Protein AF-0000000079873111 (afdb_homodimer)

Organism: NCBI:txid29920

Nearest PDB structures (foldseek):
  6y7f-assembly1_A  TM=9.353E-01  e=1.336E-09  Homo sapiens
  6y7f-assembly1_A  TM=9.354E-01  e=1.937E-09  Homo sapiens

Sequence (552 aa):
MASDLLQNYYEWANATEIKVLDWIDPEGGWKVHPMADYPLADFASVFAICVGYVLFVVFGSALMKLGIPTMKTSPIQFIYNPIQVIACSYMFMETAIQAYRNGYSPAPCNAFKADAPVMGNVLYFFYLSKMLDLCDTFFIVVGKKWRQLSFLHVYHHLSVLIIYYIVFRVAQDGDSYASVVLNGFVHTIMYTYYFVSAHTRDIWWKRYLTLIQLIQFVTMNVQGYFMYSRRCPGMPPMIPLIYLVYVQSLFWLFVNFYVRSYVLAPKKVSSTKKNLMASDLLQNYYEWANATEIKVLDWIDPEGGWKVHPMADYPLADFASVFAICVGYVLFVVFGSALMKLGIPTMKTSPIQFIYNPIQVIACSYMFMETAIQAYRNGYSPAPCNAFKADAPVMGNVLYFFYLSKMLDLCDTFFIVVGKKWRQLSFLHVYHHLSVLIIYYIVFRVAQDGDSYASVVLNGFVHTIMYTYYFVSAHTRDIWWKRYLTLIQLIQFVTMNVQGYFMYSRRCPGMPPMIPLIYLVYVQSLFWLFVNFYVRSYVLAPKKVSSTKKNL

Radius of gyration: 27.04 Å; Cα contacts (8 Å, |Δi|>4): 592; chains: 2; bounding box: 83×83×55 Å

Structure (mmCIF, N/CA/C/O backbone):
data_AF-0000000079873111-model_v1
#
loop_
_entity.id
_entity.type
_entity.pdbx_description
1 polymer 'Elongation of fatty acids protein'
#
loop_
_atom_site.group_PDB
_atom_site.id
_atom_site.type_symbol
_atom_site.label_atom_id
_atom_site.label_alt_id
_atom_site.label_comp_id
_atom_site.label_asym_id
_atom_site.label_entity_id
_atom_site.label_seq_id
_atom_site.pdbx_PDB_ins_code
_atom_site.Cartn_x
_atom_site.Cartn_y
_atom_site.Cartn_z
_atom_site.occupancy
_atom_site.B_iso_or_equiv
_atom_site.auth_seq_id
_atom_site.auth_comp_id
_atom_site.auth_asym_id
_atom_site.auth_atom_id
_atom_site.pdbx_PDB_model_num
ATOM 1 N N . MET A 1 1 ? 3.59 -44.188 15.305 1 70.94 1 MET A N 1
ATOM 2 C CA . MET A 1 1 ? 2.463 -44.25 14.375 1 70.94 1 MET A CA 1
ATOM 3 C C . MET A 1 1 ? 2.236 -42.906 13.711 1 70.94 1 MET A C 1
ATOM 5 O O . MET A 1 1 ? 2.201 -42.812 12.484 1 70.94 1 MET A O 1
ATOM 9 N N . ALA A 1 2 ? 2.281 -41.938 14.461 1 74.06 2 ALA A N 1
ATOM 10 C CA . ALA A 1 2 ? 2.119 -40.594 13.914 1 74.06 2 ALA A CA 1
ATOM 11 C C . ALA A 1 2 ? 3.316 -40.219 13.055 1 74.06 2 ALA A C 1
ATOM 13 O O . ALA A 1 2 ? 3.154 -39.625 11.977 1 74.06 2 ALA A O 1
ATOM 14 N N . SER A 1 3 ? 4.371 -40.625 13.539 1 87.44 3 SER A N 1
ATOM 15 C CA . SER A 1 3 ? 5.586 -40.312 12.789 1 87.44 3 SER A CA 1
ATOM 16 C C . SER A 1 3 ? 5.641 -41.094 11.469 1 87.44 3 SER A C 1
ATOM 18 O O . SER A 1 3 ? 6.066 -40.531 10.453 1 87.44 3 SER A O 1
ATOM 20 N N . ASP A 1 4 ? 5.16 -42.25 11.5 1 89.12 4 ASP A N 1
ATOM 21 C CA . ASP A 1 4 ? 5.133 -43.062 10.281 1 89.12 4 ASP A CA 1
ATOM 22 C C . ASP A 1 4 ? 4.113 -42.5 9.281 1 89.12 4 ASP A C 1
ATOM 24 O O . ASP A 1 4 ? 4.363 -42.5 8.078 1 89.12 4 ASP A O 1
ATOM 28 N N . LEU A 1 5 ? 3.025 -42.125 9.719 1 90.56 5 LEU A N 1
ATOM 29 C CA . LEU A 1 5 ? 1.988 -41.531 8.875 1 90.56 5 LEU A CA 1
ATOM 30 C C . LEU A 1 5 ? 2.471 -40.25 8.227 1 90.56 5 LEU A C 1
ATOM 32 O O . LEU A 1 5 ? 2.199 -40 7.051 1 90.56 5 LEU A O 1
ATOM 36 N N . LEU A 1 6 ? 3.055 -39.5 9.062 1 91.44 6 LEU A N 1
ATOM 37 C CA . LEU A 1 6 ? 3.598 -38.25 8.555 1 91.44 6 LEU A CA 1
ATOM 38 C C . LEU A 1 6 ? 4.66 -38.5 7.488 1 91.44 6 LEU A C 1
ATOM 40 O O . LEU A 1 6 ? 4.715 -37.812 6.477 1 91.44 6 LEU A O 1
ATOM 44 N N . GLN A 1 7 ? 5.504 -39.438 7.75 1 93.44 7 GLN A N 1
ATOM 45 C CA . GLN A 1 7 ? 6.531 -39.812 6.777 1 93.44 7 GLN A CA 1
ATOM 46 C C . GLN A 1 7 ? 5.91 -40.312 5.484 1 93.44 7 GLN A C 1
ATOM 48 O O . GLN A 1 7 ? 6.375 -39.969 4.391 1 93.44 7 GLN A O 1
ATOM 53 N N . ASN A 1 8 ? 4.965 -41.094 5.586 1 94.94 8 ASN A N 1
ATOM 54 C CA . ASN A 1 8 ? 4.25 -41.594 4.418 1 94.94 8 ASN A CA 1
ATOM 55 C C . ASN A 1 8 ? 3.588 -40.469 3.637 1 94.94 8 ASN A C 1
ATOM 57 O O . ASN A 1 8 ? 3.576 -40.469 2.404 1 94.94 8 ASN A O 1
ATOM 61 N N . TYR A 1 9 ? 2.98 -39.562 4.34 1 96.06 9 TYR A N 1
ATOM 62 C CA . TYR A 1 9 ? 2.359 -38.406 3.707 1 96.06 9 TYR A CA 1
ATOM 63 C C . TYR A 1 9 ? 3.379 -37.625 2.893 1 96.06 9 TYR A C 1
ATOM 65 O O . TYR A 1 9 ? 3.131 -37.281 1.731 1 96.06 9 TYR A O 1
ATOM 73 N N . TYR A 1 10 ? 4.52 -37.406 3.486 1 96.06 10 TYR A N 1
ATOM 74 C CA . TYR A 1 10 ? 5.547 -36.625 2.795 1 96.06 10 TYR A CA 1
ATOM 75 C C . TYR A 1 10 ? 6.086 -37.375 1.59 1 96.06 10 TYR A C 1
ATOM 77 O O . TYR A 1 10 ? 6.383 -36.781 0.552 1 96.06 10 TYR A O 1
ATOM 85 N N . GLU A 1 11 ? 6.238 -38.656 1.72 1 96.75 11 GLU A N 1
ATOM 86 C CA . GLU A 1 11 ? 6.688 -39.469 0.59 1 96.75 11 GLU A CA 1
ATOM 87 C C . GLU A 1 11 ? 5.703 -39.406 -0.571 1 96.75 11 GLU A C 1
ATOM 89 O O . GLU A 1 11 ? 6.102 -39.188 -1.721 1 96.75 11 GLU A O 1
ATOM 94 N N . TRP A 1 12 ? 4.5 -39.531 -0.242 1 97.44 12 TRP A N 1
ATOM 95 C CA . TRP A 1 12 ? 3.461 -39.438 -1.264 1 97.44 12 TRP A CA 1
ATOM 96 C C . TRP A 1 12 ? 3.422 -38.031 -1.872 1 97.44 12 TRP A C 1
ATOM 98 O O . TRP A 1 12 ? 3.369 -37.875 -3.096 1 97.44 12 TRP A O 1
ATOM 108 N N . ALA A 1 13 ? 3.328 -37.031 -1.015 1 97.62 13 ALA A N 1
ATOM 109 C CA . ALA A 1 13 ? 3.217 -35.656 -1.465 1 97.62 13 ALA A CA 1
ATOM 110 C C . ALA A 1 13 ? 4.402 -35.281 -2.346 1 97.62 13 ALA A C 1
ATOM 112 O O . ALA A 1 13 ? 4.23 -34.625 -3.373 1 97.62 13 ALA A O 1
ATOM 113 N N . ASN A 1 14 ? 5.602 -35.719 -1.928 1 97 14 ASN A N 1
ATOM 114 C CA . ASN A 1 14 ? 6.801 -35.375 -2.699 1 97 14 ASN A CA 1
ATOM 115 C C . ASN A 1 14 ? 6.785 -36.062 -4.062 1 97 14 ASN A C 1
ATOM 117 O O . ASN A 1 14 ? 7.164 -35.469 -5.07 1 97 14 ASN A O 1
ATOM 121 N N . ALA A 1 15 ? 6.398 -37.281 -4.105 1 97.62 15 ALA A N 1
ATOM 122 C CA . ALA A 1 15 ? 6.289 -38 -5.367 1 97.62 15 ALA A CA 1
ATOM 123 C C . ALA A 1 15 ? 5.246 -37.375 -6.281 1 97.62 15 ALA A C 1
ATOM 125 O O . ALA A 1 15 ? 5.445 -37.281 -7.492 1 97.62 15 ALA A O 1
ATOM 126 N N . THR A 1 16 ? 4.148 -37 -5.684 1 97.88 16 THR A N 1
ATOM 127 C CA . THR A 1 16 ? 3.076 -36.344 -6.434 1 97.88 16 THR A CA 1
ATOM 128 C C . THR A 1 16 ? 3.545 -35.031 -7 1 97.88 16 THR A C 1
ATOM 130 O O . THR A 1 16 ? 3.234 -34.688 -8.141 1 97.88 16 THR A O 1
ATOM 133 N N . GLU A 1 17 ? 4.227 -34.25 -6.23 1 97.94 17 GLU A N 1
ATOM 134 C CA . GLU A 1 17 ? 4.754 -32.969 -6.68 1 97.94 17 GLU A CA 1
ATOM 135 C C . GLU A 1 17 ? 5.613 -33.125 -7.93 1 97.94 17 GLU A C 1
ATOM 137 O O . GLU A 1 17 ? 5.445 -32.406 -8.906 1 97.94 17 GLU A O 1
ATOM 142 N N . ILE A 1 18 ? 6.566 -34.094 -7.902 1 97.56 18 ILE A N 1
ATOM 143 C CA . ILE A 1 18 ? 7.473 -34.344 -9.016 1 97.56 18 ILE A CA 1
ATOM 144 C C . ILE A 1 18 ? 6.668 -34.688 -10.266 1 97.56 18 ILE A C 1
ATOM 146 O O . ILE A 1 18 ? 6.926 -34.156 -11.352 1 97.56 18 ILE A O 1
ATOM 150 N N . LYS A 1 19 ? 5.699 -35.5 -10.086 1 97.88 19 LYS A N 1
ATOM 151 C CA . LYS A 1 19 ? 4.867 -35.906 -11.211 1 97.88 19 LYS A CA 1
ATOM 152 C C . LYS A 1 19 ? 4.117 -34.719 -11.812 1 97.88 19 LYS A C 1
ATOM 154 O O . LYS A 1 19 ? 4.086 -34.562 -13.031 1 97.88 19 LYS A O 1
ATOM 159 N N . VAL A 1 20 ? 3.553 -33.906 -10.953 1 97.44 20 VAL A N 1
ATOM 160 C CA . VAL A 1 20 ? 2.738 -32.781 -11.391 1 97.44 20 VAL A CA 1
ATOM 161 C C . VAL A 1 20 ? 3.623 -31.734 -12.062 1 97.44 20 VAL A C 1
ATOM 163 O O . VAL A 1 20 ? 3.312 -31.25 -13.156 1 97.44 20 VAL A O 1
ATOM 166 N N . LEU A 1 21 ? 4.723 -31.391 -11.453 1 97.69 21 LEU A N 1
ATOM 167 C CA . LEU A 1 21 ? 5.602 -30.344 -11.977 1 97.69 21 LEU A CA 1
ATOM 168 C C . LEU A 1 21 ? 6.277 -30.797 -13.258 1 97.69 21 LEU A C 1
ATOM 170 O O . LEU A 1 21 ? 6.48 -30 -14.18 1 97.69 21 LEU A O 1
ATOM 174 N N . ASP A 1 22 ? 6.582 -32.094 -13.391 1 97.5 22 ASP A N 1
ATOM 175 C CA . ASP A 1 22 ? 7.156 -32.656 -14.617 1 97.5 22 ASP A CA 1
ATOM 176 C C . ASP A 1 22 ? 6.145 -32.594 -15.758 1 97.5 22 ASP A C 1
ATOM 178 O O . ASP A 1 22 ? 6.516 -32.406 -16.922 1 97.5 22 ASP A O 1
ATOM 182 N N . TRP A 1 23 ? 4.965 -32.844 -15.312 1 97.06 23 TRP A N 1
ATOM 183 C CA . TRP A 1 23 ? 3.906 -32.812 -16.312 1 97.06 23 TRP A CA 1
ATOM 184 C C . TRP A 1 23 ? 3.689 -31.391 -16.828 1 97.06 23 TRP A C 1
ATOM 186 O O . TRP A 1 23 ? 3.506 -31.172 -18.016 1 97.06 23 TRP A O 1
ATOM 196 N N . ILE A 1 24 ? 3.74 -30.422 -16.047 1 97.38 24 ILE A N 1
ATOM 197 C CA . ILE A 1 24 ? 3.473 -29.016 -16.375 1 97.38 24 ILE A CA 1
ATOM 198 C C . ILE A 1 24 ? 4.68 -28.422 -17.094 1 97.38 24 ILE A C 1
ATOM 200 O O . ILE A 1 24 ? 4.52 -27.641 -18.031 1 97.38 24 ILE A O 1
ATOM 204 N N . ASP A 1 25 ? 5.852 -28.797 -16.672 1 96.94 25 ASP A N 1
ATOM 205 C CA . ASP A 1 25 ? 7.094 -28.281 -17.25 1 96.94 25 ASP A CA 1
ATOM 206 C C . ASP A 1 25 ? 8.07 -29.406 -17.547 1 96.94 25 ASP A C 1
ATOM 208 O O . ASP A 1 25 ? 9.055 -29.594 -16.828 1 96.94 25 ASP A O 1
ATOM 212 N N . PRO A 1 26 ? 7.863 -30.016 -18.641 1 94.75 26 PRO A N 1
ATOM 213 C CA . PRO A 1 26 ? 8.711 -31.156 -18.984 1 94.75 26 PRO A CA 1
ATOM 214 C C . PRO A 1 26 ? 10.164 -30.766 -19.25 1 94.75 26 PRO A C 1
ATOM 216 O O . PRO A 1 26 ? 11.062 -31.609 -19.156 1 94.75 26 PRO A O 1
ATOM 219 N N . GLU A 1 27 ? 10.406 -29.531 -19.516 1 93.19 27 GLU A N 1
ATOM 220 C CA . GLU A 1 27 ? 11.766 -29.062 -19.797 1 93.19 27 GLU A CA 1
ATOM 221 C C . GLU A 1 27 ? 12.578 -28.953 -18.5 1 93.19 27 GLU A C 1
ATOM 223 O O . GLU A 1 27 ? 13.805 -28.844 -18.547 1 93.19 27 GLU A O 1
ATOM 228 N N . GLY A 1 28 ? 11.898 -28.875 -17.375 1 93.56 28 GLY A N 1
ATOM 229 C CA . GLY A 1 28 ? 12.57 -29 -16.094 1 93.56 28 GLY A CA 1
ATOM 230 C C . GLY A 1 28 ? 13.023 -27.656 -15.531 1 93.56 28 GLY A C 1
ATOM 231 O O . GLY A 1 28 ? 13.906 -27.609 -14.68 1 93.56 28 GLY A O 1
ATOM 232 N N . GLY A 1 29 ? 12.492 -26.625 -16.031 1 93.44 29 GLY A N 1
ATOM 233 C CA . GLY A 1 29 ? 12.828 -25.312 -15.477 1 93.44 29 GLY A CA 1
ATOM 234 C C . GLY A 1 29 ? 12.547 -25.203 -13.992 1 93.44 29 GLY A C 1
ATOM 235 O O . GLY A 1 29 ? 13.258 -24.5 -13.273 1 93.44 29 GLY A O 1
ATOM 236 N N . TRP A 1 30 ? 11.547 -25.891 -13.516 1 95.44 30 TRP A N 1
ATOM 237 C CA . TRP A 1 30 ? 11.125 -25.812 -12.117 1 95.44 30 TRP A CA 1
ATOM 238 C C . TRP A 1 30 ? 12.195 -26.391 -11.195 1 95.44 30 TRP A C 1
ATOM 240 O O . TRP A 1 30 ? 12.25 -26.062 -10.008 1 95.44 30 TRP A O 1
ATOM 250 N N . LYS A 1 31 ? 13.125 -27.172 -11.688 1 95.88 31 LYS A N 1
ATOM 251 C CA . LYS A 1 31 ? 14.148 -27.828 -10.883 1 95.88 31 LYS A CA 1
ATOM 252 C C . LYS A 1 31 ? 15.273 -26.859 -10.523 1 95.88 31 LYS A C 1
ATOM 254 O O . LYS A 1 31 ? 15.992 -27.078 -9.547 1 95.88 31 LYS A O 1
ATOM 259 N N . VAL A 1 32 ? 15.438 -25.812 -11.305 1 95.5 32 VAL A N 1
ATOM 260 C CA . VAL A 1 32 ? 16.547 -24.906 -11.078 1 95.5 32 VAL A CA 1
ATOM 261 C C . VAL A 1 32 ? 16.047 -23.641 -10.391 1 95.5 32 VAL A C 1
ATOM 263 O O . VAL A 1 32 ? 16.797 -22.672 -10.219 1 95.5 32 VAL A O 1
ATOM 266 N N . HIS A 1 33 ? 14.797 -23.625 -10.016 1 94.31 33 HIS A N 1
ATOM 267 C CA . HIS A 1 33 ? 14.211 -22.484 -9.312 1 94.31 33 HIS A CA 1
ATOM 268 C C . HIS A 1 33 ? 14.93 -22.234 -7.988 1 94.31 33 HIS A C 1
ATOM 270 O O . HIS A 1 33 ? 14.922 -23.094 -7.102 1 94.31 33 HIS A O 1
ATOM 276 N N . PRO A 1 34 ? 15.469 -21.078 -7.758 1 96 34 PRO A N 1
ATOM 277 C CA . PRO A 1 34 ? 16.297 -20.844 -6.578 1 96 34 PRO A CA 1
ATOM 278 C C . PRO A 1 34 ? 15.492 -20.766 -5.285 1 96 34 PRO A C 1
ATOM 280 O O . PRO A 1 34 ? 16.062 -20.844 -4.191 1 96 34 PRO A O 1
ATOM 283 N N . MET A 1 35 ? 14.195 -20.594 -5.391 1 96.06 35 MET A N 1
ATOM 284 C CA . MET A 1 35 ? 13.367 -20.422 -4.199 1 96.06 35 MET A CA 1
ATOM 285 C C . MET A 1 35 ? 12.445 -21.609 -3.986 1 96.06 35 MET A C 1
ATOM 287 O O . MET A 1 35 ? 11.398 -21.484 -3.35 1 96.06 35 MET A O 1
ATOM 291 N N . ALA A 1 36 ? 12.789 -22.703 -4.551 1 94.5 36 ALA A N 1
ATOM 292 C CA . ALA A 1 36 ? 11.961 -23.906 -4.488 1 94.5 36 ALA A CA 1
ATOM 293 C C . ALA A 1 36 ? 11.852 -24.438 -3.059 1 94.5 36 ALA A C 1
ATOM 295 O O . ALA A 1 36 ? 10.859 -25.078 -2.697 1 94.5 36 ALA A O 1
ATOM 296 N N . ASP A 1 37 ? 12.812 -24.125 -2.195 1 94.81 37 ASP A N 1
ATOM 297 C CA . ASP A 1 37 ? 12.859 -24.688 -0.848 1 94.81 37 ASP A CA 1
ATOM 298 C C . ASP A 1 37 ? 12.352 -23.672 0.182 1 94.81 37 ASP A C 1
ATOM 300 O O . ASP A 1 37 ? 12.477 -23.906 1.388 1 94.81 37 ASP A O 1
ATOM 304 N N . TYR A 1 38 ? 11.844 -22.594 -0.302 1 97.06 38 TYR A N 1
ATOM 305 C CA . TYR A 1 38 ? 11.312 -21.609 0.629 1 97.06 38 TYR A CA 1
ATOM 306 C C . TYR A 1 38 ? 10.148 -22.188 1.43 1 97.06 38 TYR A C 1
ATOM 308 O O . TYR A 1 38 ? 9.484 -23.125 0.984 1 97.06 38 TYR A O 1
ATOM 316 N N . PRO A 1 39 ? 9.906 -21.625 2.598 1 96.94 39 PRO A N 1
ATOM 317 C CA . PRO A 1 39 ? 8.82 -22.125 3.443 1 96.94 39 PRO A CA 1
ATOM 318 C C . PRO A 1 39 ? 7.473 -22.141 2.721 1 96.94 39 PRO A C 1
ATOM 320 O O . PRO A 1 39 ? 7.117 -21.188 2.037 1 96.94 39 PRO A O 1
ATOM 323 N N . LEU A 1 40 ? 6.82 -23.281 2.787 1 97.69 40 LEU A N 1
ATOM 324 C CA . LEU A 1 40 ? 5.461 -23.484 2.299 1 97.69 40 LEU A CA 1
ATOM 325 C C . LEU A 1 40 ? 5.438 -23.594 0.778 1 97.69 40 LEU A C 1
ATOM 327 O O . LEU A 1 40 ? 4.367 -23.672 0.172 1 97.69 40 LEU A O 1
ATOM 331 N N . ALA A 1 41 ? 6.602 -23.656 0.182 1 96.75 41 ALA A N 1
ATOM 332 C CA . ALA A 1 41 ? 6.668 -23.703 -1.276 1 96.75 41 ALA A CA 1
ATOM 333 C C . ALA A 1 41 ? 6.699 -25.141 -1.78 1 96.75 41 ALA A C 1
ATOM 335 O O . ALA A 1 41 ? 7.359 -25.438 -2.775 1 96.75 41 ALA A O 1
ATOM 336 N N . ASP A 1 42 ? 6.145 -26.078 -1.061 1 97.12 42 ASP A N 1
ATOM 337 C CA . ASP A 1 42 ? 6.086 -27.484 -1.467 1 97.12 42 ASP A CA 1
ATOM 338 C C . ASP A 1 42 ? 4.645 -27.984 -1.517 1 97.12 42 ASP A C 1
ATOM 340 O O . ASP A 1 42 ? 3.768 -27.438 -0.846 1 97.12 42 ASP A O 1
ATOM 344 N N . PHE A 1 43 ? 4.48 -28.969 -2.305 1 98.06 43 PHE A N 1
ATOM 345 C CA . PHE A 1 43 ? 3.156 -29.547 -2.527 1 98.06 43 PHE A CA 1
ATOM 346 C C . PHE A 1 43 ? 2.559 -30.047 -1.221 1 98.06 43 PHE A C 1
ATOM 348 O O . PHE A 1 43 ? 1.353 -29.922 -0.995 1 98.06 43 PHE A O 1
ATOM 355 N N . ALA A 1 44 ? 3.338 -30.641 -0.432 1 98 44 ALA A N 1
ATOM 356 C CA . ALA A 1 44 ? 2.848 -31.172 0.833 1 98 44 ALA A CA 1
ATOM 357 C C . ALA A 1 44 ? 2.15 -30.094 1.657 1 98 44 ALA A C 1
ATOM 359 O O . ALA A 1 44 ? 1.05 -30.312 2.168 1 98 44 ALA A O 1
ATOM 360 N N . SER A 1 45 ? 2.781 -28.969 1.834 1 98.12 45 SER A N 1
ATOM 361 C CA . SER A 1 45 ? 2.223 -27.859 2.609 1 98.12 45 SER A CA 1
ATOM 362 C C . SER A 1 45 ? 0.948 -27.328 1.969 1 98.12 45 SER A C 1
ATOM 364 O O . SER A 1 45 ? -0.055 -27.109 2.652 1 98.12 45 SER A O 1
ATOM 366 N N . VAL A 1 46 ? 0.989 -27.141 0.684 1 98.31 46 VAL A N 1
ATOM 367 C CA . VAL A 1 46 ? -0.147 -26.562 -0.024 1 98.31 46 VAL A CA 1
ATOM 368 C C . VAL A 1 46 ? -1.344 -27.5 0.053 1 98.31 46 VAL A C 1
ATOM 370 O O . VAL A 1 46 ? -2.471 -27.062 0.298 1 98.31 46 VAL A O 1
ATOM 373 N N . PHE A 1 47 ? -1.085 -28.766 -0.19 1 98.38 47 PHE A N 1
ATOM 374 C CA . PHE A 1 47 ? -2.145 -29.766 -0.117 1 98.38 47 PHE A CA 1
ATOM 375 C C . PHE A 1 47 ? -2.771 -29.797 1.272 1 98.38 47 PHE A C 1
ATOM 377 O O . PHE A 1 47 ? -3.996 -29.844 1.405 1 98.38 47 PHE A O 1
ATOM 384 N N . ALA A 1 48 ? -1.985 -29.781 2.248 1 98.25 48 ALA A N 1
ATOM 385 C CA . ALA A 1 48 ? -2.479 -29.781 3.623 1 98.25 48 ALA A CA 1
ATOM 386 C C . ALA A 1 48 ? -3.33 -28.547 3.902 1 98.25 48 ALA A C 1
ATOM 388 O O . ALA A 1 48 ? -4.375 -28.641 4.547 1 98.25 48 ALA A O 1
ATOM 389 N N . ILE A 1 49 ? -2.908 -27.375 3.469 1 98.62 49 ILE A N 1
ATOM 390 C CA . ILE A 1 49 ? -3.641 -26.125 3.682 1 98.62 49 ILE A CA 1
ATOM 391 C C . ILE A 1 49 ? -4.977 -26.188 2.943 1 98.62 49 ILE A C 1
ATOM 393 O O . ILE A 1 49 ? -6.008 -25.797 3.488 1 98.62 49 ILE A O 1
ATOM 397 N N . CYS A 1 50 ? -4.969 -26.719 1.725 1 98.5 50 CYS A N 1
ATOM 398 C CA . CYS A 1 50 ? -6.191 -26.828 0.937 1 98.5 50 CYS A CA 1
ATOM 399 C C . CYS A 1 50 ? -7.184 -27.766 1.604 1 98.5 50 CYS A C 1
ATOM 401 O O . CYS A 1 50 ? -8.375 -27.453 1.703 1 98.5 50 CYS A O 1
ATOM 403 N N . VAL A 1 51 ? -6.672 -28.906 2.01 1 98.25 51 VAL A N 1
ATOM 404 C CA . VAL A 1 51 ? -7.535 -29.859 2.695 1 98.25 51 VAL A CA 1
ATOM 405 C C . VAL A 1 51 ? -8.07 -29.25 3.986 1 98.25 51 VAL A C 1
ATOM 407 O O . VAL A 1 51 ? -9.258 -29.375 4.297 1 98.25 51 VAL A O 1
ATOM 410 N N . GLY A 1 52 ? -7.184 -28.656 4.738 1 98.44 52 GLY A N 1
ATOM 411 C CA . GLY A 1 52 ? -7.617 -27.953 5.938 1 98.44 52 GLY A CA 1
ATOM 412 C C . GLY A 1 52 ? -8.68 -26.906 5.664 1 98.44 52 GLY A C 1
ATOM 413 O O . GLY A 1 52 ? -9.633 -26.766 6.434 1 98.44 52 GLY A O 1
ATOM 414 N N . TYR A 1 53 ? -8.523 -26.156 4.617 1 98.44 53 TYR A N 1
ATOM 415 C CA . TYR A 1 53 ? -9.477 -25.125 4.227 1 98.44 53 TYR A CA 1
ATOM 416 C C . TYR A 1 53 ? -10.852 -25.719 3.943 1 98.44 53 TYR A C 1
ATOM 418 O O . TYR A 1 53 ? -11.859 -25.219 4.445 1 98.44 53 TYR A O 1
ATOM 426 N N . VAL A 1 54 ? -10.891 -26.781 3.152 1 98.25 54 VAL A N 1
ATOM 427 C CA . VAL A 1 54 ? -12.156 -27.422 2.797 1 98.25 54 VAL A CA 1
ATOM 428 C C . VAL A 1 54 ? -12.82 -27.984 4.051 1 98.25 54 VAL A C 1
ATOM 430 O O . VAL A 1 54 ? -14.031 -27.828 4.246 1 98.25 54 VAL A O 1
ATOM 433 N N . LEU A 1 55 ? -12.031 -28.625 4.871 1 98.25 55 LEU A N 1
ATOM 434 C CA . LEU A 1 55 ? -12.562 -29.156 6.121 1 98.25 55 LEU A CA 1
ATOM 435 C C . LEU A 1 55 ? -13.125 -28.047 6.996 1 98.25 55 LEU A C 1
ATOM 437 O O . LEU A 1 55 ? -14.18 -28.203 7.617 1 98.25 55 LEU A O 1
ATOM 441 N N . PHE A 1 56 ? -12.43 -26.938 7.012 1 98.19 56 PHE A N 1
ATOM 442 C CA . PHE A 1 56 ? -12.898 -25.812 7.797 1 98.19 56 PHE A CA 1
ATOM 443 C C . PHE A 1 56 ? -14.219 -25.281 7.25 1 98.19 56 PHE A C 1
ATOM 445 O O . PHE A 1 56 ? -15.141 -24.984 8.016 1 98.19 56 PHE A O 1
ATOM 452 N N . VAL A 1 57 ? -14.297 -25.156 5.988 1 98.06 57 VAL A N 1
ATOM 453 C CA . VAL A 1 57 ? -15.508 -24.625 5.367 1 98.06 57 VAL A CA 1
ATOM 454 C C . VAL A 1 57 ? -16.688 -25.547 5.668 1 98.06 57 VAL A C 1
ATOM 456 O O . VAL A 1 57 ? -17.75 -25.094 6.074 1 98.06 57 VAL A O 1
ATOM 459 N N . VAL A 1 58 ? -16.453 -26.875 5.559 1 97.38 58 VAL A N 1
ATOM 460 C CA . VAL A 1 58 ? -17.531 -27.844 5.723 1 97.38 58 VAL A CA 1
ATOM 461 C C . VAL A 1 58 ? -17.875 -27.984 7.203 1 97.38 58 VAL A C 1
ATOM 463 O O . VAL A 1 58 ? -19.016 -27.75 7.617 1 97.38 58 VAL A O 1
ATOM 466 N N . PHE A 1 59 ? -16.922 -28.266 8 1 96.69 59 PHE A N 1
ATOM 467 C CA . PHE A 1 59 ? -17.172 -28.562 9.406 1 96.69 59 PHE A CA 1
ATOM 468 C C . PHE A 1 59 ? -17.359 -27.281 10.211 1 96.69 59 PHE A C 1
ATOM 470 O O . PHE A 1 59 ? -18.141 -27.234 11.164 1 96.69 59 PHE A O 1
ATOM 477 N N . GLY A 1 60 ? -16.547 -26.297 9.859 1 95.88 60 GLY A N 1
ATOM 478 C CA . GLY A 1 60 ? -16.734 -25.016 10.523 1 95.88 60 GLY A CA 1
ATOM 479 C C . GLY A 1 60 ? -18.125 -24.438 10.336 1 95.88 60 GLY A C 1
ATOM 480 O O . GLY A 1 60 ? -18.75 -23.984 11.289 1 95.88 60 GLY A O 1
ATOM 481 N N . SER A 1 61 ? -18.609 -24.5 9.141 1 96.69 61 SER A N 1
ATOM 482 C CA . SER A 1 61 ? -19.953 -24 8.859 1 96.69 61 SER A CA 1
ATOM 483 C C . SER A 1 61 ? -21 -24.844 9.586 1 96.69 61 SER A C 1
ATOM 485 O O . SER A 1 61 ? -21.969 -24.297 10.133 1 96.69 61 SER A O 1
ATOM 487 N N . ALA A 1 62 ? -20.828 -26.156 9.617 1 96.31 62 ALA A N 1
ATOM 488 C CA . ALA A 1 62 ? -21.766 -27.047 10.297 1 96.31 62 ALA A CA 1
ATOM 489 C C . ALA A 1 62 ? -21.812 -26.75 11.797 1 96.31 62 ALA A C 1
ATOM 491 O O . ALA A 1 62 ? -22.891 -26.688 12.383 1 96.31 62 ALA A O 1
ATOM 492 N N . LEU A 1 63 ? -20.703 -26.562 12.336 1 95.44 63 LEU A N 1
ATOM 493 C CA . LEU A 1 63 ? -20.625 -26.281 13.766 1 95.44 63 LEU A CA 1
ATOM 494 C C . LEU A 1 63 ? -21.281 -24.953 14.102 1 95.44 63 LEU A C 1
ATOM 496 O O . LEU A 1 63 ? -22 -24.844 15.102 1 95.44 63 LEU A O 1
ATOM 500 N N . MET A 1 64 ? -21.031 -23.984 13.273 1 95.19 64 MET A N 1
ATOM 501 C CA . MET A 1 64 ? -21.625 -22.672 13.508 1 95.19 64 MET A CA 1
ATOM 502 C C . MET A 1 64 ? -23.141 -22.719 13.328 1 95.19 64 MET A C 1
ATOM 504 O O . MET A 1 64 ? -23.875 -22.047 14.055 1 95.19 64 MET A O 1
ATOM 508 N N . LYS A 1 65 ? -23.609 -23.531 12.516 1 94.25 65 LYS A N 1
ATOM 509 C CA . LYS A 1 65 ? -25.047 -23.672 12.273 1 94.25 65 LYS A CA 1
ATOM 510 C C . LYS A 1 65 ? -25.719 -24.453 13.406 1 94.25 65 LYS A C 1
ATOM 512 O O . LYS A 1 65 ? -26.922 -24.297 13.641 1 94.25 65 LYS A O 1
ATOM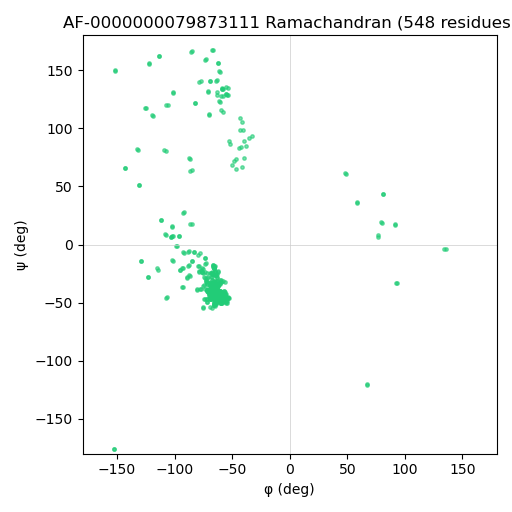 517 N N . LEU A 1 66 ? -24.938 -25.219 14.102 1 93.25 66 LEU A N 1
ATOM 518 C CA . LEU A 1 66 ? -25.453 -26.031 15.188 1 93.25 66 LEU A CA 1
ATOM 519 C C . LEU A 1 66 ? -25.656 -25.188 16.453 1 93.25 66 LEU A C 1
ATOM 521 O O . LEU A 1 66 ? -26.188 -25.672 17.453 1 93.25 66 LEU A O 1
ATOM 525 N N . GLY A 1 67 ? -25.234 -24 16.531 1 89.62 67 GLY A N 1
ATOM 526 C CA . GLY A 1 67 ? -25.672 -23.156 17.641 1 89.62 67 GLY A CA 1
ATOM 527 C C . GLY A 1 67 ? -24.531 -22.375 18.25 1 89.62 67 GLY A C 1
ATOM 528 O O . GLY A 1 67 ? -24.734 -21.594 19.188 1 89.62 67 GLY A O 1
ATOM 529 N N . ILE A 1 68 ? -23.375 -22.594 17.797 1 90.75 68 ILE A N 1
ATOM 530 C CA . ILE A 1 68 ? -22.281 -21.781 18.312 1 90.75 68 ILE A CA 1
ATOM 531 C C . ILE A 1 68 ? -22.562 -20.312 18.062 1 90.75 68 ILE A C 1
ATOM 533 O O . ILE A 1 68 ? -23.016 -19.938 16.969 1 90.75 68 ILE A O 1
ATOM 537 N N . PRO A 1 69 ? -22.469 -19.578 19.125 1 92.69 69 PRO A N 1
ATOM 538 C CA . PRO A 1 69 ? -22.766 -18.156 18.953 1 92.69 69 PRO A CA 1
ATOM 539 C C . PRO A 1 69 ? -21.828 -17.469 17.953 1 92.69 69 PRO A C 1
ATOM 541 O O . PRO A 1 69 ? -20.672 -17.875 17.812 1 92.69 69 PRO A O 1
ATOM 544 N N . THR A 1 70 ? -22.312 -16.484 17.266 1 93.12 70 THR A N 1
ATOM 545 C CA . THR A 1 70 ? -21.562 -15.688 16.297 1 93.12 70 THR A CA 1
ATOM 546 C C . THR A 1 70 ? -20.438 -14.93 17 1 93.12 70 THR A C 1
ATOM 548 O O . THR A 1 70 ? -20.578 -14.508 18.156 1 93.12 70 THR A O 1
ATOM 551 N N . MET A 1 71 ? -19.344 -14.852 16.391 1 93.19 71 MET A N 1
ATOM 552 C CA . MET A 1 71 ? -18.234 -14.062 16.891 1 93.19 71 MET A CA 1
ATOM 553 C C . MET A 1 71 ? -18.125 -12.727 16.156 1 93.19 71 MET A C 1
ATOM 555 O O . MET A 1 71 ? -18.266 -12.68 14.93 1 93.19 71 MET A O 1
ATOM 559 N N . LYS A 1 72 ? -18.016 -11.711 17 1 93.25 72 LYS A N 1
ATOM 560 C CA . LYS A 1 72 ? -17.781 -10.398 16.391 1 93.25 72 LYS A CA 1
ATOM 561 C C . LYS A 1 72 ? -16.375 -10.312 15.805 1 93.25 72 LYS A C 1
ATOM 563 O O . LYS A 1 72 ? -15.391 -10.305 16.531 1 93.25 72 LYS A O 1
ATOM 568 N N . THR A 1 73 ? -16.266 -10.234 14.477 1 93.88 73 THR A N 1
ATOM 569 C CA . THR A 1 73 ? -14.984 -10.281 13.789 1 93.88 73 THR A CA 1
ATOM 570 C C . THR A 1 73 ? -14.508 -8.875 13.43 1 93.88 73 THR A C 1
ATOM 572 O O . THR A 1 73 ? -13.383 -8.695 12.977 1 93.88 73 THR A O 1
ATOM 575 N N . SER A 1 74 ? -15.242 -7.879 13.727 1 92.56 74 SER A N 1
ATOM 576 C CA . SER A 1 74 ? -14.977 -6.508 13.289 1 92.56 74 SER A CA 1
ATOM 577 C C . SER A 1 74 ? -13.648 -6 13.836 1 92.56 74 SER A C 1
ATOM 579 O O . SER A 1 74 ? -12.875 -5.367 13.117 1 92.56 74 SER A O 1
ATOM 581 N N . PRO A 1 75 ? -13.367 -6.289 15.141 1 93.38 75 PRO A N 1
ATOM 582 C CA . PRO A 1 75 ? -12.094 -5.777 15.641 1 93.38 75 PRO A CA 1
ATOM 583 C C . PRO A 1 75 ? -10.891 -6.383 14.922 1 93.38 75 PRO A C 1
ATOM 585 O O . PRO A 1 75 ? -9.906 -5.688 14.664 1 93.38 75 PRO A O 1
ATOM 588 N N . ILE A 1 76 ? -10.977 -7.613 14.609 1 95.81 76 ILE A N 1
ATOM 589 C CA . ILE A 1 76 ? -9.883 -8.273 13.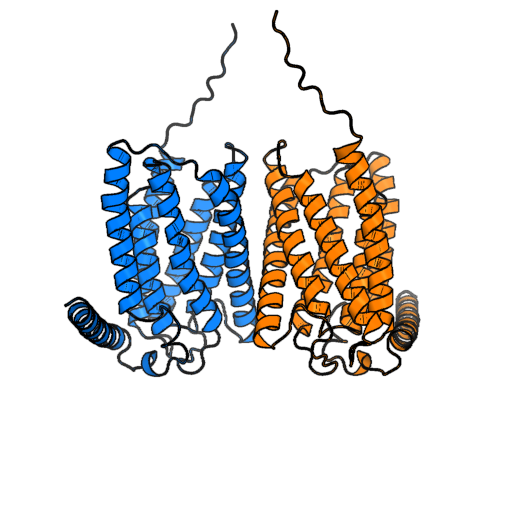914 1 95.81 76 ILE A CA 1
ATOM 590 C C . ILE A 1 76 ? -9.797 -7.777 12.477 1 95.81 76 ILE A C 1
ATOM 592 O O . ILE A 1 76 ? -8.711 -7.527 11.953 1 95.81 76 ILE A O 1
ATOM 596 N N . GLN A 1 77 ? -10.945 -7.613 11.883 1 96.56 77 GLN A N 1
ATOM 597 C CA . GLN A 1 77 ? -10.984 -7.148 10.5 1 96.56 77 GLN A CA 1
ATOM 598 C C . GLN A 1 77 ? -10.492 -5.711 10.383 1 96.56 77 GLN A C 1
ATOM 600 O O . GLN A 1 77 ? -10.008 -5.297 9.328 1 96.56 77 GLN A O 1
ATOM 605 N N . PHE A 1 78 ? -10.609 -5.004 11.453 1 95.62 78 PHE A N 1
ATOM 606 C CA . PHE A 1 78 ? -10.133 -3.627 11.5 1 95.62 78 PHE A CA 1
ATOM 607 C C . PHE A 1 78 ? -8.625 -3.572 11.32 1 95.62 78 PHE A C 1
ATOM 609 O O . PHE A 1 78 ? -8.094 -2.625 10.734 1 95.62 78 PHE A O 1
ATOM 616 N N . ILE A 1 79 ? -7.953 -4.586 11.766 1 96.12 79 ILE A N 1
ATOM 617 C CA . ILE A 1 79 ? -6.504 -4.664 11.641 1 96.12 79 ILE A CA 1
ATOM 618 C C . ILE A 1 79 ? -6.137 -5.422 10.367 1 96.12 79 ILE A C 1
ATOM 620 O O . ILE A 1 79 ? -5.223 -5.023 9.641 1 96.12 79 ILE A O 1
ATOM 624 N N . TYR A 1 80 ? -6.926 -6.406 10.07 1 97.75 80 TYR A N 1
ATOM 625 C CA . TYR A 1 80 ? -6.672 -7.312 8.953 1 97.75 80 TYR A CA 1
ATOM 626 C C . TYR A 1 80 ? -6.754 -6.574 7.625 1 97.75 80 TYR A C 1
ATOM 628 O O . TYR A 1 80 ? -5.875 -6.719 6.773 1 97.75 80 TYR A O 1
ATOM 636 N N . ASN A 1 81 ? -7.738 -5.754 7.438 1 97.75 81 ASN A N 1
ATOM 637 C CA . ASN A 1 81 ? -7.969 -5.105 6.152 1 97.75 81 ASN A CA 1
ATOM 638 C C . ASN A 1 81 ? -6.855 -4.117 5.812 1 97.75 81 ASN A C 1
ATOM 640 O O . ASN A 1 81 ? -6.312 -4.141 4.711 1 97.75 81 ASN A O 1
ATOM 644 N N . PRO A 1 82 ? -6.414 -3.326 6.742 1 96.56 82 PRO A N 1
ATOM 645 C CA . PRO A 1 82 ? -5.285 -2.439 6.441 1 96.56 82 PRO A CA 1
ATOM 646 C C . PRO A 1 82 ? -3.998 -3.205 6.145 1 96.56 82 PRO A C 1
ATOM 648 O O . PRO A 1 82 ? -3.205 -2.779 5.301 1 96.56 82 PRO A O 1
ATOM 651 N N . ILE A 1 83 ? -3.77 -4.25 6.844 1 97.81 83 ILE A N 1
ATOM 652 C CA . ILE A 1 83 ? -2.594 -5.074 6.582 1 97.81 83 ILE A CA 1
ATOM 653 C C . ILE A 1 83 ? -2.639 -5.586 5.145 1 97.81 83 ILE A C 1
ATOM 655 O O . ILE A 1 83 ? -1.626 -5.566 4.438 1 97.81 83 ILE A O 1
ATOM 659 N N . GLN A 1 84 ? -3.797 -5.98 4.738 1 98.5 84 GLN A N 1
ATOM 660 C CA . GLN A 1 84 ? -3.984 -6.449 3.369 1 98.5 84 GLN A CA 1
ATOM 661 C C . GLN A 1 84 ? -3.771 -5.32 2.367 1 98.5 84 GLN A C 1
ATOM 663 O O . GLN A 1 84 ? -3.154 -5.523 1.318 1 98.5 84 GLN A O 1
ATOM 668 N N . VAL A 1 85 ? -4.234 -4.152 2.695 1 98.5 85 VAL A N 1
ATOM 669 C CA . VAL A 1 85 ? -4.043 -3.004 1.815 1 98.5 85 VAL A CA 1
ATOM 670 C C . VAL A 1 85 ? -2.553 -2.725 1.646 1 98.5 85 VAL A C 1
ATOM 672 O O . VAL A 1 85 ? -2.076 -2.521 0.526 1 98.5 85 VAL A O 1
ATOM 675 N N . ILE A 1 86 ? -1.832 -2.773 2.699 1 98.56 86 ILE A N 1
ATOM 676 C CA . ILE A 1 86 ? -0.397 -2.51 2.684 1 98.56 86 ILE A CA 1
ATOM 677 C C . ILE A 1 86 ? 0.315 -3.582 1.861 1 98.56 86 ILE A C 1
ATOM 679 O O . ILE A 1 86 ? 1.117 -3.266 0.979 1 98.56 86 ILE A O 1
ATOM 683 N N . ALA A 1 87 ? -0.04 -4.828 2.104 1 98.44 87 ALA A N 1
ATOM 684 C CA . ALA A 1 87 ? 0.606 -5.938 1.408 1 98.44 87 ALA A CA 1
ATOM 685 C C . ALA A 1 87 ? 0.321 -5.887 -0.09 1 98.44 87 ALA A C 1
ATOM 687 O O . ALA A 1 87 ? 1.236 -6.012 -0.907 1 98.44 87 ALA A O 1
ATOM 688 N N . CYS A 1 88 ? -0.921 -5.645 -0.438 1 98.69 88 CYS A N 1
ATOM 689 C CA . CYS A 1 88 ? -1.315 -5.621 -1.842 1 98.69 88 CYS A CA 1
ATOM 690 C C . CYS A 1 88 ? -0.719 -4.414 -2.559 1 98.69 88 CYS A C 1
ATOM 692 O O . CYS A 1 88 ? -0.287 -4.523 -3.707 1 98.69 88 CYS A O 1
ATOM 694 N N . SER A 1 89 ? -0.692 -3.289 -1.884 1 98.62 89 SER A N 1
ATOM 695 C CA . SER A 1 89 ? -0.079 -2.094 -2.453 1 98.62 89 SER A CA 1
ATOM 696 C C . SER A 1 89 ? 1.405 -2.312 -2.729 1 98.62 89 SER A C 1
ATOM 698 O O . SER A 1 89 ? 1.916 -1.898 -3.771 1 98.62 89 SER A O 1
ATOM 700 N N . TYR A 1 90 ? 2.057 -2.953 -1.804 1 98.62 90 TYR A N 1
ATOM 701 C CA . TYR A 1 90 ? 3.479 -3.232 -1.967 1 98.62 90 TYR A CA 1
ATOM 702 C C . TYR A 1 90 ? 3.721 -4.145 -3.162 1 98.62 90 TYR A C 1
ATOM 704 O O . TYR A 1 90 ? 4.59 -3.871 -3.994 1 98.62 90 TYR A O 1
ATOM 712 N N . MET A 1 91 ? 2.938 -5.195 -3.211 1 98.62 91 MET A N 1
ATOM 713 C CA . MET A 1 91 ? 3.117 -6.148 -4.305 1 98.62 91 MET A CA 1
ATOM 714 C C . MET A 1 91 ? 2.838 -5.492 -5.648 1 98.62 91 MET A C 1
ATOM 716 O O . MET A 1 91 ? 3.557 -5.73 -6.621 1 98.62 91 MET A O 1
ATOM 720 N N . PHE A 1 92 ? 1.791 -4.641 -5.688 1 98.56 92 PHE A N 1
ATOM 721 C CA . PHE A 1 92 ? 1.433 -3.91 -6.898 1 98.56 92 PHE A CA 1
ATOM 722 C C . PHE A 1 92 ? 2.584 -3.021 -7.355 1 98.56 92 PHE A C 1
ATOM 724 O O . PHE A 1 92 ? 3.082 -3.168 -8.469 1 98.56 92 PHE A O 1
ATOM 731 N N . MET A 1 93 ? 3.119 -2.246 -6.445 1 98.38 93 MET A N 1
ATOM 732 C CA . MET A 1 93 ? 4.145 -1.261 -6.781 1 98.38 93 MET A CA 1
ATOM 733 C C . MET A 1 93 ? 5.48 -1.938 -7.066 1 98.38 93 MET A C 1
ATOM 735 O O . MET A 1 93 ? 6.133 -1.634 -8.062 1 98.38 93 MET A O 1
ATOM 739 N N . GLU A 1 94 ? 5.844 -2.83 -6.219 1 98.12 94 GLU A N 1
ATOM 740 C CA . GLU A 1 94 ? 7.133 -3.496 -6.379 1 98.12 94 GLU A CA 1
ATOM 741 C C . GLU A 1 94 ? 7.207 -4.254 -7.703 1 98.12 94 GLU A C 1
ATOM 743 O O . GLU A 1 94 ? 8.211 -4.18 -8.414 1 98.12 94 GLU A O 1
ATOM 748 N N . THR A 1 95 ? 6.121 -4.949 -8.023 1 98.38 95 THR A N 1
ATOM 749 C CA . THR A 1 95 ? 6.094 -5.703 -9.273 1 98.38 95 THR A CA 1
ATOM 750 C C . THR A 1 95 ? 6.168 -4.762 -10.477 1 98.38 95 THR A C 1
ATOM 752 O O . THR A 1 95 ? 6.914 -5.012 -11.422 1 98.38 95 THR A O 1
ATOM 755 N N . ALA A 1 96 ? 5.469 -3.697 -10.445 1 98.06 96 ALA A N 1
ATOM 756 C CA . ALA A 1 96 ? 5.469 -2.734 -11.547 1 98.06 96 ALA A CA 1
ATOM 757 C C . ALA A 1 96 ? 6.848 -2.102 -11.719 1 98.06 96 ALA A C 1
ATOM 759 O O . ALA A 1 96 ? 7.324 -1.941 -12.844 1 98.06 96 ALA A O 1
ATOM 760 N N . ILE A 1 97 ? 7.465 -1.776 -10.617 1 97.31 97 ILE A N 1
ATOM 761 C CA . ILE A 1 97 ? 8.773 -1.13 -10.656 1 97.31 97 ILE A CA 1
ATOM 762 C C . ILE A 1 97 ? 9.812 -2.109 -11.188 1 97.31 97 ILE A C 1
ATOM 764 O O . ILE A 1 97 ? 10.633 -1.752 -12.039 1 97.31 97 ILE A O 1
ATOM 768 N N . GLN A 1 98 ? 9.781 -3.34 -10.742 1 97.19 98 GLN A N 1
ATOM 769 C CA . GLN A 1 98 ? 10.711 -4.352 -11.234 1 97.19 98 GLN A CA 1
ATOM 770 C C . GLN A 1 98 ? 10.5 -4.617 -12.727 1 97.19 98 GLN A C 1
ATOM 772 O O . GLN A 1 98 ? 11.461 -4.805 -13.469 1 97.19 98 GLN A O 1
ATOM 777 N N . ALA A 1 99 ? 9.25 -4.688 -13.117 1 97.62 99 ALA A N 1
ATOM 778 C CA . ALA A 1 99 ? 8.953 -4.859 -14.539 1 97.62 99 ALA A CA 1
ATOM 779 C C . ALA A 1 99 ? 9.555 -3.732 -15.367 1 97.62 99 ALA A C 1
ATOM 781 O O . ALA A 1 99 ? 10.227 -3.984 -16.375 1 97.62 99 ALA A O 1
ATOM 782 N N . TYR A 1 100 ? 9.375 -2.539 -14.922 1 96.5 100 TYR A N 1
ATOM 783 C CA . TYR A 1 100 ? 9.891 -1.37 -15.617 1 96.5 100 TYR A CA 1
ATOM 784 C C . TYR A 1 100 ? 11.414 -1.396 -15.664 1 96.5 100 TYR A C 1
ATOM 786 O O . TYR A 1 100 ? 12.016 -1.178 -16.719 1 96.5 100 TYR A O 1
ATOM 794 N N . ARG A 1 101 ? 12.078 -1.702 -14.562 1 95.88 101 ARG A N 1
ATOM 795 C CA . ARG A 1 101 ? 13.531 -1.681 -14.445 1 95.88 101 ARG A CA 1
ATOM 796 C C . ARG A 1 101 ? 14.164 -2.781 -15.289 1 95.88 101 ARG A C 1
ATOM 798 O O . ARG A 1 101 ? 15.312 -2.662 -15.711 1 95.88 101 ARG A O 1
ATOM 805 N N . ASN A 1 102 ? 13.414 -3.822 -15.547 1 97 102 ASN A N 1
ATOM 806 C CA . ASN A 1 102 ? 13.977 -4.957 -16.266 1 97 102 ASN A CA 1
ATOM 807 C C . ASN A 1 102 ? 13.43 -5.039 -17.688 1 97 102 ASN A C 1
ATOM 809 O O . ASN A 1 102 ? 13.555 -6.07 -18.359 1 97 102 ASN A O 1
ATOM 813 N N . GLY A 1 103 ? 12.719 -4.039 -18.125 1 96.69 103 GLY A N 1
ATOM 814 C CA . GLY A 1 103 ? 12.328 -3.9 -19.516 1 96.69 103 GLY A CA 1
ATOM 815 C C . GLY A 1 103 ? 11.133 -4.766 -19.891 1 96.69 103 GLY A C 1
ATOM 816 O O . GLY A 1 103 ? 10.984 -5.156 -21.047 1 96.69 103 GLY A O 1
ATOM 817 N N . TYR A 1 104 ? 10.383 -5.203 -18.906 1 96.75 104 TYR A N 1
ATOM 818 C CA . TYR A 1 104 ? 9.164 -5.934 -19.219 1 96.75 104 TYR A CA 1
ATOM 819 C C . TYR A 1 104 ? 8.117 -5.008 -19.844 1 96.75 104 TYR A C 1
ATOM 821 O O . TYR A 1 104 ? 7.98 -3.855 -19.422 1 96.75 104 TYR A O 1
ATOM 829 N N . SER A 1 105 ? 7.41 -5.543 -20.844 1 94.81 105 SER A N 1
ATOM 830 C CA . SER A 1 105 ? 6.367 -4.777 -21.516 1 94.81 105 SER A CA 1
ATOM 831 C C . SER A 1 105 ? 4.988 -5.367 -21.25 1 94.81 105 SER A C 1
ATOM 833 O O . SER A 1 105 ? 4.871 -6.512 -20.797 1 94.81 105 SER A O 1
ATOM 835 N N . PRO A 1 106 ? 3.977 -4.555 -21.5 1 92.19 106 PRO A N 1
ATOM 836 C CA . PRO A 1 106 ? 2.625 -5.102 -21.359 1 92.19 106 PRO A CA 1
ATOM 837 C C . PRO A 1 106 ? 2.328 -6.188 -22.406 1 92.19 106 PRO A C 1
ATOM 839 O O . PRO A 1 106 ? 1.405 -6.984 -22.219 1 92.19 106 PRO A O 1
ATOM 842 N N . ALA A 1 107 ? 3.088 -6.195 -23.391 1 93.94 107 ALA A N 1
ATOM 843 C CA . ALA A 1 107 ? 2.945 -7.266 -24.375 1 93.94 107 ALA A CA 1
ATOM 844 C C . ALA A 1 107 ? 3.588 -8.555 -23.891 1 93.94 107 ALA A C 1
ATOM 846 O O . ALA A 1 107 ? 4.656 -8.531 -23.266 1 93.94 107 ALA A O 1
ATOM 847 N N . PRO A 1 108 ? 2.979 -9.641 -24.125 1 95.25 108 PRO A N 1
ATOM 848 C CA . PRO A 1 108 ? 3.492 -10.914 -23.609 1 95.25 108 PRO A CA 1
ATOM 849 C C . PRO A 1 108 ? 4.824 -11.312 -24.25 1 95.25 108 PRO A C 1
ATOM 851 O O . PRO A 1 108 ? 5.273 -10.672 -25.203 1 95.25 108 PRO A O 1
ATOM 854 N N . CYS A 1 109 ? 5.398 -12.289 -23.609 1 97.25 109 CYS A N 1
ATOM 855 C CA . CYS A 1 109 ? 6.66 -12.898 -24.016 1 97.25 109 CYS A CA 1
ATOM 856 C C . CYS A 1 109 ? 7.844 -12.062 -23.547 1 97.25 109 CYS A C 1
ATOM 858 O O . CYS A 1 109 ? 8.742 -11.758 -24.328 1 97.25 109 CYS A O 1
ATOM 860 N N . ASN A 1 110 ? 7.723 -11.641 -22.344 1 97.5 110 ASN A N 1
ATOM 861 C CA . ASN A 1 110 ? 8.852 -11.008 -21.672 1 97.5 110 ASN A CA 1
ATOM 862 C C . ASN A 1 110 ? 9.922 -12.023 -21.281 1 97.5 110 ASN A C 1
ATOM 864 O O . ASN A 1 110 ? 9.641 -13.227 -21.188 1 97.5 110 ASN A O 1
ATOM 868 N N . ALA A 1 111 ? 11.109 -11.562 -21.078 1 95.94 111 ALA A N 1
ATOM 869 C CA . ALA A 1 111 ? 12.234 -12.438 -20.734 1 95.94 111 ALA A CA 1
ATOM 870 C C . ALA A 1 111 ? 11.914 -13.305 -19.531 1 95.94 111 ALA A C 1
ATOM 872 O O . ALA A 1 111 ? 11.328 -12.828 -18.547 1 95.94 111 ALA A O 1
ATOM 873 N N . PHE A 1 112 ? 12.211 -14.594 -19.562 1 96.12 112 PHE A N 1
ATOM 874 C CA . PHE A 1 112 ? 11.938 -15.578 -18.531 1 96.12 112 PHE A CA 1
ATOM 875 C C . PHE A 1 112 ? 13.219 -16.297 -18.109 1 96.12 112 PHE A C 1
ATOM 877 O O . PHE A 1 112 ? 13.867 -16.953 -18.938 1 96.12 112 PHE A O 1
ATOM 884 N N . LYS A 1 113 ? 13.562 -16.125 -16.875 1 95.12 113 LYS A N 1
ATOM 885 C CA . LYS A 1 113 ? 14.727 -16.812 -16.328 1 95.12 113 LYS A CA 1
ATOM 886 C C . LYS A 1 113 ? 14.336 -17.719 -15.172 1 95.12 113 LYS A C 1
ATOM 888 O O . LYS A 1 113 ? 14.086 -17.25 -14.062 1 95.12 113 LYS A O 1
ATOM 893 N N . ALA A 1 114 ? 14.438 -19 -15.383 1 94.56 114 ALA A N 1
ATOM 894 C CA . ALA A 1 114 ? 14.039 -19.984 -14.367 1 94.56 114 ALA A CA 1
ATOM 895 C C . ALA A 1 114 ? 15.039 -20 -13.211 1 94.56 114 ALA A C 1
ATOM 897 O O . ALA A 1 114 ? 14.656 -20.219 -12.062 1 94.56 114 ALA A O 1
ATOM 898 N N . ASP A 1 115 ? 16.281 -19.75 -13.484 1 95.75 115 ASP A N 1
ATOM 899 C CA . ASP A 1 115 ? 17.344 -19.922 -12.5 1 95.75 115 ASP A CA 1
ATOM 900 C C . ASP A 1 115 ? 17.625 -18.609 -11.766 1 95.75 115 ASP A C 1
ATOM 902 O O . ASP A 1 115 ? 18.25 -18.609 -10.703 1 95.75 115 ASP A O 1
ATOM 906 N N . ALA A 1 116 ? 17.234 -17.547 -12.344 1 96.38 116 ALA A N 1
ATOM 907 C CA . ALA A 1 116 ? 17.438 -16.234 -11.742 1 96.38 116 ALA A CA 1
ATOM 908 C C . ALA A 1 116 ? 16.25 -15.305 -12.023 1 96.38 116 ALA A C 1
ATOM 910 O O . ALA A 1 116 ? 16.406 -14.266 -12.664 1 96.38 116 ALA A O 1
ATOM 911 N N . PRO A 1 117 ? 15.109 -15.703 -11.445 1 97 117 PRO A N 1
ATOM 912 C CA . PRO A 1 117 ? 13.891 -14.953 -11.773 1 97 117 PRO A CA 1
ATOM 913 C C . PRO A 1 117 ? 13.875 -13.555 -11.148 1 97 117 PRO A C 1
ATOM 915 O O . PRO A 1 117 ? 14.023 -13.422 -9.93 1 97 117 PRO A O 1
ATOM 918 N N . VAL A 1 118 ? 13.562 -12.57 -11.992 1 95.69 118 VAL A N 1
ATOM 919 C CA . VAL A 1 118 ? 13.469 -11.18 -11.555 1 95.69 118 VAL A CA 1
ATOM 920 C C . VAL A 1 118 ? 12.281 -11.023 -10.609 1 95.69 118 VAL A C 1
ATOM 922 O O . VAL A 1 118 ? 12.359 -10.297 -9.617 1 95.69 118 VAL A O 1
ATOM 925 N N . MET A 1 119 ? 11.195 -11.758 -10.867 1 97.44 119 MET A N 1
ATOM 926 C CA . MET A 1 119 ? 9.938 -11.594 -10.141 1 97.44 119 MET A CA 1
ATOM 927 C C . MET A 1 119 ? 9.836 -12.602 -9 1 97.44 119 MET A C 1
ATOM 929 O O . MET A 1 119 ? 8.797 -12.688 -8.336 1 97.44 119 MET A O 1
ATOM 933 N N . GLY A 1 120 ? 10.859 -13.32 -8.727 1 96.88 120 GLY A N 1
ATOM 934 C CA . GLY A 1 120 ? 10.805 -14.438 -7.797 1 96.88 120 GLY A CA 1
ATOM 935 C C . GLY A 1 120 ? 10.352 -14.031 -6.41 1 96.88 120 GLY A C 1
ATOM 936 O O . GLY A 1 120 ? 9.422 -14.617 -5.859 1 96.88 120 GLY A O 1
ATOM 937 N N . ASN A 1 121 ? 10.922 -12.984 -5.855 1 95.94 121 ASN A N 1
ATOM 938 C CA . ASN A 1 121 ? 10.633 -12.57 -4.484 1 95.94 121 ASN A CA 1
ATOM 939 C C . ASN A 1 121 ? 9.211 -12.031 -4.348 1 95.94 121 ASN A C 1
ATOM 941 O O . ASN A 1 121 ? 8.508 -12.359 -3.389 1 95.94 121 ASN A O 1
ATOM 945 N N . VAL A 1 122 ? 8.836 -11.211 -5.242 1 97.38 122 VAL A N 1
ATOM 946 C CA . VAL A 1 122 ? 7.512 -10.609 -5.141 1 97.38 122 VAL A CA 1
ATOM 947 C C . VAL A 1 122 ? 6.445 -11.672 -5.387 1 97.38 122 VAL A C 1
ATOM 949 O O . VAL A 1 122 ? 5.371 -11.633 -4.777 1 97.38 122 VAL A O 1
ATOM 952 N N . LEU A 1 123 ? 6.695 -12.641 -6.258 1 97.94 123 LEU A N 1
ATOM 953 C CA . LEU A 1 123 ? 5.746 -13.719 -6.512 1 97.94 123 LEU A CA 1
ATOM 954 C C . LEU A 1 123 ? 5.617 -14.625 -5.293 1 97.94 123 LEU A C 1
ATOM 956 O O . LEU A 1 123 ? 4.531 -15.133 -5 1 97.94 123 LEU A O 1
ATOM 960 N N . TYR A 1 124 ? 6.754 -14.82 -4.648 1 98.19 124 TYR A N 1
ATOM 961 C CA . TYR A 1 124 ? 6.695 -15.586 -3.41 1 98.19 124 TYR A CA 1
ATOM 962 C C . TYR A 1 124 ? 5.797 -14.906 -2.387 1 98.19 124 TYR A C 1
ATOM 964 O O . TYR A 1 124 ? 4.949 -15.547 -1.766 1 98.19 124 TYR A O 1
ATOM 972 N N . PHE A 1 125 ? 5.988 -13.625 -2.258 1 97.94 125 PHE A N 1
ATOM 973 C CA . PHE A 1 125 ? 5.16 -12.852 -1.343 1 97.94 125 PHE A CA 1
ATOM 974 C C . PHE A 1 125 ? 3.697 -12.898 -1.761 1 97.94 125 PHE A C 1
ATOM 976 O O . PHE A 1 125 ? 2.807 -13.008 -0.914 1 97.94 125 PHE A O 1
ATOM 983 N N . PHE A 1 126 ? 3.461 -12.797 -2.996 1 98.44 126 PHE A N 1
ATOM 984 C CA . PHE A 1 126 ? 2.115 -12.859 -3.551 1 98.44 126 PHE A CA 1
ATOM 985 C C . PHE A 1 126 ? 1.471 -14.211 -3.254 1 98.44 126 PHE A C 1
ATOM 987 O O . PHE A 1 126 ? 0.316 -14.273 -2.826 1 98.44 126 PHE A O 1
ATOM 994 N N . TYR A 1 127 ? 2.256 -15.227 -3.471 1 98.25 127 TYR A N 1
ATOM 995 C CA . TYR A 1 127 ? 1.814 -16.594 -3.178 1 98.25 127 TYR A CA 1
ATOM 996 C C . TYR A 1 127 ? 1.431 -16.734 -1.711 1 98.25 127 TYR A C 1
ATOM 998 O O . TYR A 1 127 ? 0.359 -17.25 -1.391 1 98.25 127 TYR A O 1
ATOM 1006 N N . LEU A 1 128 ? 2.184 -16.203 -0.816 1 98 128 LEU A N 1
ATOM 1007 C CA . LEU A 1 128 ? 1.889 -16.234 0.612 1 98 128 LEU A CA 1
ATOM 1008 C C . LEU A 1 128 ? 0.625 -15.445 0.929 1 98 128 LEU A C 1
ATOM 1010 O O . LEU A 1 128 ? -0.144 -15.828 1.814 1 98 128 LEU A O 1
ATOM 1014 N N . SER A 1 129 ? 0.454 -14.375 0.231 1 98.25 129 SER A N 1
ATOM 1015 C CA . SER A 1 129 ? -0.724 -13.547 0.47 1 98.25 129 SER A CA 1
ATOM 1016 C C . SER A 1 129 ? -2.008 -14.305 0.161 1 98.25 129 SER A C 1
ATOM 1018 O O . SER A 1 129 ? -3.057 -14.031 0.745 1 98.25 129 SER A O 1
ATOM 1020 N N . LYS A 1 130 ? -1.958 -15.258 -0.743 1 98.38 130 LYS A N 1
ATOM 1021 C CA . LYS A 1 130 ? -3.135 -16.062 -1.062 1 98.38 130 LYS A CA 1
ATOM 1022 C C . LYS A 1 130 ? -3.516 -16.969 0.107 1 98.38 130 LYS A C 1
ATOM 1024 O O . LYS A 1 130 ? -4.688 -17.297 0.281 1 98.38 130 LYS A O 1
ATOM 1029 N N . MET A 1 131 ? -2.539 -17.312 0.874 1 98 131 MET A N 1
ATOM 1030 C CA . MET A 1 131 ? -2.838 -18.031 2.104 1 98 131 MET A CA 1
ATOM 1031 C C . MET A 1 131 ? -3.484 -17.125 3.135 1 98 131 MET A C 1
ATOM 1033 O O . MET A 1 131 ? -4.418 -17.531 3.832 1 98 131 MET A O 1
ATOM 1037 N N . LEU A 1 132 ? -2.967 -15.93 3.172 1 97.75 132 LEU A N 1
ATOM 1038 C CA . LEU A 1 132 ? -3.568 -14.938 4.059 1 97.75 132 LEU A CA 1
ATOM 1039 C C . LEU A 1 132 ? -5.016 -14.672 3.666 1 97.75 132 LEU A C 1
ATOM 1041 O O . LEU A 1 132 ? -5.871 -14.461 4.531 1 97.75 132 LEU A O 1
ATOM 1045 N N . ASP A 1 133 ? -5.309 -14.719 2.453 1 98.25 133 ASP A N 1
ATOM 1046 C CA . ASP A 1 133 ? -6.645 -14.453 1.927 1 98.25 133 ASP A CA 1
ATOM 1047 C C . ASP A 1 133 ? -7.656 -15.461 2.457 1 98.25 133 ASP A C 1
ATOM 1049 O O . ASP A 1 133 ? -8.859 -15.203 2.453 1 98.25 133 ASP A O 1
ATOM 1053 N N . LEU A 1 134 ? -7.191 -16.547 2.842 1 98.19 134 LEU A N 1
ATOM 1054 C CA . LEU A 1 134 ? -8.102 -17.578 3.338 1 98.19 134 LEU A CA 1
ATOM 1055 C C . LEU A 1 134 ? -8.773 -17.125 4.633 1 98.19 134 LEU A C 1
ATOM 1057 O O . LEU A 1 134 ? -9.828 -17.641 5.008 1 98.19 134 LEU A O 1
ATOM 1061 N N . CYS A 1 135 ? -8.203 -16.172 5.277 1 97.69 135 CYS A N 1
ATOM 1062 C CA . CYS A 1 135 ? -8.797 -15.625 6.496 1 97.69 135 CYS A CA 1
ATOM 1063 C C . CYS A 1 135 ? -10.141 -14.969 6.203 1 97.69 135 CYS A C 1
ATOM 1065 O O . CYS A 1 135 ? -10.992 -14.867 7.086 1 97.69 135 CYS A O 1
ATOM 1067 N N . ASP A 1 136 ? -10.305 -14.523 5.004 1 98.06 136 ASP A N 1
ATOM 1068 C CA . ASP A 1 136 ? -11.609 -13.984 4.629 1 98.06 136 ASP A CA 1
ATOM 1069 C C . ASP A 1 136 ? -12.727 -14.984 4.926 1 98.06 136 ASP A C 1
ATOM 1071 O O . ASP A 1 136 ? -13.773 -14.609 5.453 1 98.06 136 ASP A O 1
ATOM 1075 N N . THR A 1 137 ? -12.438 -16.188 4.527 1 98.19 137 THR A N 1
ATOM 1076 C CA . THR A 1 137 ? -13.422 -17.25 4.742 1 98.19 137 THR A CA 1
ATOM 1077 C C . THR A 1 137 ? -13.625 -17.5 6.234 1 98.19 137 THR A C 1
ATOM 1079 O O . THR A 1 137 ? -14.742 -17.797 6.672 1 98.19 137 THR A O 1
ATOM 1082 N N . PHE A 1 138 ? -12.555 -17.422 6.957 1 97.5 138 PHE A N 1
ATOM 1083 C CA . PHE A 1 138 ? -12.656 -17.578 8.406 1 97.5 138 PHE A CA 1
ATOM 1084 C C . PHE A 1 138 ? -13.625 -16.562 8.992 1 97.5 138 PHE A C 1
ATOM 1086 O O . PHE A 1 138 ? -14.492 -16.906 9.797 1 97.5 138 PHE A O 1
ATOM 1093 N N . PHE A 1 139 ? -13.539 -15.344 8.586 1 97.44 139 PHE A N 1
ATOM 1094 C CA . PHE A 1 139 ? -14.406 -14.281 9.094 1 97.44 139 PHE A CA 1
ATOM 1095 C C . PHE A 1 139 ? -15.859 -14.531 8.68 1 97.44 139 PHE A C 1
ATOM 1097 O O . PHE A 1 139 ? -16.781 -14.266 9.445 1 97.44 139 PHE A O 1
ATOM 1104 N N . ILE A 1 140 ? -16.031 -15.008 7.496 1 97.19 140 ILE A N 1
ATOM 1105 C CA . ILE A 1 140 ? -17.375 -15.266 6.98 1 97.19 140 ILE A CA 1
ATOM 1106 C C . ILE A 1 140 ? -18.047 -16.359 7.797 1 97.19 140 ILE A C 1
ATOM 1108 O O . ILE A 1 140 ? -19.188 -16.219 8.219 1 97.19 140 ILE A O 1
ATOM 1112 N N . VAL A 1 141 ? -17.312 -17.406 8.07 1 97.56 141 VAL A N 1
ATOM 1113 C CA . VAL A 1 141 ? -17.875 -18.562 8.75 1 97.56 141 VAL A CA 1
ATOM 1114 C C . VAL A 1 141 ? -18.141 -18.234 10.211 1 97.56 141 VAL A C 1
ATOM 1116 O O . VAL A 1 141 ? -19.25 -18.469 10.711 1 97.56 141 VAL A O 1
ATOM 1119 N N . VAL A 1 142 ? -17.219 -17.641 10.875 1 96.44 142 VAL A N 1
ATOM 1120 C CA . VAL A 1 142 ? -17.375 -17.359 12.297 1 96.44 142 VAL A CA 1
ATOM 1121 C C . VAL A 1 142 ? -18.391 -16.234 12.492 1 96.44 142 VAL A C 1
ATOM 1123 O O . VAL A 1 142 ? -19.047 -16.156 13.539 1 96.44 142 VAL A O 1
ATOM 1126 N N . GLY A 1 143 ? -18.547 -15.438 11.531 1 95.62 143 GLY A N 1
ATOM 1127 C CA . GLY A 1 143 ? -19.516 -14.359 11.562 1 95.62 143 GLY A CA 1
ATOM 1128 C C . GLY A 1 143 ? -20.891 -14.781 11.078 1 95.62 143 GLY A C 1
ATOM 1129 O O . GLY A 1 143 ? -21.844 -14 11.148 1 95.62 143 GLY A O 1
ATOM 1130 N N . LYS A 1 144 ? -21.031 -15.961 10.602 1 96.12 144 LYS A N 1
ATOM 1131 C CA . LYS A 1 144 ? -22.281 -16.531 10.094 1 96.12 144 LYS A CA 1
ATOM 1132 C C . LYS A 1 144 ? -22.844 -15.688 8.953 1 96.12 144 LYS A C 1
ATOM 1134 O O . LYS A 1 144 ? -24.047 -15.414 8.922 1 96.12 144 LYS A O 1
ATOM 1139 N N . LYS A 1 145 ? -21.922 -15.172 8.172 1 94.12 145 LYS A N 1
ATOM 1140 C CA . LYS A 1 145 ? -22.328 -14.445 6.977 1 94.12 145 LYS A CA 1
ATOM 1141 C C . LYS A 1 145 ? -22.516 -15.383 5.793 1 94.12 145 LYS A C 1
ATOM 1143 O O . LYS A 1 145 ? -21.766 -15.312 4.812 1 94.12 145 LYS A O 1
ATOM 1148 N N . TRP A 1 146 ? -23.5 -16.094 5.781 1 94.5 146 TRP A N 1
ATOM 1149 C CA . TRP A 1 146 ? -23.688 -17.234 4.898 1 94.5 146 TRP A CA 1
ATOM 1150 C C . TRP A 1 146 ? -23.922 -16.781 3.461 1 94.5 146 TRP A C 1
ATOM 1152 O O . TRP A 1 146 ? -23.562 -17.484 2.514 1 94.5 146 TRP A O 1
ATOM 1162 N N . ARG A 1 147 ? -24.453 -15.648 3.266 1 91.75 147 ARG A N 1
ATOM 1163 C CA . ARG A 1 147 ? -24.656 -15.133 1.916 1 91.75 147 ARG A CA 1
ATOM 1164 C C . ARG A 1 147 ? -23.328 -14.898 1.214 1 91.75 147 ARG A C 1
ATOM 1166 O O . ARG A 1 147 ? -23.25 -14.977 -0.013 1 91.75 147 ARG A O 1
ATOM 1173 N N . GLN A 1 148 ? -22.344 -14.672 2.02 1 93.94 148 GLN A N 1
ATOM 1174 C CA . GLN A 1 148 ? -21.016 -14.398 1.474 1 93.94 148 GLN A CA 1
ATOM 1175 C C . GLN A 1 148 ? -20.234 -15.688 1.245 1 93.94 148 GLN A C 1
ATOM 1177 O O . GLN A 1 148 ? -19.219 -15.688 0.556 1 93.94 148 GLN A O 1
ATOM 1182 N N . LEU A 1 149 ? -20.641 -16.766 1.851 1 96.5 149 LEU A N 1
ATOM 1183 C CA . LEU A 1 149 ? -19.984 -18.047 1.646 1 96.5 149 LEU A CA 1
ATOM 1184 C C . LEU A 1 149 ? -20.562 -18.766 0.425 1 96.5 149 LEU A C 1
ATOM 1186 O O . LEU A 1 149 ? -21.094 -19.859 0.537 1 96.5 149 LEU A O 1
ATOM 1190 N N . SER A 1 150 ? -20.422 -18.219 -0.726 1 95.94 150 SER A N 1
ATOM 1191 C CA . SER A 1 150 ? -20.938 -18.766 -1.983 1 95.94 150 SER A CA 1
ATOM 1192 C C . SER A 1 150 ? -19.969 -19.781 -2.584 1 95.94 150 SER A C 1
ATOM 1194 O O . SER A 1 150 ? -18.828 -19.891 -2.133 1 95.94 150 SER A O 1
ATOM 1196 N N . PHE A 1 151 ? -20.438 -20.5 -3.525 1 96.75 151 PHE A N 1
ATOM 1197 C CA . PHE A 1 151 ? -19.562 -21.391 -4.285 1 96.75 151 PHE A CA 1
ATOM 1198 C C . PHE A 1 151 ? -18.422 -20.625 -4.918 1 96.75 151 PHE A C 1
ATOM 1200 O O . PHE A 1 151 ? -17.266 -21.078 -4.895 1 96.75 151 PHE A O 1
ATOM 1207 N N . LEU A 1 152 ? -18.75 -19.469 -5.469 1 96.31 152 LEU A N 1
ATOM 1208 C CA . LEU A 1 152 ? -17.734 -18.625 -6.082 1 96.31 152 LEU A CA 1
ATOM 1209 C C . LEU A 1 152 ? -16.609 -18.312 -5.09 1 96.31 152 LEU A C 1
ATOM 1211 O O . LEU A 1 152 ? -15.43 -18.438 -5.418 1 96.31 152 LEU A O 1
ATOM 1215 N N . HIS A 1 153 ? -17 -17.906 -3.914 1 97.69 153 HIS A N 1
ATOM 1216 C CA . HIS A 1 153 ? -16.031 -17.531 -2.896 1 97.69 153 HIS A CA 1
ATOM 1217 C C . HIS A 1 153 ? -15.102 -18.688 -2.564 1 97.69 153 HIS A C 1
ATOM 1219 O O . HIS A 1 153 ? -13.875 -18.547 -2.631 1 97.69 153 HIS A O 1
ATOM 1225 N N . VAL A 1 154 ? -15.68 -19.875 -2.279 1 98 154 VAL A N 1
ATOM 1226 C CA . VAL A 1 154 ? -14.906 -21.031 -1.855 1 98 154 VAL A CA 1
ATOM 1227 C C . VAL A 1 154 ? -14.055 -21.547 -3.018 1 98 154 VAL A C 1
ATOM 1229 O O . VAL A 1 154 ? -12.867 -21.812 -2.848 1 98 154 VAL A O 1
ATOM 1232 N N . TYR A 1 155 ? -14.656 -21.641 -4.148 1 98.06 155 TYR A N 1
ATOM 1233 C CA . TYR A 1 155 ? -13.945 -22.078 -5.348 1 98.06 155 TYR A CA 1
ATOM 1234 C C . TYR A 1 155 ? -12.758 -21.172 -5.629 1 98.06 155 TYR A C 1
ATOM 1236 O O . TYR A 1 155 ? -11.648 -21.656 -5.875 1 98.06 155 TYR A O 1
ATOM 1244 N N . HIS A 1 156 ? -12.992 -19.922 -5.598 1 98 156 HIS A N 1
ATOM 1245 C CA . HIS A 1 156 ? -11.977 -18.922 -5.93 1 98 156 HIS A CA 1
ATOM 1246 C C . HIS A 1 156 ? -10.812 -18.984 -4.945 1 98 156 HIS A C 1
ATOM 1248 O O . HIS A 1 156 ? -9.648 -19.031 -5.352 1 98 156 HIS A O 1
ATOM 1254 N N . HIS A 1 157 ? -11.109 -18.984 -3.631 1 98.38 157 HIS A N 1
ATOM 1255 C CA . HIS A 1 157 ? -10.047 -18.953 -2.631 1 98.38 157 HIS A CA 1
ATOM 1256 C C . HIS A 1 157 ? -9.266 -20.266 -2.605 1 98.38 157 HIS A C 1
ATOM 1258 O O . HIS A 1 157 ? -8.055 -20.266 -2.355 1 98.38 157 HIS A O 1
ATOM 1264 N N . LEU A 1 158 ? -9.93 -21.344 -2.889 1 98.06 158 LEU A N 1
ATOM 1265 C CA . LEU A 1 158 ? -9.258 -22.641 -2.943 1 98.06 158 LEU A CA 1
ATOM 1266 C C . LEU A 1 158 ? -8.367 -22.734 -4.184 1 98.06 158 LEU A C 1
ATOM 1268 O O . LEU A 1 158 ? -7.18 -23.031 -4.078 1 98.06 158 LEU A O 1
ATOM 1272 N N . SER A 1 159 ? -8.898 -22.422 -5.254 1 98.25 159 SER A N 1
ATOM 1273 C CA . SER A 1 159 ? -8.211 -22.641 -6.523 1 98.25 159 SER A CA 1
ATOM 1274 C C . SER A 1 159 ? -7.074 -21.641 -6.715 1 98.25 159 SER A C 1
ATOM 1276 O O . SER A 1 159 ? -6.031 -21.984 -7.277 1 98.25 159 SER A O 1
ATOM 1278 N N . VAL A 1 160 ? -7.277 -20.406 -6.297 1 98.19 160 VAL A N 1
ATOM 1279 C CA . VAL A 1 160 ? -6.254 -19.391 -6.523 1 98.19 160 VAL A CA 1
ATOM 1280 C C . VAL A 1 160 ? -4.973 -19.781 -5.781 1 98.19 160 VAL A C 1
ATOM 1282 O O . VAL A 1 160 ? -3.867 -19.531 -6.27 1 98.19 160 VAL A O 1
ATOM 1285 N N . LEU A 1 161 ? -5.074 -20.391 -4.617 1 98.25 161 LEU A N 1
ATOM 1286 C CA . LEU A 1 161 ? -3.908 -20.859 -3.875 1 98.25 161 LEU A CA 1
ATOM 1287 C C . LEU A 1 161 ? -3.158 -21.938 -4.652 1 98.25 161 LEU A C 1
ATOM 1289 O O . LEU A 1 161 ? -1.933 -21.875 -4.773 1 98.25 161 LEU A O 1
ATOM 1293 N N . ILE A 1 162 ? -3.889 -22.828 -5.191 1 98 162 ILE A N 1
ATOM 1294 C CA . ILE A 1 162 ? -3.301 -23.922 -5.953 1 98 162 ILE A CA 1
ATOM 1295 C C . ILE A 1 162 ? -2.621 -23.375 -7.203 1 98 162 ILE A C 1
ATOM 1297 O O . ILE A 1 162 ? -1.481 -23.734 -7.508 1 98 162 ILE A O 1
ATOM 1301 N N . ILE A 1 163 ? -3.299 -22.516 -7.883 1 98 163 ILE A N 1
ATOM 1302 C CA . ILE A 1 163 ? -2.789 -21.953 -9.125 1 98 163 ILE A CA 1
ATOM 1303 C C . ILE A 1 163 ? -1.498 -21.188 -8.859 1 98 163 ILE A C 1
ATOM 1305 O O . ILE A 1 163 ? -0.515 -21.344 -9.586 1 98 163 ILE A O 1
ATOM 1309 N N . TYR A 1 164 ? -1.443 -20.453 -7.805 1 97.69 164 TYR A N 1
ATOM 1310 C CA . TYR A 1 164 ? -0.271 -19.609 -7.602 1 97.69 164 TYR A CA 1
ATOM 1311 C C . TYR A 1 164 ? 0.856 -20.391 -6.938 1 97.69 164 TYR A C 1
ATOM 1313 O O . TYR A 1 164 ? 2.014 -19.969 -6.965 1 97.69 164 TYR A O 1
ATOM 1321 N N . TYR A 1 165 ? 0.517 -21.578 -6.383 1 98 165 TYR A N 1
ATOM 1322 C CA . TYR A 1 165 ? 1.582 -22.516 -6.078 1 98 165 TYR A CA 1
ATOM 1323 C C . TYR A 1 165 ? 2.273 -22.984 -7.352 1 98 165 TYR A C 1
ATOM 1325 O O . TYR A 1 165 ? 3.504 -22.953 -7.445 1 98 165 TYR A O 1
ATOM 1333 N N . ILE A 1 166 ? 1.496 -23.328 -8.258 1 97.75 166 ILE A N 1
ATOM 1334 C CA . ILE A 1 166 ? 2.014 -23.812 -9.531 1 97.75 166 ILE A CA 1
ATOM 1335 C C . ILE A 1 166 ? 2.805 -22.703 -10.227 1 97.75 166 ILE A C 1
ATOM 1337 O O . ILE A 1 166 ? 3.92 -22.938 -10.703 1 97.75 166 ILE A O 1
ATOM 1341 N N . VAL A 1 167 ? 2.258 -21.516 -10.258 1 97.69 167 VAL A N 1
ATOM 1342 C CA . VAL A 1 167 ? 2.908 -20.391 -10.922 1 97.69 167 VAL A CA 1
ATOM 1343 C C . VAL A 1 167 ? 4.234 -20.094 -10.234 1 97.69 167 VAL A C 1
ATOM 1345 O O . VAL A 1 167 ? 5.246 -19.844 -10.898 1 97.69 167 VAL A O 1
ATOM 1348 N N . PHE A 1 168 ? 4.262 -20.125 -8.953 1 97.88 168 PHE A N 1
ATOM 1349 C CA . PHE A 1 168 ? 5.484 -19.844 -8.203 1 97.88 168 PHE A CA 1
ATOM 1350 C C . PHE A 1 168 ? 6.551 -20.891 -8.484 1 97.88 168 PHE A C 1
ATOM 1352 O O . PHE A 1 168 ? 7.738 -20.578 -8.562 1 97.88 168 PHE A O 1
ATOM 1359 N N . ARG A 1 169 ? 6.133 -22.141 -8.727 1 97.44 169 ARG A N 1
ATOM 1360 C CA . ARG A 1 169 ? 7.094 -23.234 -8.875 1 97.44 169 ARG A CA 1
ATOM 1361 C C . ARG A 1 169 ? 7.574 -23.359 -10.312 1 97.44 169 ARG A C 1
ATOM 1363 O O . ARG A 1 169 ? 8.703 -23.766 -10.562 1 97.44 169 ARG A O 1
ATOM 1370 N N . VAL A 1 170 ? 6.699 -22.906 -11.25 1 97.12 170 VAL A N 1
ATOM 1371 C CA . VAL A 1 170 ? 7 -23.25 -12.641 1 97.12 170 VAL A CA 1
ATOM 1372 C C . VAL A 1 170 ? 7.102 -21.969 -13.469 1 97.12 170 VAL A C 1
ATOM 1374 O O . VAL A 1 170 ? 7.789 -21.938 -14.492 1 97.12 170 VAL A O 1
ATOM 1377 N N . ALA A 1 171 ? 6.41 -20.906 -13.094 1 97 171 ALA A N 1
ATOM 1378 C CA . ALA A 1 171 ? 6.297 -19.688 -13.898 1 97 171 ALA A CA 1
ATOM 1379 C C . ALA A 1 171 ? 6.586 -18.438 -13.055 1 97 171 ALA A C 1
ATOM 1381 O O . ALA A 1 171 ? 5.82 -17.484 -13.078 1 97 171 ALA A O 1
ATOM 1382 N N . GLN A 1 172 ? 7.703 -18.453 -12.352 1 95.12 172 GLN A N 1
ATOM 1383 C CA . GLN A 1 172 ? 7.988 -17.438 -11.336 1 95.12 172 GLN A CA 1
ATOM 1384 C C . GLN A 1 172 ? 8.617 -16.203 -11.961 1 95.12 172 GLN A C 1
ATOM 1386 O O . GLN A 1 172 ? 9.25 -15.406 -11.258 1 95.12 172 GLN A O 1
ATOM 1391 N N . ASP A 1 173 ? 8.531 -15.961 -13.289 1 96.31 173 ASP A N 1
ATOM 1392 C CA . ASP A 1 173 ? 9.141 -14.828 -13.977 1 96.31 173 ASP A CA 1
ATOM 1393 C C . ASP A 1 173 ? 8.359 -14.469 -15.242 1 96.31 173 ASP A C 1
ATOM 1395 O O . ASP A 1 173 ? 7.258 -14.977 -15.469 1 96.31 173 ASP A O 1
ATOM 1399 N N . GLY A 1 174 ? 8.898 -13.508 -15.961 1 95.75 174 GLY A N 1
ATOM 1400 C CA . GLY A 1 174 ? 8.328 -13.164 -17.25 1 95.75 174 GLY A CA 1
ATOM 1401 C C . GLY A 1 174 ? 6.941 -12.555 -17.156 1 95.75 174 GLY A C 1
ATOM 1402 O O . GLY A 1 174 ? 6.73 -11.602 -16.406 1 95.75 174 GLY A O 1
ATOM 1403 N N . ASP A 1 175 ? 5.973 -13.242 -17.797 1 97 175 ASP A N 1
ATOM 1404 C CA . ASP A 1 175 ? 4.664 -12.625 -18.016 1 97 175 ASP A CA 1
ATOM 1405 C C . ASP A 1 175 ? 3.781 -12.773 -16.781 1 97 175 ASP A C 1
ATOM 1407 O O . ASP A 1 175 ? 2.709 -12.164 -16.703 1 97 175 ASP A O 1
ATOM 1411 N N . SER A 1 176 ? 4.223 -13.531 -15.758 1 96.44 176 SER A N 1
ATOM 1412 C CA . SER A 1 176 ? 3.451 -13.703 -14.531 1 96.44 176 SER A CA 1
ATOM 1413 C C . SER A 1 176 ? 3.322 -12.391 -13.766 1 96.44 176 SER A C 1
ATOM 1415 O O . SER A 1 176 ? 2.426 -12.234 -12.938 1 96.44 176 SER A O 1
ATOM 1417 N N . TYR A 1 177 ? 4.246 -11.414 -14.062 1 97.62 177 TYR A N 1
ATOM 1418 C CA . TYR A 1 177 ? 4.219 -10.148 -13.336 1 97.62 177 TYR A CA 1
ATOM 1419 C C . TYR A 1 177 ? 2.893 -9.43 -13.539 1 97.62 177 TYR A C 1
ATOM 1421 O O . TYR A 1 177 ? 2.418 -8.727 -12.648 1 97.62 177 TYR A O 1
ATOM 1429 N N . ALA A 1 178 ? 2.312 -9.578 -14.719 1 97.25 178 ALA A N 1
ATOM 1430 C CA . ALA A 1 178 ? 1.103 -8.836 -15.07 1 97.25 178 ALA A CA 1
ATOM 1431 C C . ALA A 1 178 ? -0.052 -9.203 -14.141 1 97.25 178 ALA A C 1
ATOM 1433 O O . ALA A 1 178 ? -0.819 -8.336 -13.727 1 97.25 178 ALA A O 1
ATOM 1434 N N . SER A 1 179 ? -0.155 -10.461 -13.82 1 96.81 179 SER A N 1
ATOM 1435 C CA . SER A 1 179 ? -1.218 -10.891 -12.914 1 96.81 179 SER A CA 1
ATOM 1436 C C . SER A 1 179 ? -1.028 -10.312 -11.516 1 96.81 179 SER A C 1
ATOM 1438 O O . SER A 1 179 ? -2.004 -9.984 -10.844 1 96.81 179 SER A O 1
ATOM 1440 N N . VAL A 1 180 ? 0.206 -10.219 -11.117 1 98.12 180 VAL A N 1
ATOM 1441 C CA . VAL A 1 180 ? 0.497 -9.688 -9.789 1 98.12 180 VAL A CA 1
ATOM 1442 C C . VAL A 1 180 ? 0.178 -8.195 -9.75 1 98.12 180 VAL A C 1
ATOM 1444 O O . VAL A 1 180 ? -0.394 -7.703 -8.773 1 98.12 180 VAL A O 1
ATOM 1447 N N . VAL A 1 181 ? 0.503 -7.512 -10.805 1 98.5 181 VAL A N 1
ATOM 1448 C CA . VAL A 1 181 ? 0.213 -6.086 -10.883 1 98.5 181 VAL A CA 1
ATOM 1449 C C . VAL A 1 181 ? -1.298 -5.863 -10.883 1 98.5 181 VAL A C 1
ATOM 1451 O O . VAL A 1 181 ? -1.816 -5.074 -10.094 1 98.5 181 VAL A O 1
ATOM 1454 N N . LEU A 1 182 ? -1.974 -6.59 -11.719 1 98.19 182 LEU A N 1
ATOM 1455 C CA . LEU A 1 182 ? -3.414 -6.414 -11.852 1 98.19 182 LEU A CA 1
ATOM 1456 C C . LEU A 1 182 ? -4.137 -6.82 -10.578 1 98.19 182 LEU A C 1
ATOM 1458 O O . LEU A 1 182 ? -4.953 -6.062 -10.047 1 98.19 182 LEU A O 1
ATOM 1462 N N . ASN A 1 183 ? -3.822 -7.977 -10.102 1 98.25 183 ASN A N 1
ATOM 1463 C CA . ASN A 1 183 ? -4.461 -8.484 -8.891 1 98.25 183 ASN A CA 1
ATOM 1464 C C . ASN A 1 183 ? -4.125 -7.625 -7.676 1 98.25 183 ASN A C 1
ATOM 1466 O O . ASN A 1 183 ? -4.996 -7.336 -6.855 1 98.25 183 ASN A O 1
ATOM 1470 N N . GLY A 1 184 ? -2.848 -7.293 -7.605 1 98.38 184 GLY A N 1
ATOM 1471 C CA . GLY A 1 184 ? -2.449 -6.422 -6.512 1 98.38 184 GLY A CA 1
ATOM 1472 C C . GLY A 1 184 ? -3.225 -5.117 -6.477 1 98.38 184 GLY A C 1
ATOM 1473 O O . GLY A 1 184 ? -3.654 -4.676 -5.406 1 98.38 184 GLY A O 1
ATOM 1474 N N . PHE A 1 185 ? -3.385 -4.566 -7.609 1 98.31 185 PHE A N 1
ATOM 1475 C CA . PHE A 1 185 ? -4.125 -3.314 -7.715 1 98.31 185 PHE A CA 1
ATOM 1476 C C . PHE A 1 185 ? -5.582 -3.512 -7.305 1 98.31 185 PHE A C 1
ATOM 1478 O O . PHE A 1 185 ? -6.098 -2.783 -6.457 1 98.31 185 PHE A O 1
ATOM 1485 N N . VAL A 1 186 ? -6.215 -4.445 -7.832 1 98 186 VAL A N 1
ATOM 1486 C CA . VAL A 1 186 ? -7.629 -4.707 -7.578 1 98 186 VAL A CA 1
ATOM 1487 C C . VAL A 1 186 ? -7.836 -5.059 -6.105 1 98 186 VAL A C 1
ATOM 1489 O O . VAL A 1 186 ? -8.797 -4.609 -5.484 1 98 186 VAL A O 1
ATOM 1492 N N . HIS A 1 187 ? -6.945 -5.832 -5.539 1 98.38 187 HIS A N 1
ATOM 1493 C CA . HIS A 1 187 ? -7.09 -6.254 -4.152 1 98.38 187 HIS A CA 1
ATOM 1494 C C . HIS A 1 187 ? -6.816 -5.098 -3.195 1 98.38 187 HIS A C 1
ATOM 1496 O O . HIS A 1 187 ? -7.387 -5.039 -2.105 1 98.38 187 HIS A O 1
ATOM 1502 N N . THR A 1 188 ? -5.938 -4.195 -3.604 1 98.19 188 THR A N 1
ATOM 1503 C CA . THR A 1 188 ? -5.785 -2.977 -2.82 1 98.19 188 THR A CA 1
ATOM 1504 C C . THR A 1 188 ? -7.113 -2.238 -2.699 1 98.19 188 THR A C 1
ATOM 1506 O O . THR A 1 188 ? -7.52 -1.852 -1.601 1 98.19 188 THR A O 1
ATOM 1509 N N . ILE A 1 189 ? -7.793 -2.113 -3.779 1 97.12 189 ILE A N 1
ATOM 1510 C CA . ILE A 1 189 ? -9.086 -1.438 -3.803 1 97.12 189 ILE A CA 1
ATOM 1511 C C . ILE A 1 189 ? -10.109 -2.256 -3.014 1 97.12 189 ILE A C 1
ATOM 1513 O O . ILE A 1 189 ? -10.891 -1.7 -2.244 1 97.12 189 ILE A O 1
ATOM 1517 N N . MET A 1 190 ? -10.055 -3.49 -3.17 1 97.44 190 MET A N 1
ATOM 1518 C CA . MET A 1 190 ? -11.031 -4.375 -2.539 1 97.44 190 MET A CA 1
ATOM 1519 C C . MET A 1 190 ? -10.93 -4.301 -1.02 1 97.44 190 MET A C 1
ATOM 1521 O O . MET A 1 190 ? -11.938 -4.148 -0.333 1 97.44 190 MET A O 1
ATOM 1525 N N . TYR A 1 191 ? -9.766 -4.387 -0.526 1 97.94 191 TYR A N 1
ATOM 1526 C CA . TYR A 1 191 ? -9.609 -4.383 0.924 1 97.94 191 TYR A CA 1
ATOM 1527 C C . TYR A 1 191 ? -9.836 -2.986 1.492 1 97.94 191 TYR A C 1
ATOM 1529 O O . TYR A 1 191 ? -10.219 -2.836 2.654 1 97.94 191 TYR A O 1
ATOM 1537 N N . THR A 1 192 ? -9.523 -1.991 0.643 1 96.5 192 THR A N 1
ATOM 1538 C CA . THR A 1 192 ? -9.938 -0.649 1.031 1 96.5 192 THR A CA 1
ATOM 1539 C C . THR A 1 192 ? -11.461 -0.576 1.168 1 96.5 192 THR A C 1
ATOM 1541 O O . THR A 1 192 ? -11.977 -0.013 2.137 1 96.5 192 THR A O 1
ATOM 1544 N N . TYR A 1 193 ? -12.18 -1.164 0.232 1 95.62 193 TYR A N 1
ATOM 1545 C CA . TYR A 1 193 ? -13.641 -1.222 0.282 1 95.62 193 TYR A CA 1
ATOM 1546 C C . TYR A 1 193 ? -14.109 -1.896 1.562 1 95.62 193 TYR A C 1
ATOM 1548 O O . TYR A 1 193 ? -15.031 -1.41 2.225 1 95.62 193 TYR A O 1
ATOM 1556 N N . TYR A 1 194 ? -13.461 -3 1.893 1 95.5 194 TYR A N 1
ATOM 1557 C CA . TYR A 1 194 ? -13.867 -3.725 3.094 1 95.5 194 TYR A CA 1
ATOM 1558 C C . TYR A 1 194 ? -13.633 -2.881 4.34 1 95.5 194 TYR A C 1
ATOM 1560 O O . TYR A 1 194 ? -14.422 -2.928 5.285 1 95.5 194 TYR A O 1
ATOM 1568 N N . PHE A 1 195 ? -12.602 -2.141 4.32 1 95.56 195 PHE A N 1
ATOM 1569 C CA . PHE A 1 195 ? -12.312 -1.287 5.469 1 95.56 195 PHE A CA 1
ATOM 1570 C C . PHE A 1 195 ? -13.328 -0.152 5.57 1 95.56 195 PHE A C 1
ATOM 1572 O O . PHE A 1 195 ? -13.82 0.146 6.656 1 95.56 195 PHE A O 1
ATOM 1579 N N . VAL A 1 196 ? -13.633 0.457 4.473 1 94.31 196 VAL A N 1
ATOM 1580 C CA . VAL A 1 196 ? -14.617 1.532 4.43 1 94.31 196 VAL A CA 1
ATOM 1581 C C . VAL A 1 196 ? -15.984 0.995 4.836 1 94.31 196 VAL A C 1
ATOM 1583 O O . VAL A 1 196 ? -16.719 1.649 5.578 1 94.31 196 VAL A O 1
ATOM 1586 N N . SER A 1 197 ? -16.297 -0.176 4.383 1 92.88 197 SER A N 1
ATOM 1587 C CA . SER A 1 197 ? -17.609 -0.776 4.625 1 92.88 197 SER A CA 1
ATOM 1588 C C . SER A 1 197 ? -17.828 -1.066 6.105 1 92.88 197 SER A C 1
ATOM 1590 O O . SER A 1 197 ? -18.953 -1.207 6.562 1 92.88 197 SER A O 1
ATOM 1592 N N . ALA A 1 198 ? -16.75 -1.132 6.82 1 90.06 198 ALA A N 1
ATOM 1593 C CA . ALA A 1 198 ? -16.828 -1.315 8.266 1 90.06 198 ALA A CA 1
ATOM 1594 C C . ALA A 1 198 ? -17.281 -0.033 8.961 1 90.06 198 ALA A C 1
ATOM 1596 O O . ALA A 1 198 ? -17.688 -0.056 10.125 1 90.06 198 ALA A O 1
ATOM 1597 N N . HIS A 1 199 ? -17.297 1.059 8.234 1 91.19 199 HIS A N 1
ATOM 1598 C CA . HIS A 1 199 ? -17.625 2.35 8.828 1 91.19 199 HIS A CA 1
ATOM 1599 C C . HIS A 1 199 ? -18.922 2.908 8.25 1 91.19 199 HIS A C 1
ATOM 1601 O O . HIS A 1 199 ? -19.516 3.826 8.828 1 91.19 199 HIS A O 1
ATOM 1607 N N . THR A 1 200 ? -19.266 2.395 7.086 1 90.06 200 THR A N 1
ATOM 1608 C CA . THR A 1 200 ? -20.469 2.891 6.422 1 90.06 200 THR A CA 1
ATOM 1609 C C . THR A 1 200 ? -21.094 1.807 5.543 1 90.06 200 THR A C 1
ATOM 1611 O O . THR A 1 200 ? -20.375 0.953 5.008 1 90.06 200 THR A O 1
ATOM 1614 N N . ARG A 1 201 ? -22.453 1.82 5.348 1 83.88 201 ARG A N 1
ATOM 1615 C CA . ARG A 1 201 ? -23.141 0.793 4.578 1 83.88 201 ARG A CA 1
ATOM 1616 C C . ARG A 1 201 ? -23.484 1.295 3.18 1 83.88 201 ARG A C 1
ATOM 1618 O O . ARG A 1 201 ? -23.719 0.498 2.27 1 83.88 201 ARG A O 1
ATOM 1625 N N . ASP A 1 202 ? -23.359 2.6 3.023 1 85.19 202 ASP A N 1
ATOM 1626 C CA . ASP A 1 202 ? -23.812 3.146 1.75 1 85.19 202 ASP A CA 1
ATOM 1627 C C . ASP A 1 202 ? -22.641 3.607 0.896 1 85.19 202 ASP A C 1
ATOM 1629 O O . ASP A 1 202 ? -22.375 4.805 0.796 1 85.19 202 ASP A O 1
ATOM 1633 N N . ILE A 1 203 ? -22.109 2.533 0.269 1 90.5 203 ILE A N 1
ATOM 1634 C CA . ILE A 1 203 ? -21 2.881 -0.595 1 90.5 203 ILE A CA 1
ATOM 1635 C C . ILE A 1 203 ? -21.422 2.777 -2.059 1 90.5 203 ILE A C 1
ATOM 1637 O O . ILE A 1 203 ? -21.734 1.688 -2.547 1 90.5 203 ILE A O 1
ATOM 1641 N N . TRP A 1 204 ? -21.359 3.846 -2.799 1 89.38 204 TRP A N 1
ATOM 1642 C CA . TRP A 1 204 ? -21.938 3.957 -4.137 1 89.38 204 TRP A CA 1
ATOM 1643 C C . TRP A 1 204 ? -21.047 3.287 -5.172 1 89.38 204 TRP A C 1
ATOM 1645 O O . TRP A 1 204 ? -21.484 2.967 -6.273 1 89.38 204 TRP A O 1
ATOM 1655 N N . TRP A 1 205 ? -19.781 3.059 -4.852 1 91.88 205 TRP A N 1
ATOM 1656 C CA . TRP A 1 205 ? -18.859 2.576 -5.871 1 91.88 205 TRP A CA 1
ATOM 1657 C C . TRP A 1 205 ? -18.609 1.078 -5.719 1 91.88 205 TRP A C 1
ATOM 1659 O O . TRP A 1 205 ? -17.656 0.535 -6.293 1 91.88 205 TRP A O 1
ATOM 1669 N N . LYS A 1 206 ? -19.375 0.332 -5 1 91.25 206 LYS A N 1
ATOM 1670 C CA . LYS A 1 206 ? -19.25 -1.11 -4.805 1 91.25 206 LYS A CA 1
ATOM 1671 C C . LYS A 1 206 ? -19.359 -1.856 -6.129 1 91.25 206 LYS A C 1
ATOM 1673 O O . LYS A 1 206 ? -18.562 -2.756 -6.414 1 91.25 206 LYS A O 1
ATOM 1678 N N . ARG A 1 207 ? -20.344 -1.53 -6.953 1 92.19 207 ARG A N 1
ATOM 1679 C CA . ARG A 1 207 ? -20.562 -2.189 -8.234 1 92.19 207 ARG A CA 1
ATOM 1680 C C . ARG A 1 207 ? -19.344 -2.041 -9.141 1 92.19 207 ARG A C 1
ATOM 1682 O O . ARG A 1 207 ? -19.031 -2.945 -9.914 1 92.19 207 ARG A O 1
ATOM 1689 N N . TYR A 1 208 ? -18.641 -0.977 -9.008 1 94.5 208 TYR A N 1
ATOM 1690 C CA . TYR A 1 208 ? -17.5 -0.709 -9.859 1 94.5 208 TYR A CA 1
ATOM 1691 C C . TYR A 1 208 ? -16.297 -1.565 -9.445 1 94.5 208 TYR A C 1
ATOM 1693 O O . TYR A 1 208 ? -15.414 -1.829 -10.258 1 94.5 208 TYR A O 1
ATOM 1701 N N . LEU A 1 209 ? -16.344 -1.947 -8.211 1 94.62 209 LEU A N 1
ATOM 1702 C CA . LEU A 1 209 ? -15.297 -2.861 -7.762 1 94.62 209 LEU A CA 1
ATOM 1703 C C . LEU A 1 209 ? -15.367 -4.184 -8.516 1 94.62 209 LEU A C 1
ATOM 1705 O O . LEU A 1 209 ? -14.352 -4.691 -8.984 1 94.62 209 LEU A O 1
ATOM 1709 N N . THR A 1 210 ? -16.562 -4.805 -8.641 1 95.06 210 THR A N 1
ATOM 1710 C CA . THR A 1 210 ? -16.75 -6.047 -9.383 1 95.06 210 THR A CA 1
ATOM 1711 C C . THR A 1 210 ? -16.422 -5.84 -10.859 1 95.06 210 THR A C 1
ATOM 1713 O O . THR A 1 210 ? -15.844 -6.711 -11.508 1 95.06 210 THR A O 1
ATOM 1716 N N . LEU A 1 211 ? -16.766 -4.684 -11.359 1 96.62 211 LEU A N 1
ATOM 1717 C CA . LEU A 1 211 ? -16.484 -4.375 -12.758 1 96.62 211 LEU A CA 1
ATOM 1718 C C . LEU A 1 211 ? -14.977 -4.324 -13.008 1 96.62 211 LEU A C 1
ATOM 1720 O O . LEU A 1 211 ? -14.5 -4.828 -14.031 1 96.62 211 LEU A O 1
ATOM 1724 N N . ILE A 1 212 ? -14.25 -3.691 -12.102 1 97.38 212 ILE A N 1
ATOM 1725 C CA . ILE A 1 212 ? -12.805 -3.615 -12.25 1 97.38 212 ILE A CA 1
ATOM 1726 C C . ILE A 1 212 ? -12.203 -5.02 -12.219 1 97.38 212 ILE A C 1
ATOM 1728 O O . ILE A 1 212 ? -11.242 -5.305 -12.93 1 97.38 212 ILE A O 1
ATOM 1732 N N . GLN A 1 213 ? -12.766 -5.902 -11.438 1 96.44 213 GLN A N 1
ATOM 1733 C CA . GLN A 1 213 ? -12.32 -7.293 -11.391 1 96.44 213 GLN A CA 1
ATOM 1734 C C . GLN A 1 213 ? -12.586 -7.996 -12.719 1 96.44 213 GLN A C 1
ATOM 1736 O O . GLN A 1 213 ? -11.75 -8.758 -13.203 1 96.44 213 GLN A O 1
ATOM 1741 N N . LEU A 1 214 ? -13.711 -7.719 -13.258 1 97.94 214 LEU A N 1
ATOM 1742 C CA . LEU A 1 214 ? -14.047 -8.32 -14.539 1 97.94 214 LEU A CA 1
ATOM 1743 C C . LEU A 1 214 ? -13.117 -7.824 -15.641 1 97.94 214 LEU A C 1
ATOM 1745 O O . LEU A 1 214 ? -12.695 -8.602 -16.5 1 97.94 214 LEU A O 1
ATOM 1749 N N . ILE A 1 215 ? -12.789 -6.562 -15.57 1 98.06 215 ILE A N 1
ATOM 1750 C CA . ILE A 1 215 ? -11.836 -6.008 -16.531 1 98.06 215 ILE A CA 1
ATOM 1751 C C . ILE A 1 215 ? -10.477 -6.691 -16.359 1 98.06 215 ILE A C 1
ATOM 1753 O O . ILE A 1 215 ? -9.812 -7.008 -17.344 1 98.06 215 ILE A O 1
ATOM 1757 N N . GLN A 1 216 ? -10.102 -6.867 -15.125 1 98.06 216 GLN A N 1
ATOM 1758 C CA . GLN A 1 216 ? -8.875 -7.613 -14.859 1 98.06 216 GLN A CA 1
ATOM 1759 C C . GLN A 1 216 ? -8.906 -8.984 -15.539 1 98.06 216 GLN A C 1
ATOM 1761 O O . GLN A 1 216 ? -7.93 -9.391 -16.156 1 98.06 216 GLN A O 1
ATOM 1766 N N . PHE A 1 217 ? -10.016 -9.703 -15.43 1 98.38 217 PHE A N 1
ATOM 1767 C CA . PHE A 1 217 ? -10.117 -11.039 -16 1 98.38 217 PHE A CA 1
ATOM 1768 C C . PHE A 1 217 ? -10.031 -10.992 -17.516 1 98.38 217 PHE A C 1
ATOM 1770 O O . PHE A 1 217 ? -9.391 -11.844 -18.141 1 98.38 217 PHE A O 1
ATOM 1777 N N . VAL A 1 218 ? -10.641 -10.016 -18.094 1 98 218 VAL A N 1
ATOM 1778 C CA . VAL A 1 218 ? -10.586 -9.875 -19.547 1 98 218 VAL A CA 1
ATOM 1779 C C . VAL A 1 218 ? -9.148 -9.609 -20 1 98 218 VAL A C 1
ATOM 1781 O O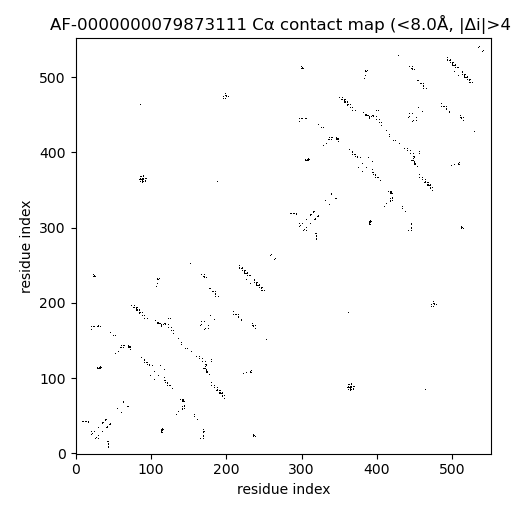 . VAL A 1 218 ? -8.664 -10.227 -20.938 1 98 218 VAL A O 1
ATOM 1784 N N . THR A 1 219 ? -8.516 -8.68 -19.328 1 97.81 219 THR A N 1
ATOM 1785 C CA . THR A 1 219 ? -7.129 -8.352 -19.641 1 97.81 219 THR A CA 1
ATOM 1786 C C . THR A 1 219 ? -6.238 -9.586 -19.5 1 97.81 219 THR A C 1
ATOM 1788 O O . THR A 1 219 ? -5.395 -9.844 -20.359 1 97.81 219 THR A O 1
ATOM 1791 N N . MET A 1 220 ? -6.457 -10.328 -18.484 1 97.44 220 MET A N 1
ATOM 1792 C CA . MET A 1 220 ? -5.668 -11.523 -18.234 1 97.44 220 MET A CA 1
ATOM 1793 C C . MET A 1 220 ? -5.941 -12.594 -19.281 1 97.44 220 MET A C 1
ATOM 1795 O O . MET A 1 220 ? -5.043 -13.344 -19.656 1 97.44 220 MET A O 1
ATOM 1799 N N . ASN A 1 221 ? -7.176 -12.656 -19.703 1 97.38 221 ASN A N 1
ATOM 1800 C CA . ASN A 1 221 ? -7.52 -13.594 -20.766 1 97.38 221 ASN A CA 1
ATOM 1801 C C . ASN A 1 221 ? -6.812 -13.258 -22.078 1 97.38 221 ASN A C 1
ATOM 1803 O O . ASN A 1 221 ? -6.301 -14.141 -22.766 1 97.38 221 ASN A O 1
ATOM 1807 N N . VAL A 1 222 ? -6.828 -12.016 -22.375 1 97.44 222 VAL A N 1
ATOM 1808 C CA . VAL A 1 222 ? -6.141 -11.57 -23.578 1 97.44 222 VAL A CA 1
ATOM 1809 C C . VAL A 1 222 ? -4.656 -11.906 -23.484 1 97.44 222 VAL A C 1
ATOM 1811 O O . VAL A 1 222 ? -4.07 -12.438 -24.438 1 97.44 222 VAL A O 1
ATOM 1814 N N . GLN A 1 223 ? -4.086 -11.625 -22.391 1 97 223 GLN A N 1
ATOM 1815 C CA . GLN A 1 223 ? -2.676 -11.945 -22.188 1 97 223 GLN A CA 1
ATOM 1816 C C . GLN A 1 223 ? -2.426 -13.445 -22.312 1 97 223 GLN A C 1
ATOM 1818 O O . GLN A 1 223 ? -1.469 -13.859 -22.969 1 97 223 GLN A O 1
ATOM 1823 N N . GLY A 1 224 ? -3.246 -14.242 -21.625 1 96.75 224 GLY A N 1
ATOM 1824 C CA . GLY A 1 224 ? -3.104 -15.688 -21.688 1 96.75 224 GLY A CA 1
ATOM 1825 C C . GLY A 1 224 ? -3.188 -16.234 -23.109 1 96.75 224 GLY A C 1
ATOM 1826 O O . GLY A 1 224 ? -2.42 -17.125 -23.484 1 96.75 224 GLY A O 1
ATOM 1827 N N . TYR A 1 225 ? -4.094 -15.656 -23.844 1 97.12 225 TYR A N 1
ATOM 1828 C CA . TYR A 1 225 ? -4.258 -16.094 -25.234 1 97.12 225 TYR A CA 1
ATOM 1829 C C . TYR A 1 225 ? -3 -15.836 -26.047 1 97.12 225 TYR A C 1
ATOM 1831 O O . TYR A 1 225 ? -2.533 -16.703 -26.781 1 97.12 225 TYR A O 1
ATOM 1839 N N . PHE A 1 226 ? -2.457 -14.664 -25.906 1 97.12 226 PHE A N 1
ATOM 1840 C CA . PHE A 1 226 ? -1.271 -14.305 -26.688 1 97.12 226 PHE A CA 1
ATOM 1841 C C . PHE A 1 226 ? -0.062 -15.109 -26.219 1 97.12 226 PHE A C 1
ATOM 1843 O O . PHE A 1 226 ? 0.799 -15.469 -27.016 1 97.12 226 PHE A O 1
ATOM 1850 N N . MET A 1 227 ? 0.053 -15.344 -24.953 1 97.06 227 MET A N 1
ATOM 1851 C CA . MET A 1 227 ? 1.137 -16.188 -24.453 1 97.06 227 MET A CA 1
ATOM 1852 C C . MET A 1 227 ? 1.07 -17.578 -25.062 1 97.06 227 MET A C 1
ATOM 1854 O O . MET A 1 227 ? 2.096 -18.141 -25.453 1 97.06 227 MET A O 1
ATOM 1858 N N . TYR A 1 228 ? -0.118 -18.109 -25.109 1 96.44 228 TYR A N 1
ATOM 1859 C CA . TYR A 1 228 ? -0.317 -19.453 -25.641 1 96.44 228 TYR A CA 1
ATOM 1860 C C . TYR A 1 228 ? -0.057 -19.484 -27.141 1 96.44 228 TYR A C 1
ATOM 1862 O O . TYR A 1 228 ? 0.66 -20.359 -27.641 1 96.44 228 TYR A O 1
ATOM 1870 N N . SER A 1 229 ? -0.606 -18.516 -27.891 1 96.81 229 SER A N 1
ATOM 1871 C CA . SER A 1 229 ? -0.513 -18.484 -29.344 1 96.81 229 SER A CA 1
ATOM 1872 C C . SER A 1 229 ? 0.923 -18.25 -29.797 1 96.81 229 SER A C 1
ATOM 1874 O O . SER A 1 229 ? 1.366 -18.812 -30.797 1 96.81 229 SER A O 1
ATOM 1876 N N . ARG A 1 230 ? 1.702 -17.469 -29.031 1 96.5 230 ARG A N 1
ATOM 1877 C CA . ARG A 1 230 ? 3.049 -17.078 -29.438 1 96.5 230 ARG A CA 1
ATOM 1878 C C . ARG A 1 230 ? 4.086 -18.062 -28.906 1 96.5 230 ARG A C 1
ATOM 1880 O O . ARG A 1 230 ? 5.258 -18 -29.266 1 96.5 230 ARG A O 1
ATOM 1887 N N . ARG A 1 231 ? 3.633 -18.922 -28.109 1 95.31 231 ARG A N 1
ATOM 1888 C CA . ARG A 1 231 ? 4.562 -19.875 -27.5 1 95.31 231 ARG A CA 1
ATOM 1889 C C . ARG A 1 231 ? 5.785 -19.156 -26.938 1 95.31 231 ARG A C 1
ATOM 1891 O O . ARG A 1 231 ? 6.914 -19.438 -27.344 1 95.31 231 ARG A O 1
ATOM 1898 N N . CYS A 1 232 ? 5.578 -18.297 -26.016 1 95.5 232 CYS A N 1
ATOM 1899 C CA . CYS A 1 232 ? 6.613 -17.438 -25.453 1 95.5 232 CYS A CA 1
ATOM 1900 C C . CYS A 1 232 ? 7.797 -18.25 -24.953 1 95.5 232 CYS A C 1
ATOM 1902 O O . CYS A 1 232 ? 7.613 -19.234 -24.219 1 95.5 232 CYS A O 1
ATOM 1904 N N . PRO A 1 233 ? 8.945 -17.906 -25.344 1 93.12 233 PRO A N 1
ATOM 1905 C CA . PRO A 1 233 ? 10.133 -18.672 -24.969 1 93.12 233 PRO A CA 1
ATOM 1906 C C . PRO A 1 233 ? 10.328 -18.766 -23.469 1 93.12 233 PRO A C 1
ATOM 1908 O O . PRO A 1 233 ? 10.164 -17.766 -22.75 1 93.12 233 PRO A O 1
ATOM 1911 N N . GLY A 1 234 ? 10.617 -19.969 -23.016 1 91.75 234 GLY A N 1
ATOM 1912 C CA . GLY A 1 234 ? 10.93 -20.172 -21.609 1 91.75 234 GLY A CA 1
ATOM 1913 C C . GLY A 1 234 ? 9.719 -20.547 -20.781 1 91.75 234 GLY A C 1
ATOM 1914 O O . GLY A 1 234 ? 9.836 -21.266 -19.781 1 91.75 234 GLY A O 1
ATOM 1915 N N . MET A 1 235 ? 8.602 -20.062 -21.125 1 93.25 235 MET A N 1
ATOM 1916 C CA . MET A 1 235 ? 7.371 -20.344 -20.406 1 93.25 235 MET A CA 1
ATOM 1917 C C . MET A 1 235 ? 6.773 -21.688 -20.844 1 93.25 235 MET A C 1
ATOM 1919 O O . MET A 1 235 ? 6.492 -21.875 -22.031 1 93.25 235 MET A O 1
ATOM 1923 N N . PRO A 1 236 ? 6.621 -22.562 -19.859 1 95.06 236 PRO A N 1
ATOM 1924 C CA . PRO A 1 236 ? 5.98 -23.828 -20.25 1 95.06 236 PRO A CA 1
ATOM 1925 C C . PRO A 1 236 ? 4.59 -23.625 -20.844 1 95.06 236 PRO A C 1
ATOM 1927 O O . PRO A 1 236 ? 3.764 -22.906 -20.266 1 95.06 236 PRO A O 1
ATOM 1930 N N . PRO A 1 237 ? 4.32 -24.266 -21.922 1 93.5 237 PRO A N 1
ATOM 1931 C CA . PRO A 1 237 ? 3.068 -24.031 -22.641 1 93.5 237 PRO A CA 1
ATOM 1932 C C . PRO A 1 237 ? 1.836 -24.406 -21.828 1 93.5 237 PRO A C 1
ATOM 1934 O O . PRO A 1 237 ? 0.743 -23.891 -22.062 1 93.5 237 PRO A O 1
ATOM 1937 N N . MET A 1 238 ? 1.967 -25.266 -20.922 1 96.81 238 MET A N 1
ATOM 1938 C CA . MET A 1 238 ? 0.834 -25.672 -20.094 1 96.81 238 MET A CA 1
ATOM 1939 C C . MET A 1 238 ? 0.374 -24.531 -19.188 1 96.81 238 MET A C 1
ATOM 1941 O O . MET A 1 238 ? -0.78 -24.5 -18.75 1 96.81 238 MET A O 1
ATOM 1945 N N . ILE A 1 239 ? 1.26 -23.625 -18.922 1 97.25 239 ILE A N 1
ATOM 1946 C CA . ILE A 1 239 ? 0.942 -22.547 -17.984 1 97.25 239 ILE A CA 1
ATOM 1947 C C . ILE A 1 239 ? -0.096 -21.625 -18.609 1 97.25 239 ILE A C 1
ATOM 1949 O O . ILE A 1 239 ? -1.146 -21.375 -18.016 1 97.25 239 ILE A O 1
ATOM 1953 N N . PRO A 1 240 ? 0.138 -21.094 -19.812 1 97.25 240 PRO A N 1
ATOM 1954 C CA . PRO A 1 240 ? -0.909 -20.234 -20.391 1 97.25 240 PRO A CA 1
ATOM 1955 C C . PRO A 1 240 ? -2.232 -20.984 -20.562 1 97.25 240 PRO A C 1
ATOM 1957 O O . PRO A 1 240 ? -3.303 -20.375 -20.469 1 97.25 240 PRO A O 1
ATOM 1960 N N . LEU A 1 241 ? -2.186 -22.203 -20.812 1 97.25 241 LEU A N 1
ATOM 1961 C CA . LEU A 1 241 ? -3.41 -22.984 -20.953 1 97.25 241 LEU A CA 1
ATOM 1962 C C . LEU A 1 241 ? -4.164 -23.062 -19.625 1 97.25 241 LEU A C 1
ATOM 1964 O O . LEU A 1 241 ? -5.367 -22.812 -19.578 1 97.25 241 LEU A O 1
ATOM 1968 N N . ILE A 1 242 ? -3.482 -23.469 -18.562 1 97.25 242 ILE A N 1
ATOM 1969 C CA . ILE A 1 242 ? -4.066 -23.516 -17.234 1 97.25 242 ILE A CA 1
ATOM 1970 C C . ILE A 1 242 ? -4.609 -22.141 -16.844 1 97.25 242 ILE A C 1
ATOM 1972 O O . ILE A 1 242 ? -5.715 -22.031 -16.312 1 97.25 242 ILE A O 1
ATOM 1976 N N . TYR A 1 243 ? -3.801 -21.203 -17.141 1 96.69 243 TYR A N 1
ATOM 1977 C CA . TYR A 1 243 ? -4.152 -19.797 -16.891 1 96.69 243 TYR A CA 1
ATOM 1978 C C . TYR A 1 243 ? -5.453 -19.422 -17.594 1 96.69 243 TYR A C 1
ATOM 1980 O O . TYR A 1 243 ? -6.359 -18.875 -16.969 1 96.69 243 TYR A O 1
ATOM 1988 N N . LEU A 1 244 ? -5.594 -19.734 -18.812 1 97.5 244 LEU A N 1
ATOM 1989 C CA . LEU A 1 244 ? -6.766 -19.391 -19.609 1 97.5 244 LEU A CA 1
ATOM 1990 C C . LEU A 1 244 ? -8.008 -20.109 -19.094 1 97.5 244 LEU A C 1
ATOM 1992 O O . LEU A 1 244 ? -9.062 -19.484 -18.922 1 97.5 244 LEU A O 1
ATOM 1996 N N . VAL A 1 245 ? -7.875 -21.344 -18.812 1 97.81 245 VAL A N 1
ATOM 1997 C CA . VAL A 1 245 ? -9.008 -22.125 -18.312 1 97.81 245 VAL A CA 1
ATOM 1998 C C . VAL A 1 245 ? -9.453 -21.578 -16.969 1 97.81 245 VAL A C 1
ATOM 2000 O O . VAL A 1 245 ? -10.648 -21.391 -16.734 1 97.81 245 VAL A O 1
ATOM 2003 N N . TYR A 1 246 ? -8.516 -21.312 -16.141 1 98.06 246 TYR A N 1
ATOM 2004 C CA . TYR A 1 246 ? -8.82 -20.844 -14.805 1 98.06 246 TYR A CA 1
ATOM 2005 C C . TYR A 1 246 ? -9.484 -19.469 -14.844 1 98.06 246 TYR A C 1
ATOM 2007 O O . TYR A 1 246 ? -10.547 -19.266 -14.25 1 98.06 246 TYR A O 1
ATOM 2015 N N . VAL A 1 247 ? -8.875 -18.516 -15.555 1 98.19 247 VAL A N 1
ATOM 2016 C CA . VAL A 1 247 ? -9.383 -17.141 -15.586 1 98.19 247 VAL A CA 1
ATOM 2017 C C . VAL A 1 247 ? -10.75 -17.109 -16.25 1 98.19 247 VAL A C 1
ATOM 2019 O O . VAL A 1 247 ? -11.633 -16.344 -15.859 1 98.19 247 VAL A O 1
ATOM 2022 N N . GLN A 1 248 ? -10.953 -17.984 -17.188 1 97.62 248 GLN A N 1
ATOM 2023 C CA . GLN A 1 248 ? -12.266 -18.078 -17.828 1 97.62 248 GLN A CA 1
ATOM 2024 C C . GLN A 1 248 ? -13.32 -18.562 -16.844 1 97.62 248 GLN A C 1
ATOM 2026 O O . GLN A 1 248 ? -14.445 -18.062 -16.828 1 97.62 248 GLN A O 1
ATOM 2031 N N . SER A 1 249 ? -12.938 -19.562 -16.094 1 97.81 249 SER A N 1
ATOM 2032 C CA . SER A 1 249 ? -13.883 -20.047 -15.102 1 97.81 249 SER A CA 1
ATOM 2033 C C . SER A 1 249 ? -14.273 -18.953 -14.117 1 97.81 249 SER A C 1
ATOM 2035 O O . SER A 1 249 ? -15.445 -18.812 -13.766 1 97.81 249 SER A O 1
ATOM 2037 N N . LEU A 1 250 ? -13.328 -18.156 -13.695 1 97.62 250 LEU A N 1
ATOM 2038 C CA . LEU A 1 250 ? -13.609 -17.062 -12.766 1 97.62 250 LEU A CA 1
ATOM 2039 C C . LEU A 1 250 ? -14.422 -15.969 -13.445 1 97.62 250 LEU A C 1
ATOM 2041 O O . LEU A 1 250 ? -15.32 -15.391 -12.836 1 97.62 250 LEU A O 1
ATOM 2045 N N . PHE A 1 251 ? -14.047 -15.727 -14.688 1 97.81 251 PHE A N 1
ATOM 2046 C CA . PHE A 1 251 ? -14.742 -14.688 -15.438 1 97.81 251 PHE A CA 1
ATOM 2047 C C . PHE A 1 251 ? -16.234 -14.961 -15.484 1 97.81 251 PHE A C 1
ATOM 2049 O O . PHE A 1 251 ? -17.047 -14.086 -15.148 1 97.81 251 PHE A O 1
ATOM 2056 N N . TRP A 1 252 ? -16.625 -16.125 -15.773 1 97.38 252 TRP A N 1
ATOM 2057 C CA . TRP A 1 252 ? -18.047 -16.453 -15.906 1 97.38 252 TRP A CA 1
ATOM 2058 C C . TRP A 1 252 ? -18.734 -16.469 -14.547 1 97.38 252 TRP A C 1
ATOM 2060 O O . TRP A 1 252 ? -19.891 -16.062 -14.43 1 97.38 252 TRP A O 1
ATOM 2070 N N . LEU A 1 253 ? -18.078 -16.969 -13.586 1 96.81 253 LEU A N 1
ATOM 2071 C CA . LEU A 1 253 ? -18.641 -16.969 -12.242 1 96.81 253 LEU A CA 1
ATOM 2072 C C . LEU A 1 253 ? -18.859 -15.539 -11.742 1 96.81 253 LEU A C 1
ATOM 2074 O O . LEU A 1 253 ? -19.891 -15.242 -11.125 1 96.81 253 LEU A O 1
ATOM 2078 N N . PHE A 1 254 ? -17.953 -14.656 -12.031 1 96.94 254 PHE A N 1
ATOM 2079 C CA . PHE A 1 254 ? -18.062 -13.273 -11.57 1 96.94 254 PHE A CA 1
ATOM 2080 C C . PHE A 1 254 ? -19.094 -12.516 -12.391 1 96.94 254 PHE A C 1
ATOM 2082 O O . PHE A 1 254 ? -19.781 -11.625 -11.867 1 96.94 254 PHE A O 1
ATOM 2089 N N . VAL A 1 255 ? -19.172 -12.828 -13.656 1 96.31 255 VAL A N 1
ATOM 2090 C CA . VAL A 1 255 ? -20.219 -12.227 -14.469 1 96.31 255 VAL A CA 1
ATOM 2091 C C . VAL A 1 255 ? -21.594 -12.617 -13.906 1 96.31 255 VAL A C 1
ATOM 2093 O O . VAL A 1 255 ? -22.469 -11.766 -13.781 1 96.31 255 VAL A O 1
ATOM 2096 N N . ASN A 1 256 ? -21.734 -13.859 -13.633 1 95.75 256 ASN A N 1
ATOM 2097 C CA . ASN A 1 256 ? -22.984 -14.32 -13.031 1 95.75 256 ASN A CA 1
ATOM 2098 C C . ASN A 1 256 ? -23.281 -13.586 -11.727 1 95.75 256 ASN A C 1
ATOM 2100 O O . ASN A 1 256 ? -24.422 -13.164 -11.492 1 95.75 256 ASN A O 1
ATOM 2104 N N . PHE A 1 257 ? -22.359 -13.461 -10.953 1 94.06 257 PHE A N 1
ATOM 2105 C CA . PHE A 1 257 ? -22.516 -12.727 -9.703 1 94.06 257 PHE A CA 1
ATOM 2106 C C . PHE A 1 257 ? -22.922 -11.289 -9.969 1 94.06 257 PHE A C 1
ATOM 2108 O O . PHE A 1 257 ? -23.844 -10.766 -9.328 1 94.06 257 PHE A O 1
ATOM 2115 N N . TYR A 1 258 ? -22.188 -10.609 -10.852 1 93.38 258 TYR A N 1
ATOM 2116 C CA . TYR A 1 258 ? -22.453 -9.211 -11.188 1 93.38 258 TYR A CA 1
ATOM 2117 C C . TYR A 1 258 ? -23.875 -9.023 -11.68 1 93.38 258 TYR A C 1
ATOM 2119 O O . TYR A 1 258 ? -24.594 -8.133 -11.211 1 93.38 258 TYR A O 1
ATOM 2127 N N . VAL A 1 259 ? -24.344 -9.875 -12.578 1 93.88 259 VAL A N 1
ATOM 2128 C CA . VAL A 1 259 ? -25.672 -9.773 -13.188 1 93.88 259 VAL A CA 1
ATOM 2129 C C . VAL A 1 259 ? -26.75 -10.016 -12.133 1 93.88 259 VAL A C 1
ATOM 2131 O O . VAL A 1 259 ? -27.703 -9.25 -12.031 1 93.88 259 VAL A O 1
ATOM 2134 N N . ARG A 1 260 ? -26.578 -10.945 -11.273 1 93.19 260 ARG A N 1
ATOM 2135 C CA . ARG A 1 260 ? -27.562 -11.289 -10.258 1 93.19 260 ARG A CA 1
ATOM 2136 C C . ARG A 1 260 ? -27.641 -10.211 -9.18 1 93.19 260 ARG A C 1
ATOM 2138 O O . ARG A 1 260 ? -28.719 -9.906 -8.664 1 93.19 260 ARG A O 1
ATOM 2145 N N . SER A 1 261 ? -26.531 -9.602 -8.883 1 90.62 261 SER A N 1
ATOM 2146 C CA . SER A 1 261 ? -26.469 -8.68 -7.754 1 90.62 261 SER A CA 1
ATOM 2147 C C . SER A 1 261 ? -26.828 -7.262 -8.172 1 90.62 261 SER A C 1
ATOM 2149 O O . SER A 1 261 ? -27.391 -6.5 -7.375 1 90.62 261 SER A O 1
ATOM 2151 N N . TYR A 1 262 ? -26.578 -6.922 -9.461 1 90.25 262 TYR A N 1
ATOM 2152 C CA . TYR A 1 262 ? -26.641 -5.496 -9.758 1 90.25 262 TYR A CA 1
ATOM 2153 C C . TYR A 1 262 ? -27.531 -5.234 -10.969 1 90.25 262 TYR A C 1
ATOM 2155 O O . TYR A 1 262 ? -27.906 -4.09 -11.234 1 90.25 262 TYR A O 1
ATOM 2163 N N . VAL A 1 263 ? -27.812 -6.27 -11.664 1 90 263 VAL A N 1
ATOM 2164 C CA . VAL A 1 263 ? -28.641 -6.062 -12.852 1 90 263 VAL A CA 1
ATOM 2165 C C . VAL A 1 263 ? -30.047 -6.59 -12.602 1 90 263 VAL A C 1
ATOM 2167 O O . VAL A 1 263 ? -31.031 -5.887 -12.836 1 90 263 VAL A O 1
ATOM 2170 N N . LEU A 1 264 ? -30.188 -7.766 -12.039 1 90.19 264 LEU A N 1
ATOM 2171 C CA . LEU A 1 264 ? -31.484 -8.422 -11.883 1 90.19 264 LEU A CA 1
ATOM 2172 C C . LEU A 1 264 ? -32.062 -8.148 -10.5 1 90.19 264 LEU A C 1
ATOM 2174 O O . LEU A 1 264 ? -33.281 -8.242 -10.305 1 90.19 264 LEU A O 1
ATOM 2178 N N . ALA A 1 265 ? -31.266 -7.805 -9.508 1 77.62 265 ALA A N 1
ATOM 2179 C CA . ALA A 1 265 ? -31.781 -7.566 -8.156 1 77.62 265 ALA A CA 1
ATOM 2180 C C . ALA A 1 265 ? -32.75 -6.379 -8.133 1 77.62 265 ALA A C 1
ATOM 2182 O O . ALA A 1 265 ? -32.469 -5.355 -8.773 1 77.62 265 ALA A O 1
ATOM 2183 N N . PRO A 1 266 ? -33.969 -6.543 -7.508 1 67.12 266 PRO A N 1
ATOM 2184 C CA . PRO A 1 266 ? -34.969 -5.473 -7.445 1 67.12 266 PRO A CA 1
ATOM 2185 C C . PRO A 1 266 ? -34.469 -4.223 -6.734 1 67.12 266 PRO A C 1
ATOM 2187 O O . PRO A 1 266 ? -33.688 -4.328 -5.777 1 67.12 266 PRO A O 1
ATOM 2190 N N . LYS A 1 267 ? -34.375 -3.201 -7.41 1 59.75 267 LYS A N 1
ATOM 2191 C CA . LYS A 1 267 ? -33.969 -1.904 -6.867 1 59.75 267 LYS A CA 1
ATOM 2192 C C . LYS A 1 267 ? -34.656 -1.638 -5.531 1 59.75 267 LYS A C 1
ATOM 2194 O O . LYS A 1 267 ? -35.875 -1.85 -5.391 1 59.75 267 LYS A O 1
ATOM 2199 N N . LYS A 1 268 ? -33.938 -1.681 -4.426 1 54.47 268 LYS A N 1
ATOM 2200 C CA . LYS A 1 268 ? -34.562 -1.295 -3.156 1 54.47 268 LYS A CA 1
ATOM 2201 C C . LYS A 1 268 ? -35.406 -0.044 -3.316 1 54.47 268 LYS A C 1
ATOM 2203 O O . LYS A 1 268 ? -34.938 0.986 -3.797 1 54.47 268 LYS A O 1
ATOM 2208 N N . VAL A 1 269 ? -36.625 -0.078 -3.457 1 49.19 269 VAL A N 1
ATOM 2209 C CA . VAL A 1 269 ? -37.531 1.053 -3.414 1 49.19 269 VAL A CA 1
ATOM 2210 C C . VAL A 1 269 ? -37.312 1.85 -2.129 1 49.19 269 VAL A C 1
ATOM 2212 O O . VAL A 1 269 ? -37.344 1.29 -1.03 1 49.19 269 VAL A O 1
ATOM 2215 N N . SER A 1 270 ? -36.5 2.758 -2.086 1 44.25 270 SER A N 1
ATOM 2216 C CA . SER A 1 270 ? -36.594 3.691 -0.967 1 44.25 270 SER A CA 1
ATOM 2217 C C . SER A 1 270 ? -38.031 3.949 -0.564 1 44.25 270 SER A C 1
ATOM 2219 O O . SER A 1 270 ? -38.844 4.34 -1.396 1 44.25 270 SER A O 1
ATOM 2221 N N . SER A 1 271 ? -38.531 3.223 0.32 1 42.72 271 SER A N 1
ATOM 2222 C CA . SER A 1 271 ? -39.812 3.59 0.881 1 42.72 271 SER A CA 1
ATOM 2223 C C . SER A 1 271 ? -39.844 5.059 1.294 1 42.72 271 SER A C 1
ATOM 2225 O O . SER A 1 271 ? -39.062 5.48 2.15 1 42.72 271 SER A O 1
ATOM 2227 N N . THR A 1 272 ? -39.875 6.008 0.459 1 42.09 272 THR A N 1
ATOM 2228 C CA . THR A 1 272 ? -40.375 7.312 0.87 1 42.09 272 THR A CA 1
ATOM 2229 C C . THR A 1 272 ? -41.562 7.16 1.826 1 42.09 272 THR A C 1
ATOM 2231 O O . THR A 1 272 ? -42.594 6.637 1.448 1 42.09 272 THR A O 1
ATOM 2234 N N . LYS A 1 273 ? -41.438 6.988 3.09 1 40.44 273 LYS A N 1
ATOM 2235 C CA . LYS A 1 273 ? -42.5 7.309 4.023 1 40.44 273 LYS A CA 1
ATOM 2236 C C . LYS A 1 273 ? -43.156 8.656 3.695 1 40.44 273 LYS A C 1
ATOM 2238 O O . LYS A 1 273 ? -42.469 9.688 3.727 1 40.44 273 LYS A O 1
ATOM 2243 N N . LYS A 1 274 ? -44.094 8.781 2.797 1 40.03 274 LYS A N 1
ATOM 2244 C CA . LYS A 1 274 ? -45.094 9.852 2.82 1 40.03 274 LYS A CA 1
ATOM 2245 C C . LYS A 1 274 ? -45.688 10.016 4.211 1 40.03 274 LYS A C 1
ATOM 2247 O O . LYS A 1 274 ? -46.344 9.102 4.719 1 40.03 274 LYS A O 1
ATOM 2252 N N . ASN A 1 275 ? -45 10.57 5.215 1 34.53 275 ASN A N 1
ATOM 2253 C CA . ASN A 1 275 ? -45.812 11.188 6.246 1 34.53 275 ASN A CA 1
ATOM 2254 C C . ASN A 1 275 ? -47 11.93 5.637 1 34.53 275 ASN A C 1
ATOM 2256 O O . ASN A 1 275 ? -46.812 12.914 4.922 1 34.53 275 ASN A O 1
ATOM 2260 N N . LEU A 1 276 ? -48 11.25 5.18 1 27.62 276 LEU A N 1
ATOM 2261 C CA . LEU A 1 276 ? -49.281 11.906 5.398 1 27.62 276 LEU A CA 1
ATOM 2262 C C . LEU A 1 276 ? -49.562 12.047 6.887 1 27.62 276 LEU A C 1
ATOM 2264 O O . LEU A 1 276 ? -49.312 11.117 7.66 1 27.62 276 LEU A O 1
ATOM 2268 N N . MET B 1 1 ? 16 38.531 -21.609 1 71 1 MET B N 1
ATOM 2269 C CA . MET B 1 1 ? 15.797 38.969 -20.234 1 71 1 MET B CA 1
ATOM 2270 C C . MET B 1 1 ? 15.344 37.812 -19.359 1 71 1 MET B C 1
ATOM 2272 O O . MET B 1 1 ? 15.953 37.531 -18.328 1 71 1 MET B O 1
ATOM 2276 N N . ALA B 1 2 ? 14.492 37.094 -19.844 1 73.38 2 ALA B N 1
ATOM 2277 C CA . ALA B 1 2 ? 14.023 35.938 -19.109 1 73.38 2 ALA B CA 1
ATOM 2278 C C . ALA B 1 2 ? 15.109 34.875 -19 1 73.38 2 ALA B C 1
ATOM 2280 O O . ALA B 1 2 ? 15.305 34.25 -17.938 1 73.38 2 ALA B O 1
ATOM 2281 N N . SER B 1 3 ? 15.75 34.781 -20.047 1 87.25 3 SER B N 1
ATOM 2282 C CA . SER B 1 3 ? 16.812 33.781 -20.047 1 87.25 3 SER B CA 1
ATOM 2283 C C . SER B 1 3 ? 17.953 34.188 -19.125 1 87.25 3 SER B C 1
ATOM 2285 O O . SER B 1 3 ? 18.531 33.344 -18.438 1 87.25 3 SER B O 1
ATOM 2287 N N . ASP B 1 4 ? 18.188 35.438 -19.078 1 88.94 4 ASP B N 1
ATOM 2288 C CA . ASP B 1 4 ? 19.25 35.938 -18.203 1 88.94 4 ASP B CA 1
ATOM 2289 C C . ASP B 1 4 ? 18.844 35.812 -16.734 1 88.94 4 ASP B C 1
ATOM 2291 O O . ASP B 1 4 ? 19.672 35.469 -15.891 1 88.94 4 ASP B O 1
ATOM 2295 N N . LEU B 1 5 ? 17.688 36.094 -16.422 1 90.56 5 LEU B N 1
ATOM 2296 C CA . LEU B 1 5 ? 17.172 35.969 -15.062 1 90.56 5 LEU B CA 1
ATOM 2297 C C . LEU B 1 5 ? 17.219 34.5 -14.594 1 90.56 5 LEU B C 1
ATOM 2299 O O . LEU B 1 5 ? 17.562 34.25 -13.438 1 90.56 5 LEU B O 1
ATOM 2303 N N . LEU B 1 6 ? 16.766 33.719 -15.469 1 91.44 6 LEU B N 1
ATOM 2304 C CA . LEU B 1 6 ? 16.797 32.312 -15.148 1 91.44 6 LEU B CA 1
ATOM 2305 C C . LEU B 1 6 ? 18.219 31.828 -14.914 1 91.44 6 LEU B C 1
ATOM 2307 O O . LEU B 1 6 ? 18.469 31.031 -14 1 91.44 6 LEU B O 1
ATOM 2311 N N . GLN B 1 7 ? 19.109 32.25 -15.75 1 93.38 7 GLN B N 1
ATOM 2312 C CA . GLN B 1 7 ? 20.5 31.875 -15.586 1 93.38 7 GLN B CA 1
ATOM 2313 C C . GLN B 1 7 ? 21.062 32.406 -14.266 1 93.38 7 GLN B C 1
ATOM 2315 O O . GLN B 1 7 ? 21.812 31.719 -13.578 1 93.38 7 GLN B O 1
ATOM 2320 N N . ASN B 1 8 ? 20.75 33.562 -13.953 1 94.81 8 ASN B N 1
ATOM 2321 C CA . ASN B 1 8 ? 21.172 34.156 -12.688 1 94.81 8 ASN B CA 1
ATOM 2322 C C . ASN B 1 8 ? 20.594 33.375 -11.492 1 94.81 8 ASN B C 1
ATOM 2324 O O . ASN B 1 8 ? 21.281 33.188 -10.484 1 94.81 8 ASN B O 1
ATOM 2328 N N . TYR B 1 9 ? 19.359 33.031 -11.586 1 96 9 TYR B N 1
ATOM 2329 C CA . TYR B 1 9 ? 18.719 32.25 -10.539 1 96 9 TYR B CA 1
ATOM 2330 C C . TYR B 1 9 ? 19.469 30.938 -10.312 1 96 9 TYR B C 1
ATOM 2332 O O . TYR B 1 9 ? 19.781 30.594 -9.172 1 96 9 TYR B O 1
ATOM 2340 N N . TYR B 1 10 ? 19.781 30.297 -11.391 1 96.06 10 TYR B N 1
ATOM 2341 C CA . TYR B 1 10 ? 20.469 29.016 -11.266 1 96.06 10 TYR B CA 1
ATOM 2342 C C . TYR B 1 10 ? 21.875 29.188 -10.703 1 96.06 10 TYR B C 1
ATOM 2344 O O . TYR B 1 10 ? 22.344 28.359 -9.93 1 96.06 10 TYR B O 1
ATOM 2352 N N . GLU B 1 11 ? 22.547 30.219 -11.102 1 96.56 11 GLU B N 1
ATOM 2353 C CA . GLU B 1 11 ? 23.859 30.5 -10.555 1 96.56 11 GLU B CA 1
ATOM 2354 C C . GLU B 1 11 ? 23.812 30.734 -9.047 1 96.56 11 GLU B C 1
ATOM 2356 O O . GLU B 1 11 ? 24.609 30.188 -8.297 1 96.56 11 GLU B O 1
ATOM 2361 N N . TRP B 1 12 ? 22.891 31.484 -8.664 1 97.44 12 TRP B N 1
ATOM 2362 C CA . TRP B 1 12 ? 22.719 31.75 -7.242 1 97.44 12 TRP B CA 1
ATOM 2363 C C . TRP B 1 12 ? 22.328 30.484 -6.496 1 97.44 12 TRP B C 1
ATOM 2365 O O . TRP B 1 12 ? 22.891 30.172 -5.445 1 97.44 12 TRP B O 1
ATOM 2375 N N . ALA B 1 13 ? 21.297 29.828 -6.992 1 97.56 13 ALA B N 1
ATOM 2376 C CA . ALA B 1 13 ? 20.781 28.625 -6.34 1 97.56 13 ALA B CA 1
ATOM 2377 C C . ALA B 1 13 ? 21.875 27.562 -6.215 1 97.56 13 ALA B C 1
ATOM 2379 O O . ALA B 1 13 ? 22 26.906 -5.172 1 97.56 13 ALA B O 1
ATOM 2380 N N . ASN B 1 14 ? 22.656 27.406 -7.293 1 97 14 ASN B N 1
ATOM 2381 C CA . ASN B 1 14 ? 23.719 26.422 -7.273 1 97 14 ASN B CA 1
ATOM 2382 C C . ASN B 1 14 ? 24.812 26.781 -6.262 1 97 14 ASN B C 1
ATOM 2384 O O . ASN B 1 14 ? 25.312 25.922 -5.555 1 97 14 ASN B O 1
ATOM 2388 N N . ALA B 1 15 ? 25.172 28 -6.203 1 97.5 15 ALA B N 1
ATOM 2389 C CA . ALA B 1 15 ? 26.156 28.469 -5.23 1 97.5 15 ALA B CA 1
ATOM 2390 C C . ALA B 1 15 ? 25.656 28.297 -3.805 1 97.5 15 ALA B C 1
ATOM 2392 O O . ALA B 1 15 ? 26.406 27.906 -2.91 1 97.5 15 ALA B O 1
ATOM 2393 N N . THR B 1 16 ? 24.406 28.609 -3.621 1 97.81 16 THR B N 1
ATOM 2394 C CA . THR B 1 16 ? 23.781 28.469 -2.311 1 97.81 16 THR B CA 1
ATOM 2395 C C . THR B 1 16 ? 23.75 27 -1.89 1 97.81 16 THR B C 1
ATOM 2397 O O . THR B 1 16 ? 24.016 26.672 -0.729 1 97.81 16 THR B O 1
ATOM 2400 N N . GLU B 1 17 ? 23.406 26.141 -2.773 1 97.88 17 GLU B N 1
ATOM 2401 C CA . GLU B 1 17 ? 23.375 24.703 -2.492 1 97.88 17 GLU B CA 1
ATOM 2402 C C . GLU B 1 17 ? 24.719 24.219 -1.972 1 97.88 17 GLU B C 1
ATOM 2404 O O . GLU B 1 17 ? 24.781 23.516 -0.962 1 97.88 17 GLU B O 1
ATOM 2409 N N . ILE B 1 18 ? 25.812 24.562 -2.688 1 97.5 18 ILE B N 1
ATOM 2410 C CA . ILE B 1 18 ? 27.156 24.141 -2.316 1 97.5 18 ILE B CA 1
ATOM 2411 C C . ILE B 1 18 ? 27.484 24.641 -0.908 1 97.5 18 ILE B C 1
ATOM 2413 O O . ILE B 1 18 ? 27.984 23.875 -0.081 1 97.5 18 ILE B O 1
ATOM 2417 N N . LYS B 1 19 ? 27.125 25.828 -0.651 1 97.75 19 LYS B N 1
ATOM 2418 C CA . LYS B 1 19 ? 27.406 26.406 0.658 1 97.75 19 LYS B CA 1
ATOM 2419 C C . LYS B 1 19 ? 26.656 25.672 1.761 1 97.75 19 LYS B C 1
ATOM 2421 O O . LYS B 1 19 ? 27.234 25.344 2.801 1 97.75 19 LYS B O 1
ATOM 2426 N N . VAL B 1 20 ? 25.391 25.391 1.516 1 97.38 20 VAL B N 1
ATOM 2427 C CA . VAL B 1 20 ? 24.531 24.766 2.51 1 97.38 20 VAL B CA 1
ATOM 2428 C C . VAL B 1 20 ? 24.969 23.328 2.738 1 97.38 20 VAL B C 1
ATOM 2430 O O . VAL B 1 20 ? 25.141 22.891 3.881 1 97.38 20 VAL B O 1
ATOM 2433 N N . LEU B 1 21 ? 25.203 22.594 1.685 1 97.62 21 LEU B N 1
ATOM 2434 C CA . LEU B 1 21 ? 25.562 21.172 1.791 1 97.62 21 LEU B CA 1
ATOM 2435 C C . LEU B 1 21 ? 26.953 21.016 2.391 1 97.62 21 LEU B C 1
ATOM 2437 O O . LEU B 1 21 ? 27.203 20.078 3.154 1 97.62 21 LEU B O 1
ATOM 2441 N N . ASP B 1 22 ? 27.875 21.953 2.107 1 97.38 22 ASP B N 1
ATOM 2442 C CA . ASP B 1 22 ? 29.203 21.938 2.705 1 97.38 22 ASP B CA 1
ATOM 2443 C C . ASP B 1 22 ? 29.141 22.203 4.203 1 97.38 22 ASP B C 1
ATOM 2445 O O . ASP B 1 22 ? 29.938 21.672 4.977 1 97.38 22 ASP B O 1
ATOM 2449 N N . TRP B 1 23 ? 28.234 23.062 4.461 1 97 23 TRP B N 1
ATOM 2450 C CA . TRP B 1 23 ? 28.062 23.391 5.875 1 97 23 TRP B CA 1
ATOM 2451 C C . TRP B 1 23 ? 27.5 22.203 6.641 1 97 23 TRP B C 1
ATOM 2453 O O . TRP B 1 23 ? 27.938 21.906 7.754 1 97 23 TRP B O 1
ATOM 2463 N N . ILE B 1 24 ? 26.609 21.484 6.125 1 97.25 24 ILE B N 1
ATOM 2464 C CA . ILE B 1 24 ? 25.922 20.375 6.777 1 97.25 24 ILE B CA 1
ATOM 2465 C C . ILE B 1 24 ? 26.844 19.141 6.797 1 97.25 24 ILE B C 1
ATOM 2467 O O . ILE B 1 24 ? 26.859 18.391 7.773 1 97.25 24 ILE B O 1
ATOM 2471 N N . ASP B 1 25 ? 27.562 18.953 5.746 1 96.88 25 ASP B N 1
ATOM 2472 C CA . ASP B 1 25 ? 28.453 17.797 5.602 1 96.88 25 ASP B CA 1
ATOM 2473 C C . ASP B 1 25 ? 29.844 18.234 5.121 1 96.88 25 ASP B C 1
ATOM 2475 O O . ASP B 1 25 ? 30.188 18.016 3.961 1 96.88 25 ASP B O 1
ATOM 2479 N N . PRO B 1 26 ? 30.609 18.672 6.027 1 94.56 26 PRO B N 1
ATOM 2480 C CA . PRO B 1 26 ? 31.938 19.156 5.664 1 94.56 26 PRO B CA 1
ATOM 2481 C C . PRO B 1 26 ? 32.844 18.062 5.133 1 94.56 26 PRO B C 1
ATOM 2483 O O . PRO B 1 26 ? 33.844 18.344 4.426 1 94.56 26 PRO B O 1
ATOM 2486 N N . GLU B 1 27 ? 32.562 16.844 5.414 1 93.06 27 GLU B N 1
ATOM 2487 C CA . GLU B 1 27 ? 33.375 15.727 4.965 1 93.06 27 GLU B CA 1
ATOM 2488 C C . GLU B 1 27 ? 33.156 15.445 3.482 1 93.06 27 GLU B C 1
ATOM 2490 O O . GLU B 1 27 ? 33.969 14.742 2.854 1 93.06 27 GLU B O 1
ATOM 2495 N N . GLY B 1 28 ? 32.031 15.898 2.949 1 93.44 28 GLY B N 1
ATOM 2496 C CA . GLY B 1 28 ? 31.844 15.875 1.509 1 93.44 28 GLY B CA 1
ATOM 2497 C C . GLY B 1 28 ? 31.172 14.609 1.019 1 93.44 28 GLY B C 1
ATOM 2498 O O . GLY B 1 28 ? 31.266 14.266 -0.161 1 93.44 28 GLY B O 1
ATOM 2499 N N . GLY B 1 29 ? 30.562 13.906 1.876 1 93.38 29 GLY B N 1
ATOM 2500 C CA . GLY B 1 29 ? 29.844 12.719 1.456 1 93.38 29 GLY B CA 1
ATOM 2501 C C . GLY B 1 29 ? 28.766 13.008 0.423 1 93.38 29 GLY B C 1
ATOM 2502 O O . GLY B 1 29 ? 28.484 12.18 -0.444 1 93.38 29 GLY B O 1
ATOM 2503 N N . TRP B 1 30 ? 28.172 14.172 0.482 1 95.38 30 TRP B N 1
ATOM 2504 C CA . TRP B 1 30 ? 27.078 14.547 -0.409 1 95.38 30 TRP B CA 1
ATOM 2505 C C . TRP B 1 30 ? 27.562 14.664 -1.85 1 95.38 30 TRP B C 1
ATOM 2507 O O . TRP B 1 30 ? 26.781 14.555 -2.789 1 95.38 30 TRP B O 1
ATOM 2517 N N . LYS B 1 31 ? 28.844 14.789 -2.092 1 95.81 31 LYS B N 1
ATOM 2518 C CA . LYS B 1 31 ? 29.422 14.984 -3.426 1 95.81 31 LYS B CA 1
ATOM 2519 C C . LYS B 1 31 ? 29.484 13.656 -4.188 1 95.81 31 LYS B C 1
ATOM 2521 O O . LYS B 1 31 ? 29.531 13.648 -5.418 1 95.81 31 LYS B O 1
ATOM 2526 N N . VAL B 1 32 ? 29.5 12.555 -3.463 1 95.44 32 VAL B N 1
ATOM 2527 C CA . VAL B 1 32 ? 29.656 11.266 -4.117 1 95.44 32 VAL B CA 1
ATOM 2528 C C . VAL B 1 32 ? 28.312 10.547 -4.191 1 95.44 32 VAL B C 1
ATOM 2530 O O . VAL B 1 32 ? 28.234 9.383 -4.586 1 95.44 32 VAL B O 1
ATOM 2533 N N . HIS B 1 33 ? 27.266 11.219 -3.807 1 94.31 33 HIS B N 1
ATOM 2534 C CA . HIS B 1 33 ? 25.922 10.648 -3.869 1 94.31 33 HIS B CA 1
ATOM 2535 C C . HIS B 1 33 ? 25.547 10.305 -5.305 1 94.31 33 HIS B C 1
ATOM 2537 O O . HIS B 1 33 ? 25.469 11.18 -6.164 1 94.31 33 HIS B O 1
ATOM 2543 N N . PRO B 1 34 ? 25.203 9.109 -5.602 1 96 34 PRO B N 1
ATOM 2544 C CA . PRO B 1 34 ? 24.984 8.68 -6.984 1 96 34 PRO B CA 1
ATOM 2545 C C . PRO B 1 34 ? 23.688 9.227 -7.578 1 96 34 PRO B C 1
ATOM 2547 O O . PRO B 1 34 ? 23.5 9.203 -8.797 1 96 34 PRO B O 1
ATOM 2550 N N . MET B 1 35 ? 22.797 9.703 -6.742 1 96.06 35 MET B N 1
ATOM 2551 C CA . MET B 1 35 ? 21.484 10.156 -7.23 1 96.06 35 MET B CA 1
ATOM 2552 C C . MET B 1 35 ? 21.344 11.672 -7.086 1 96.06 35 MET B C 1
ATOM 2554 O O . MET B 1 35 ? 20.234 12.188 -7 1 96.06 35 MET B O 1
ATOM 2558 N N . ALA B 1 36 ? 22.453 12.352 -6.996 1 94.44 36 ALA B N 1
ATOM 2559 C CA . ALA B 1 36 ? 22.453 13.797 -6.777 1 94.44 36 ALA B CA 1
ATOM 2560 C C . ALA B 1 36 ? 21.844 14.531 -7.969 1 94.44 36 ALA B C 1
ATOM 2562 O O . ALA B 1 36 ? 21.297 15.633 -7.82 1 94.44 36 ALA B O 1
ATOM 2563 N N . ASP B 1 37 ? 21.859 13.93 -9.148 1 94.81 37 ASP B N 1
ATOM 2564 C CA . ASP B 1 37 ? 21.422 14.609 -10.367 1 94.81 37 ASP B CA 1
ATOM 2565 C C . ASP B 1 37 ? 20.016 14.172 -10.766 1 94.81 37 ASP B C 1
ATOM 2567 O O . ASP B 1 37 ? 19.547 14.508 -11.852 1 94.81 37 ASP B O 1
ATOM 2571 N N . TYR B 1 38 ? 19.406 13.422 -9.922 1 97 38 TYR B N 1
ATOM 2572 C CA . TYR B 1 38 ? 18.047 13 -10.227 1 97 38 TYR B CA 1
ATOM 2573 C C . TYR B 1 38 ? 17.109 14.195 -10.328 1 97 38 TYR B C 1
ATOM 2575 O O . TYR B 1 38 ? 17.375 15.25 -9.75 1 97 38 TYR B O 1
ATOM 2583 N N . PRO B 1 39 ? 16.016 14.039 -11.047 1 96.94 39 PRO B N 1
ATOM 2584 C CA . PRO B 1 39 ? 15.07 15.148 -11.211 1 96.94 39 PRO B CA 1
ATOM 2585 C C . PRO B 1 39 ? 14.586 15.711 -9.883 1 96.94 39 PRO B C 1
ATOM 2587 O O . PRO B 1 39 ? 14.25 14.953 -8.969 1 96.94 39 PRO B O 1
ATOM 2590 N N . LEU B 1 40 ? 14.68 17.016 -9.766 1 97.69 40 LEU B N 1
ATOM 2591 C CA . LEU B 1 40 ? 14.141 17.781 -8.648 1 97.69 40 LEU B CA 1
ATOM 2592 C C . LEU B 1 40 ? 15.023 17.641 -7.41 1 97.69 40 LEU B C 1
ATOM 2594 O O . LEU B 1 40 ? 14.68 18.125 -6.336 1 97.69 40 LEU B O 1
ATOM 2598 N N . ALA B 1 41 ? 16.156 17 -7.578 1 96.75 41 ALA B N 1
ATOM 2599 C CA . ALA B 1 41 ? 17.031 16.766 -6.43 1 96.75 41 ALA B CA 1
ATOM 2600 C C . ALA B 1 41 ? 18.047 17.891 -6.273 1 96.75 41 ALA B C 1
ATOM 2602 O O . ALA B 1 41 ? 19.188 17.656 -5.879 1 96.75 41 ALA B O 1
ATOM 2603 N N . ASP B 1 42 ? 17.75 19.094 -6.707 1 97.12 42 ASP B N 1
ATOM 2604 C CA . ASP B 1 42 ? 18.625 20.25 -6.574 1 97.12 42 ASP B CA 1
ATOM 2605 C C . ASP B 1 42 ? 17.938 21.375 -5.816 1 97.12 42 ASP B C 1
ATOM 2607 O O . ASP B 1 42 ? 16.703 21.453 -5.785 1 97.12 42 ASP B O 1
ATOM 2611 N N . PHE B 1 43 ? 18.75 22.172 -5.258 1 98.06 43 PHE B N 1
ATOM 2612 C CA . PHE B 1 43 ? 18.281 23.281 -4.434 1 98.06 43 PHE B CA 1
ATOM 2613 C C . PHE B 1 43 ? 17.406 24.234 -5.254 1 98.06 43 PHE B C 1
ATOM 2615 O O . PHE B 1 43 ? 16.422 24.766 -4.75 1 98.06 43 PHE B O 1
ATOM 2622 N N . ALA B 1 44 ? 17.781 24.469 -6.43 1 98 44 ALA B N 1
ATOM 2623 C CA . ALA B 1 44 ? 17.031 25.391 -7.281 1 98 44 ALA B CA 1
ATOM 2624 C C . ALA B 1 44 ? 15.57 24.953 -7.387 1 98 44 ALA B C 1
ATOM 2626 O O . ALA B 1 44 ? 14.656 25.766 -7.227 1 98 44 ALA B O 1
ATOM 2627 N N . SER B 1 45 ? 15.32 23.703 -7.688 1 98.12 45 SER B N 1
ATOM 2628 C CA . SER B 1 45 ? 13.969 23.172 -7.828 1 98.12 45 SER B CA 1
ATOM 2629 C C . SER B 1 45 ? 13.211 23.234 -6.508 1 98.12 45 SER B C 1
ATOM 2631 O O . SER B 1 45 ? 12.055 23.672 -6.477 1 98.12 45 SER B O 1
ATOM 2633 N N . VAL B 1 46 ? 13.852 22.844 -5.453 1 98.31 46 VAL B N 1
ATOM 2634 C CA . VAL B 1 46 ? 13.195 22.797 -4.152 1 98.31 46 VAL B CA 1
ATOM 2635 C C . VAL B 1 46 ? 12.82 24.203 -3.707 1 98.31 46 VAL B C 1
ATOM 2637 O O . VAL B 1 46 ? 11.719 24.438 -3.211 1 98.31 46 VAL B O 1
ATOM 2640 N N . PHE B 1 47 ? 13.773 25.109 -3.865 1 98.31 47 PHE B N 1
ATOM 2641 C CA . PHE B 1 47 ? 13.523 26.5 -3.502 1 98.31 47 PHE B CA 1
ATOM 2642 C C . PHE B 1 47 ? 12.344 27.062 -4.289 1 98.31 47 PHE B C 1
ATOM 2644 O O . PHE B 1 47 ? 11.469 27.734 -3.727 1 98.31 47 PHE B O 1
ATOM 2651 N N . ALA B 1 48 ? 12.312 26.828 -5.527 1 98.25 48 ALA B N 1
ATOM 2652 C CA . ALA B 1 48 ? 11.227 27.312 -6.375 1 98.25 48 ALA B CA 1
ATOM 2653 C C . ALA B 1 48 ? 9.891 26.719 -5.93 1 98.25 48 ALA B C 1
ATOM 2655 O O . ALA B 1 48 ? 8.875 27.438 -5.891 1 98.25 48 ALA B O 1
ATOM 2656 N N . ILE B 1 49 ? 9.82 25.438 -5.605 1 98.62 49 ILE B N 1
ATOM 2657 C CA . ILE B 1 49 ? 8.594 24.781 -5.168 1 98.62 49 ILE B CA 1
ATOM 2658 C C . ILE B 1 49 ? 8.141 25.359 -3.836 1 98.62 49 ILE B C 1
ATOM 2660 O O . ILE B 1 49 ? 6.953 25.641 -3.643 1 98.62 49 ILE B O 1
ATOM 2664 N N . CYS B 1 50 ? 9.078 25.625 -2.928 1 98.5 50 CYS B N 1
ATOM 2665 C CA . CYS B 1 50 ? 8.758 26.188 -1.627 1 98.5 50 CYS B CA 1
ATOM 2666 C C . CYS B 1 50 ? 8.188 27.594 -1.776 1 98.5 50 CYS B C 1
ATOM 2668 O O . CYS B 1 50 ? 7.188 27.938 -1.145 1 98.5 50 CYS B O 1
ATOM 2670 N N . VAL B 1 51 ? 8.875 28.375 -2.574 1 98.19 51 VAL B N 1
ATOM 2671 C CA . VAL B 1 51 ? 8.391 29.734 -2.814 1 98.19 51 VAL B CA 1
ATOM 2672 C C . VAL B 1 51 ? 7.016 29.688 -3.469 1 98.19 51 VAL B C 1
ATOM 2674 O O . VAL B 1 51 ? 6.109 30.438 -3.082 1 98.19 51 VAL B O 1
ATOM 2677 N N . GLY B 1 52 ? 6.891 28.859 -4.477 1 98.44 52 GLY B N 1
ATOM 2678 C CA . GLY B 1 52 ? 5.59 28.688 -5.102 1 98.44 52 GLY B CA 1
ATOM 2679 C C . GLY B 1 52 ? 4.508 28.266 -4.121 1 98.44 52 GLY B C 1
ATOM 2680 O O . GLY B 1 52 ? 3.375 28.75 -4.203 1 98.44 52 GLY B O 1
ATOM 2681 N N . TYR B 1 53 ? 4.82 27.391 -3.229 1 98.44 53 TYR B N 1
ATOM 2682 C CA . TYR B 1 53 ? 3.887 26.922 -2.217 1 98.44 53 TYR B CA 1
ATOM 2683 C C . TYR B 1 53 ? 3.42 28.062 -1.322 1 98.44 53 TYR B C 1
ATOM 2685 O O . TYR B 1 53 ? 2.221 28.219 -1.089 1 98.44 53 TYR B O 1
ATOM 2693 N N . VAL B 1 54 ? 4.355 28.859 -0.822 1 98.25 54 VAL B N 1
ATOM 2694 C CA . VAL B 1 54 ? 4.023 29.969 0.062 1 98.25 54 VAL B CA 1
ATOM 2695 C C . VAL B 1 54 ? 3.166 31 -0.687 1 98.25 54 VAL B C 1
ATOM 2697 O O . VAL B 1 54 ? 2.172 31.484 -0.152 1 98.25 54 VAL B O 1
ATOM 2700 N N . LEU B 1 55 ? 3.559 31.281 -1.912 1 98.19 55 LEU B N 1
ATOM 2701 C CA . LEU B 1 55 ? 2.779 32.188 -2.725 1 98.19 55 LEU B CA 1
ATOM 2702 C C . LEU B 1 55 ? 1.365 31.672 -2.945 1 98.19 55 LEU B C 1
ATOM 2704 O O . LEU B 1 55 ? 0.398 32.438 -2.898 1 98.19 55 LEU B O 1
ATOM 2708 N N . PHE B 1 56 ? 1.275 30.391 -3.148 1 98.19 56 PHE B N 1
ATOM 2709 C CA . PHE B 1 56 ? -0.038 29.781 -3.34 1 98.19 56 PHE B CA 1
ATOM 2710 C C . PHE B 1 56 ? -0.879 29.906 -2.076 1 98.19 56 PHE B C 1
ATOM 2712 O O . PHE B 1 56 ? -2.068 30.219 -2.145 1 98.19 56 PHE B O 1
ATOM 2719 N N . VAL B 1 57 ? -0.306 29.625 -0.98 1 98.06 57 VAL B N 1
ATOM 2720 C CA . VAL B 1 57 ? -1.033 29.672 0.284 1 98.06 57 VAL B CA 1
ATOM 2721 C C . VAL B 1 57 ? -1.531 31.094 0.535 1 98.06 57 VAL B C 1
ATOM 2723 O O . VAL B 1 57 ? -2.699 31.297 0.874 1 98.06 57 VAL B O 1
ATOM 2726 N N . VAL B 1 58 ? -0.645 32.094 0.287 1 97.38 58 VAL B N 1
ATOM 2727 C CA . VAL B 1 58 ? -0.979 33.5 0.59 1 97.38 58 VAL B CA 1
ATOM 2728 C C . VAL B 1 58 ? -1.949 34.031 -0.46 1 97.38 58 VAL B C 1
ATOM 2730 O O . VAL B 1 58 ? -3.059 34.438 -0.129 1 97.38 58 VAL B O 1
ATOM 2733 N N . PHE B 1 59 ? -1.621 33.938 -1.697 1 96.69 59 PHE B N 1
ATOM 2734 C CA . PHE B 1 59 ? -2.42 34.531 -2.758 1 96.69 59 PHE B CA 1
ATOM 2735 C C . PHE B 1 59 ? -3.617 33.656 -3.102 1 96.69 59 PHE B C 1
ATOM 2737 O O . PHE B 1 59 ? -4.688 34.156 -3.447 1 96.69 59 PHE B O 1
ATOM 2744 N N . GLY B 1 60 ? -3.377 32.344 -3.088 1 95.81 60 GLY B N 1
ATOM 2745 C CA . GLY B 1 60 ? -4.504 31.453 -3.32 1 95.81 60 GLY B CA 1
ATOM 2746 C C . GLY B 1 60 ? -5.613 31.625 -2.299 1 95.81 60 GLY B C 1
ATOM 2747 O O . GLY B 1 60 ? -6.789 31.703 -2.658 1 95.81 60 GLY B O 1
ATOM 2748 N N . SER B 1 61 ? -5.25 31.719 -1.071 1 96.69 61 SER B N 1
ATOM 2749 C CA . SER B 1 61 ? -6.234 31.922 -0.014 1 96.69 61 SER B CA 1
ATOM 2750 C C . SER B 1 61 ? -6.93 33.281 -0.168 1 96.69 61 SER B C 1
ATOM 2752 O O . SER B 1 61 ? -8.148 33.375 0.001 1 96.69 61 SER B O 1
ATOM 2754 N N . ALA B 1 62 ? -6.18 34.312 -0.511 1 96.31 62 ALA B N 1
ATOM 2755 C CA . ALA B 1 62 ? -6.75 35.656 -0.69 1 96.31 62 ALA B CA 1
ATOM 2756 C C . ALA B 1 62 ? -7.754 35.688 -1.838 1 96.31 62 ALA B C 1
ATOM 2758 O O . ALA B 1 62 ? -8.836 36.25 -1.713 1 96.31 62 ALA B O 1
ATOM 2759 N N . LEU B 1 63 ? -7.398 35.031 -2.875 1 95.44 63 LEU B N 1
ATOM 2760 C CA . LEU B 1 63 ? -8.273 35 -4.043 1 95.44 63 LEU B CA 1
ATOM 2761 C C . LEU B 1 63 ? -9.562 34.25 -3.732 1 95.44 63 LEU B C 1
ATOM 2763 O O . LEU B 1 63 ? -10.648 34.656 -4.137 1 95.44 63 LEU B O 1
ATOM 2767 N N . MET B 1 64 ? -9.406 33.156 -3.033 1 95.19 64 MET B N 1
ATOM 2768 C CA . MET B 1 64 ? -10.586 32.375 -2.68 1 95.19 64 MET B CA 1
ATOM 2769 C C . MET B 1 64 ? -11.484 33.156 -1.712 1 95.19 64 MET B C 1
ATOM 2771 O O . MET B 1 64 ? -12.711 33.062 -1.792 1 95.19 64 MET B O 1
ATOM 2775 N N . LYS B 1 65 ? -10.961 33.938 -0.917 1 94.31 65 LYS B N 1
ATOM 2776 C CA . LYS B 1 65 ? -11.719 34.719 0.044 1 94.31 65 LYS B CA 1
ATOM 2777 C C . LYS B 1 65 ? -12.406 35.906 -0.64 1 94.31 65 LYS B C 1
ATOM 2779 O O . LYS B 1 65 ? -13.414 36.406 -0.149 1 94.31 65 LYS B O 1
ATOM 2784 N N . LEU B 1 66 ? -11.867 36.312 -1.758 1 93.31 66 LEU B N 1
ATOM 2785 C CA . LEU B 1 66 ? -12.414 37.438 -2.494 1 93.31 66 LEU B CA 1
ATOM 2786 C C . LEU B 1 66 ? -13.656 37.031 -3.277 1 93.31 66 LEU B C 1
ATOM 2788 O O . LEU B 1 66 ? -14.32 37.875 -3.885 1 93.31 66 LEU B O 1
ATOM 2792 N N . GLY B 1 67 ? -14.016 35.812 -3.355 1 89.88 67 GLY B N 1
ATOM 2793 C CA . GLY B 1 67 ? -15.328 35.5 -3.896 1 89.88 67 GLY B CA 1
ATOM 2794 C C . GLY B 1 67 ? -15.297 34.375 -4.895 1 89.88 67 GLY B C 1
ATOM 2795 O O . GLY B 1 67 ? -16.344 33.969 -5.414 1 89.88 67 GLY B O 1
ATOM 2796 N N . ILE B 1 68 ? -14.164 33.875 -5.207 1 90.81 68 ILE B N 1
ATOM 2797 C CA . ILE B 1 68 ? -14.125 32.75 -6.098 1 90.81 68 ILE B CA 1
ATOM 2798 C C . ILE B 1 68 ? -14.906 31.578 -5.484 1 90.81 68 ILE B C 1
ATOM 2800 O O . ILE B 1 68 ? -14.789 31.297 -4.289 1 90.81 68 ILE B O 1
ATOM 2804 N N . PRO B 1 69 ? -15.797 31.078 -6.285 1 92.69 69 PRO B N 1
ATOM 2805 C CA . PRO B 1 69 ? -16.609 30 -5.734 1 92.69 69 PRO B CA 1
ATOM 2806 C C . PRO B 1 69 ? -15.773 28.781 -5.332 1 92.69 69 PRO B C 1
ATOM 2808 O O . PRO B 1 69 ? -14.711 28.531 -5.914 1 92.69 69 PRO B O 1
ATOM 2811 N N . THR B 1 70 ? -16.219 28.062 -4.324 1 93.12 70 THR B N 1
ATOM 2812 C CA . THR B 1 70 ? -15.578 26.859 -3.828 1 93.12 70 THR B CA 1
ATOM 2813 C C . THR B 1 70 ? -15.578 25.766 -4.898 1 93.12 70 THR B C 1
ATOM 2815 O O . THR B 1 70 ? -16.516 25.672 -5.691 1 93.12 70 THR B O 1
ATOM 2818 N N . MET B 1 71 ? -14.555 25.047 -4.984 1 93.25 71 MET B N 1
ATOM 2819 C CA . MET B 1 71 ? -14.469 23.891 -5.887 1 93.25 71 MET B CA 1
ATOM 2820 C C . MET B 1 71 ? -14.664 22.594 -5.121 1 93.25 71 MET B C 1
ATOM 2822 O O . MET B 1 71 ? -14.117 22.422 -4.031 1 93.25 71 MET B O 1
ATOM 2826 N N . LYS B 1 72 ? -15.562 21.781 -5.715 1 93.25 72 LYS B N 1
ATOM 2827 C CA . LYS B 1 72 ? -15.727 20.453 -5.141 1 93.25 72 LYS B CA 1
ATOM 2828 C C . LYS B 1 72 ? -14.5 19.594 -5.406 1 93.25 72 LYS B C 1
ATOM 2830 O O . LYS B 1 72 ? -14.25 19.188 -6.547 1 93.25 72 LYS B O 1
ATOM 2835 N N . THR B 1 73 ? -13.734 19.266 -4.371 1 93.94 73 THR B N 1
ATOM 2836 C CA . THR B 1 73 ? -12.469 18.547 -4.527 1 93.94 73 THR B CA 1
ATOM 2837 C C . THR B 1 73 ? -12.656 17.062 -4.266 1 93.94 73 THR B C 1
ATOM 2839 O O . THR B 1 73 ? -11.734 16.266 -4.48 1 93.94 73 THR B O 1
ATOM 2842 N N . SER B 1 74 ? -13.805 16.625 -3.936 1 92.62 74 SER B N 1
ATOM 2843 C CA . SER B 1 74 ? -14.07 15.258 -3.504 1 92.62 74 SER B CA 1
ATOM 2844 C C . SER B 1 74 ? -13.734 14.258 -4.602 1 92.62 74 SER B C 1
ATOM 2846 O O . SER B 1 74 ? -13.125 13.211 -4.336 1 92.62 74 SER B O 1
ATOM 2848 N N . PRO B 1 75 ? -14.125 14.562 -5.859 1 93.38 75 PRO B N 1
ATOM 2849 C CA . PRO B 1 75 ? -13.805 13.578 -6.895 1 93.38 75 PRO B CA 1
ATOM 2850 C C . PRO B 1 75 ? -12.297 13.383 -7.07 1 93.38 75 PRO B C 1
ATOM 2852 O O . PRO B 1 75 ? -11.844 12.258 -7.293 1 93.38 75 PRO B O 1
ATOM 2855 N N . ILE B 1 76 ? -11.578 14.43 -6.969 1 95.81 76 ILE B N 1
ATOM 2856 C CA . ILE B 1 76 ? -10.133 14.336 -7.121 1 95.81 76 ILE B CA 1
ATOM 2857 C C . ILE B 1 76 ? -9.531 13.641 -5.906 1 95.81 76 ILE B C 1
ATOM 2859 O O . ILE B 1 76 ? -8.633 12.797 -6.047 1 95.81 76 ILE B O 1
ATOM 2863 N N . GLN B 1 77 ? -10.055 13.969 -4.762 1 96.56 77 GLN B N 1
ATOM 2864 C CA . GLN B 1 77 ? -9.547 13.367 -3.533 1 96.56 77 GLN B CA 1
ATOM 2865 C C . GLN B 1 77 ? -9.859 11.875 -3.48 1 96.56 77 GLN B C 1
ATOM 2867 O O . GLN B 1 77 ? -9.156 11.109 -2.824 1 96.56 77 GLN B O 1
ATOM 2872 N N . PHE B 1 78 ? -10.883 11.516 -4.164 1 95.56 78 PHE B N 1
ATOM 2873 C CA . PHE B 1 78 ? -11.266 10.109 -4.242 1 95.56 78 PHE B CA 1
ATOM 2874 C C . PHE B 1 78 ? -10.18 9.289 -4.926 1 95.56 78 PHE B C 1
ATOM 2876 O O . PHE B 1 78 ? -9.977 8.117 -4.59 1 95.56 78 PHE B O 1
ATOM 2883 N N . ILE B 1 79 ? -9.484 9.883 -5.824 1 96.12 79 ILE B N 1
ATOM 2884 C CA . ILE B 1 79 ? -8.398 9.211 -6.535 1 96.12 79 ILE B CA 1
ATOM 2885 C C . ILE B 1 79 ? -7.074 9.469 -5.82 1 96.12 79 ILE B C 1
ATOM 2887 O O . ILE B 1 79 ? -6.258 8.562 -5.668 1 96.12 79 ILE B O 1
ATOM 2891 N N . TYR B 1 80 ? -6.953 10.664 -5.305 1 97.81 80 TYR B N 1
ATOM 2892 C CA . TYR B 1 80 ? -5.719 11.125 -4.68 1 97.81 80 TYR B CA 1
ATOM 2893 C C . TYR B 1 80 ? -5.402 10.32 -3.426 1 97.81 80 TYR B C 1
ATOM 2895 O O . TYR B 1 80 ? -4.27 9.867 -3.242 1 97.81 80 TYR B O 1
ATOM 2903 N N . ASN B 1 81 ? -6.379 10.07 -2.6 1 97.75 81 ASN B N 1
ATOM 2904 C CA . ASN B 1 81 ? -6.141 9.414 -1.316 1 97.75 81 ASN B CA 1
ATOM 2905 C C . ASN B 1 81 ? -5.695 7.969 -1.498 1 97.75 81 ASN B C 1
ATOM 2907 O O . ASN B 1 81 ? -4.707 7.539 -0.903 1 97.75 81 ASN B O 1
ATOM 2911 N N . PRO B 1 82 ? -6.293 7.227 -2.375 1 96.56 82 PRO B N 1
ATOM 2912 C CA . PRO B 1 82 ? -5.809 5.863 -2.613 1 96.56 82 PRO B CA 1
ATOM 2913 C C . PRO B 1 82 ? -4.402 5.832 -3.207 1 96.56 82 PRO B C 1
ATOM 2915 O O . PRO B 1 82 ? -3.613 4.938 -2.889 1 96.56 82 PRO B O 1
ATOM 2918 N N . ILE B 1 83 ? -4.121 6.723 -4.078 1 97.81 83 ILE B N 1
ATOM 2919 C CA . ILE B 1 83 ? -2.781 6.805 -4.648 1 97.81 83 ILE B CA 1
ATOM 2920 C C . ILE B 1 83 ? -1.762 7.023 -3.533 1 97.81 83 ILE B C 1
ATOM 2922 O O . ILE B 1 83 ? -0.704 6.391 -3.516 1 97.81 83 ILE B O 1
ATOM 2926 N N . GLN B 1 84 ? -2.123 7.867 -2.621 1 98.5 84 GLN B N 1
ATOM 2927 C CA . GLN B 1 84 ? -1.26 8.133 -1.477 1 98.5 84 GLN B CA 1
ATOM 2928 C C . GLN B 1 84 ? -1.119 6.898 -0.592 1 98.5 84 GLN B C 1
ATOM 2930 O O . GLN B 1 84 ? -0.027 6.598 -0.11 1 98.5 84 GLN B O 1
ATOM 2935 N N . VAL B 1 85 ? -2.188 6.191 -0.411 1 98.44 85 VAL B N 1
ATOM 2936 C CA . VAL B 1 85 ? -2.141 4.973 0.388 1 98.44 85 VAL B CA 1
ATOM 2937 C C . VAL B 1 85 ? -1.187 3.969 -0.255 1 98.44 85 VAL B C 1
ATOM 2939 O O . VAL B 1 85 ? -0.347 3.375 0.427 1 98.44 85 VAL B O 1
ATOM 2942 N N . ILE B 1 86 ? -1.266 3.824 -1.518 1 98.56 86 ILE B N 1
ATOM 2943 C CA . ILE B 1 86 ? -0.427 2.889 -2.258 1 98.56 86 ILE B CA 1
ATOM 2944 C C . ILE B 1 86 ? 1.036 3.314 -2.156 1 98.56 86 ILE B C 1
ATOM 2946 O O . ILE B 1 86 ? 1.904 2.5 -1.831 1 98.56 86 ILE B O 1
ATOM 2950 N N . ALA B 1 87 ? 1.283 4.598 -2.363 1 98.5 87 ALA B N 1
ATOM 2951 C CA . ALA B 1 87 ? 2.65 5.113 -2.334 1 98.5 87 ALA B CA 1
ATOM 2952 C C . ALA B 1 87 ? 3.264 4.957 -0.945 1 98.5 87 ALA B C 1
ATOM 2954 O O . ALA B 1 87 ? 4.391 4.473 -0.807 1 98.5 87 ALA B O 1
ATOM 2955 N N . CYS B 1 88 ? 2.502 5.305 0.066 1 98.69 88 CYS B N 1
ATOM 2956 C CA . CYS B 1 88 ? 3.006 5.25 1.435 1 98.69 88 CYS B CA 1
ATOM 2957 C C . CYS B 1 88 ? 3.205 3.807 1.884 1 98.69 88 CYS B C 1
ATOM 2959 O O . CYS B 1 88 ? 4.184 3.494 2.564 1 98.69 88 CYS B O 1
ATOM 2961 N N . SER B 1 89 ? 2.289 2.947 1.504 1 98.62 89 SER B N 1
ATOM 2962 C CA . SER B 1 89 ? 2.424 1.528 1.822 1 98.62 89 SER B CA 1
ATOM 2963 C C . SER B 1 89 ? 3.678 0.936 1.19 1 98.62 89 SER B C 1
ATOM 2965 O O . SER B 1 89 ? 4.395 0.16 1.827 1 98.62 89 SER B O 1
ATOM 2967 N N . TYR B 1 90 ? 3.922 1.304 -0.029 1 98.62 90 TYR B N 1
ATOM 2968 C CA . TYR B 1 90 ? 5.102 0.814 -0.73 1 98.62 90 TYR B CA 1
ATOM 2969 C C . TYR B 1 90 ? 6.379 1.276 -0.037 1 98.62 90 TYR B C 1
ATOM 2971 O O . TYR B 1 90 ? 7.289 0.478 0.201 1 98.62 90 TYR B O 1
ATOM 2979 N N . MET B 1 91 ? 6.402 2.566 0.267 1 98.69 91 MET B N 1
ATOM 2980 C CA . MET B 1 91 ? 7.602 3.109 0.903 1 98.69 91 MET B CA 1
ATOM 2981 C C . MET B 1 91 ? 7.836 2.461 2.264 1 98.69 91 MET B C 1
ATOM 2983 O O . MET B 1 91 ? 8.969 2.145 2.617 1 98.69 91 MET B O 1
ATOM 2987 N N . PHE B 1 92 ? 6.73 2.25 3.01 1 98.56 92 PHE B N 1
ATOM 2988 C CA . PHE B 1 92 ? 6.797 1.601 4.312 1 98.56 92 PHE B CA 1
ATOM 2989 C C . PHE B 1 92 ? 7.375 0.196 4.191 1 98.56 92 PHE B C 1
ATOM 2991 O O . PHE B 1 92 ? 8.398 -0.114 4.801 1 98.56 92 PHE B O 1
ATOM 2998 N N . MET B 1 93 ? 6.852 -0.579 3.279 1 98.38 93 MET B N 1
ATOM 2999 C CA . MET B 1 93 ? 7.23 -1.983 3.146 1 98.38 93 MET B CA 1
ATOM 3000 C C . MET B 1 93 ? 8.617 -2.117 2.523 1 98.38 93 MET B C 1
ATOM 3002 O O . MET B 1 93 ? 9.453 -2.871 3.021 1 98.38 93 MET B O 1
ATOM 3006 N N . GLU B 1 94 ? 8.828 -1.405 1.483 1 98.12 94 GLU B N 1
ATOM 3007 C CA . GLU B 1 94 ? 10.117 -1.5 0.79 1 98.12 94 GLU B CA 1
ATOM 3008 C C . GLU B 1 94 ? 11.266 -1.111 1.709 1 98.12 94 GLU B C 1
ATOM 3010 O O . GLU B 1 94 ? 12.297 -1.789 1.742 1 98.12 94 GLU B O 1
ATOM 3015 N N . THR B 1 95 ? 11.078 -0.034 2.465 1 98.38 95 THR B N 1
ATOM 3016 C CA . THR B 1 95 ? 12.125 0.415 3.377 1 98.38 95 THR B CA 1
ATOM 3017 C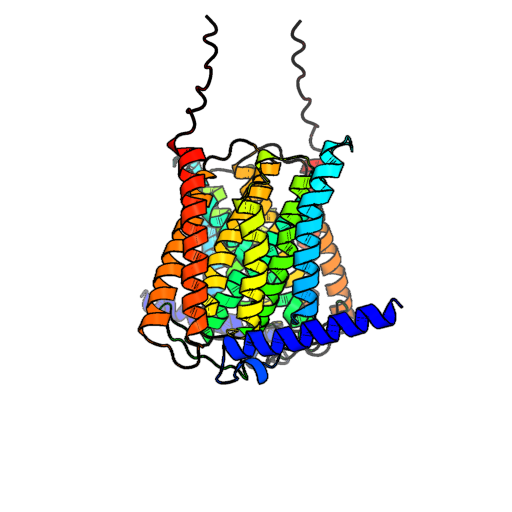 C . THR B 1 95 ? 12.375 -0.622 4.469 1 98.38 95 THR B C 1
ATOM 3019 O O . THR B 1 95 ? 13.523 -0.936 4.785 1 98.38 95 THR B O 1
ATOM 3022 N N . ALA B 1 96 ? 11.367 -1.175 5.008 1 98.06 96 ALA B N 1
ATOM 3023 C CA . ALA B 1 96 ? 11.492 -2.178 6.062 1 98.06 96 ALA B CA 1
ATOM 3024 C C . ALA B 1 96 ? 12.195 -3.43 5.547 1 98.06 96 ALA B C 1
ATOM 3026 O O . ALA B 1 96 ? 13.062 -3.99 6.223 1 98.06 96 ALA B O 1
ATOM 3027 N N . ILE B 1 97 ? 11.828 -3.828 4.355 1 97.31 97 ILE B N 1
ATOM 3028 C CA . ILE B 1 97 ? 12.406 -5.035 3.771 1 97.31 97 ILE B CA 1
ATOM 3029 C C . ILE B 1 97 ? 13.883 -4.809 3.465 1 97.31 97 ILE B C 1
ATOM 3031 O O . ILE B 1 97 ? 14.727 -5.66 3.756 1 97.31 97 ILE B O 1
ATOM 3035 N N . GLN B 1 98 ? 14.227 -3.672 2.914 1 97.19 98 GLN B N 1
ATOM 3036 C CA . GLN B 1 98 ? 15.625 -3.355 2.633 1 97.19 98 GLN B CA 1
ATOM 3037 C C . GLN B 1 98 ? 16.438 -3.27 3.922 1 97.19 98 GLN B C 1
ATOM 3039 O O . GLN B 1 98 ? 17.594 -3.709 3.963 1 97.19 98 GLN B O 1
ATOM 3044 N N . ALA B 1 99 ? 15.859 -2.66 4.926 1 97.62 99 ALA B N 1
ATOM 3045 C CA . ALA B 1 99 ? 16.531 -2.598 6.223 1 97.62 99 ALA B CA 1
ATOM 3046 C C . ALA B 1 99 ? 16.828 -3.996 6.75 1 97.62 99 ALA B C 1
ATOM 3048 O O . ALA B 1 99 ? 17.953 -4.281 7.156 1 97.62 99 ALA B O 1
ATOM 3049 N N . TYR B 1 100 ? 15.867 -4.844 6.684 1 96.5 100 TYR B N 1
ATOM 3050 C CA . TYR B 1 100 ? 16.031 -6.215 7.16 1 96.5 100 TYR B CA 1
ATOM 3051 C C . TYR B 1 100 ? 17.078 -6.957 6.344 1 96.5 100 TYR B C 1
ATOM 3053 O O . TYR B 1 100 ? 17.953 -7.617 6.906 1 96.5 100 TYR B O 1
ATOM 3061 N N . ARG B 1 101 ? 17.047 -6.844 5.027 1 95.88 101 ARG B N 1
ATOM 3062 C CA . ARG B 1 101 ? 17.953 -7.566 4.129 1 95.88 101 ARG B CA 1
ATOM 3063 C C . ARG B 1 101 ? 19.391 -7.09 4.289 1 95.88 101 ARG B C 1
ATOM 3065 O O . ARG B 1 101 ? 20.328 -7.836 4.016 1 95.88 101 ARG B O 1
ATOM 3072 N N . ASN B 1 102 ? 19.547 -5.859 4.738 1 96.94 102 ASN B N 1
ATOM 3073 C CA . ASN B 1 102 ? 20.891 -5.297 4.836 1 96.94 102 ASN B CA 1
ATOM 3074 C C . ASN B 1 102 ? 21.359 -5.195 6.285 1 96.94 102 ASN B C 1
ATOM 3076 O O . ASN B 1 102 ? 22.312 -4.492 6.586 1 96.94 102 ASN B O 1
ATOM 3080 N N . GLY B 1 103 ? 20.609 -5.758 7.211 1 96.69 103 GLY B N 1
ATOM 3081 C CA . GLY B 1 103 ? 21.047 -5.91 8.586 1 96.69 103 GLY B CA 1
ATOM 3082 C C . GLY B 1 103 ? 20.891 -4.645 9.406 1 96.69 103 GLY B C 1
ATOM 3083 O O . GLY B 1 103 ? 21.625 -4.426 10.375 1 96.69 103 GLY B O 1
ATOM 3084 N N . TYR B 1 104 ? 20.078 -3.734 8.938 1 96.69 104 TYR B N 1
ATOM 3085 C CA . TYR B 1 104 ? 19.812 -2.553 9.75 1 96.69 104 TYR B CA 1
ATOM 3086 C C . TYR B 1 104 ? 18.984 -2.914 10.977 1 96.69 104 TYR B C 1
ATOM 3088 O O . TYR B 1 104 ? 18.078 -3.752 10.906 1 96.69 104 TYR B O 1
ATOM 3096 N N . SER B 1 105 ? 19.344 -2.271 12.102 1 94.81 105 SER B N 1
ATOM 3097 C CA . SER B 1 105 ? 18.625 -2.52 13.352 1 94.81 105 SER B CA 1
ATOM 3098 C C . SER B 1 105 ? 17.859 -1.283 13.805 1 94.81 105 SER B C 1
ATOM 3100 O O . SER B 1 105 ? 18.109 -0.179 13.312 1 94.81 105 SER B O 1
ATOM 3102 N N . PRO B 1 106 ? 16.906 -1.521 14.688 1 91.94 106 PRO B N 1
ATOM 3103 C CA . PRO B 1 106 ? 16.219 -0.358 15.242 1 91.94 106 PRO B CA 1
ATOM 3104 C C . PRO B 1 106 ? 17.125 0.534 16.078 1 91.94 106 PRO B C 1
ATOM 3106 O O . PRO B 1 106 ? 16.812 1.704 16.312 1 91.94 106 PRO B O 1
ATOM 3109 N N . ALA B 1 107 ? 18.188 -0.007 16.469 1 93.75 107 ALA B N 1
ATOM 3110 C CA . ALA B 1 107 ? 19.188 0.803 17.172 1 93.75 107 ALA B CA 1
ATOM 3111 C C . ALA B 1 107 ? 19.984 1.667 16.203 1 93.75 107 ALA B C 1
ATOM 3113 O O . ALA B 1 107 ? 20.344 1.218 15.117 1 93.75 107 ALA B O 1
ATOM 3114 N N . PRO B 1 108 ? 20.266 2.84 16.578 1 95.19 108 PRO B N 1
ATOM 3115 C CA . PRO B 1 108 ? 20.953 3.76 15.672 1 95.19 108 PRO B CA 1
ATOM 3116 C C . PRO B 1 108 ? 22.391 3.332 15.375 1 95.19 108 PRO B C 1
ATOM 3118 O O . PRO B 1 108 ? 22.891 2.404 16 1 95.19 108 PRO B O 1
ATOM 3121 N N . CYS B 1 109 ? 22.906 3.99 14.383 1 97.19 109 CYS B N 1
ATOM 3122 C CA . CYS B 1 109 ? 24.266 3.82 13.914 1 97.19 109 CYS B CA 1
ATOM 3123 C C . CYS B 1 109 ? 24.391 2.598 13.008 1 97.19 109 CYS B C 1
ATOM 3125 O O . CYS B 1 109 ? 25.281 1.765 13.195 1 97.19 109 CYS B O 1
ATOM 3127 N N . ASN B 1 110 ? 23.422 2.496 12.156 1 97.44 110 ASN B N 1
ATOM 3128 C CA . ASN B 1 110 ? 23.5 1.509 11.086 1 97.44 110 ASN B CA 1
ATOM 3129 C C . ASN B 1 110 ? 24.5 1.913 10.016 1 97.44 110 ASN B C 1
ATOM 3131 O O . ASN B 1 110 ? 24.859 3.086 9.906 1 97.44 110 ASN B O 1
ATOM 3135 N N . ALA B 1 111 ? 24.953 0.974 9.258 1 95.81 111 ALA B N 1
ATOM 3136 C CA . ALA B 1 111 ? 25.953 1.223 8.227 1 95.81 111 ALA B CA 1
ATOM 3137 C C . ALA B 1 111 ? 25.484 2.318 7.27 1 95.81 111 ALA B C 1
ATOM 3139 O O . ALA B 1 111 ? 24.328 2.35 6.867 1 95.81 111 ALA B O 1
ATOM 3140 N N . PHE B 1 112 ? 26.359 3.252 6.926 1 96.06 112 PHE B N 1
ATOM 3141 C CA . PHE B 1 112 ? 26.078 4.391 6.059 1 96.06 112 PHE B CA 1
ATOM 3142 C C . PHE B 1 112 ? 27.062 4.438 4.895 1 96.06 112 PHE B C 1
ATOM 3144 O O . PHE B 1 112 ? 28.266 4.547 5.102 1 96.06 112 PHE B O 1
ATOM 3151 N N . LYS B 1 113 ? 26.516 4.316 3.729 1 95.12 113 LYS B N 1
ATOM 3152 C CA . LYS B 1 113 ? 27.328 4.402 2.52 1 95.12 113 LYS B CA 1
ATOM 3153 C C . LYS B 1 113 ? 26.891 5.562 1.638 1 95.12 113 LYS B C 1
ATOM 3155 O O . LYS B 1 113 ? 25.875 5.461 0.932 1 95.12 113 LYS B O 1
ATOM 3160 N N . ALA B 1 114 ? 27.703 6.562 1.541 1 94.56 114 ALA B N 1
ATOM 3161 C CA . ALA B 1 114 ? 27.359 7.758 0.773 1 94.56 114 ALA B CA 1
ATOM 3162 C C . ALA B 1 114 ? 27.406 7.477 -0.727 1 94.56 114 ALA B C 1
ATOM 3164 O O . ALA B 1 114 ? 26.625 8.039 -1.494 1 94.56 114 ALA B O 1
ATOM 3165 N N . ASP B 1 115 ? 28.266 6.602 -1.155 1 95.75 115 ASP B N 1
ATOM 3166 C CA . ASP B 1 115 ? 28.5 6.375 -2.578 1 95.75 115 ASP B CA 1
ATOM 3167 C C . ASP B 1 115 ? 27.625 5.246 -3.113 1 95.75 115 ASP B C 1
ATOM 3169 O O . ASP B 1 115 ? 27.453 5.109 -4.328 1 95.75 115 ASP B O 1
ATOM 3173 N N . ALA B 1 116 ? 27.172 4.441 -2.248 1 96.38 116 ALA B N 1
ATOM 3174 C CA . ALA B 1 116 ? 26.312 3.322 -2.639 1 96.38 116 ALA B CA 1
ATOM 3175 C C . ALA B 1 116 ? 25.219 3.074 -1.6 1 96.38 116 ALA B C 1
ATOM 3177 O O . ALA B 1 116 ? 25.172 2.004 -0.99 1 96.38 116 ALA B O 1
ATOM 3178 N N . PRO B 1 117 ? 24.328 4.078 -1.5 1 97.06 117 PRO B N 1
ATOM 3179 C CA . PRO B 1 117 ? 23.328 3.986 -0.437 1 97.06 117 PRO B CA 1
ATOM 3180 C C . PRO B 1 117 ? 22.281 2.91 -0.708 1 97.06 117 PRO B C 1
ATOM 3182 O O . PRO B 1 117 ? 21.641 2.914 -1.764 1 97.06 117 PRO B O 1
ATOM 3185 N N . VAL B 1 118 ? 22.047 2.104 0.319 1 95.75 118 VAL B N 1
ATOM 3186 C CA . VAL B 1 118 ? 21.047 1.04 0.249 1 95.75 118 VAL B CA 1
ATOM 3187 C C . VAL B 1 118 ? 19.641 1.648 0.154 1 95.75 118 VAL B C 1
ATOM 3189 O O . VAL B 1 118 ? 18.797 1.146 -0.58 1 95.75 118 VAL B O 1
ATOM 3192 N N . MET B 1 119 ? 19.422 2.76 0.841 1 97.5 119 MET B N 1
ATOM 3193 C CA . MET B 1 119 ? 18.094 3.365 0.974 1 97.5 119 MET B CA 1
ATOM 3194 C C . MET B 1 119 ? 17.891 4.465 -0.063 1 97.5 119 MET B C 1
ATOM 3196 O O . MET B 1 119 ? 16.875 5.16 -0.046 1 97.5 119 MET B O 1
ATOM 3200 N N . GLY B 1 120 ? 18.797 4.621 -0.967 1 96.94 120 GLY B N 1
ATOM 3201 C CA . GLY B 1 120 ? 18.797 5.754 -1.88 1 96.94 120 GLY B CA 1
ATOM 3202 C C . GLY B 1 120 ? 17.531 5.859 -2.697 1 96.94 120 GLY B C 1
ATOM 3203 O O . GLY B 1 120 ? 16.891 6.914 -2.727 1 96.94 120 GLY B O 1
ATOM 3204 N N . ASN B 1 121 ? 17.078 4.785 -3.295 1 96.06 121 ASN B N 1
ATOM 3205 C CA . ASN B 1 121 ? 15.922 4.801 -4.188 1 96.06 121 ASN B CA 1
ATOM 3206 C C . ASN B 1 121 ? 14.625 5.066 -3.428 1 96.06 121 ASN B C 1
ATOM 3208 O O . ASN B 1 121 ? 13.789 5.855 -3.875 1 96.06 121 ASN B O 1
ATOM 3212 N N . VAL B 1 122 ? 14.461 4.406 -2.352 1 97.38 122 VAL B N 1
ATOM 3213 C CA . VAL B 1 122 ? 13.219 4.57 -1.601 1 97.38 122 VAL B CA 1
ATOM 3214 C C . VAL B 1 122 ? 13.172 5.965 -0.983 1 97.38 122 VAL B C 1
ATOM 3216 O O . VAL B 1 122 ? 12.102 6.566 -0.876 1 97.38 122 VAL B O 1
ATOM 3219 N N . LEU B 1 123 ? 14.312 6.52 -0.566 1 97.94 123 LEU B N 1
ATOM 3220 C CA . LEU B 1 123 ? 14.352 7.871 -0.011 1 97.94 123 LEU B CA 1
ATOM 3221 C C . LEU B 1 123 ? 14.039 8.906 -1.083 1 97.94 123 LEU B C 1
ATOM 3223 O O . LEU B 1 123 ? 13.398 9.922 -0.8 1 97.94 123 LEU B O 1
ATOM 3227 N N . TYR B 1 124 ? 14.531 8.617 -2.271 1 98.19 124 TYR B N 1
ATOM 3228 C CA . TYR B 1 124 ? 14.188 9.508 -3.377 1 98.19 124 TYR B CA 1
ATOM 3229 C C . TYR B 1 124 ? 12.68 9.539 -3.6 1 98.19 124 TYR B C 1
ATOM 3231 O O . TYR B 1 124 ? 12.086 10.609 -3.742 1 98.19 124 TYR B O 1
ATOM 3239 N N . PHE B 1 125 ? 12.109 8.375 -3.588 1 97.94 125 PHE B N 1
ATOM 3240 C CA . PHE B 1 125 ? 10.664 8.273 -3.75 1 97.94 125 PHE B CA 1
ATOM 3241 C C . PHE B 1 125 ? 9.938 8.977 -2.604 1 97.94 125 PHE B C 1
ATOM 3243 O O . PHE B 1 125 ? 8.938 9.648 -2.82 1 97.94 125 PHE B O 1
ATOM 3250 N N . PHE B 1 126 ? 10.414 8.789 -1.457 1 98.44 126 PHE B N 1
ATOM 3251 C CA . PHE B 1 126 ? 9.852 9.422 -0.267 1 98.44 126 PHE B CA 1
ATOM 3252 C C . PHE B 1 126 ? 9.93 10.938 -0.372 1 98.44 126 PHE B C 1
ATOM 3254 O O . PHE B 1 126 ? 8.953 11.641 -0.091 1 98.44 126 PHE B O 1
ATOM 3261 N N . TYR B 1 127 ? 11.086 11.391 -0.8 1 98.25 127 TYR B N 1
ATOM 3262 C CA . TYR B 1 127 ? 11.305 12.812 -1.017 1 98.25 127 TYR B CA 1
ATOM 3263 C C . TYR B 1 127 ? 10.305 13.375 -2.025 1 98.25 127 TYR B C 1
ATOM 3265 O O . TYR B 1 127 ? 9.672 14.398 -1.777 1 98.25 127 TYR B O 1
ATOM 3273 N N . LEU B 1 128 ? 10.039 12.688 -3.084 1 98 128 LEU B N 1
ATOM 3274 C CA . LEU B 1 128 ? 9.078 13.109 -4.094 1 98 128 LEU B CA 1
ATOM 3275 C C . LEU B 1 128 ? 7.66 13.109 -3.523 1 98 128 LEU B C 1
ATOM 3277 O O . LEU B 1 128 ? 6.844 13.961 -3.885 1 98 128 LEU B O 1
ATOM 3281 N N . SER B 1 129 ? 7.41 12.172 -2.682 1 98.25 129 SER B N 1
ATOM 3282 C CA . SER B 1 129 ? 6.078 12.086 -2.088 1 98.25 129 SER B CA 1
ATOM 3283 C C . SER B 1 129 ? 5.77 13.328 -1.252 1 98.25 129 SER B C 1
ATOM 3285 O O . SER B 1 129 ? 4.605 13.703 -1.102 1 98.25 129 SER B O 1
ATOM 3287 N N . LYS B 1 130 ? 6.77 13.961 -0.7 1 98.38 130 LYS B N 1
ATOM 3288 C CA . LYS B 1 130 ? 6.559 15.18 0.08 1 98.38 130 LYS B CA 1
ATOM 3289 C C . LYS B 1 130 ? 6.098 16.328 -0.811 1 98.38 130 LYS B C 1
ATOM 3291 O O . LYS B 1 130 ? 5.387 17.219 -0.355 1 98.38 130 LYS B O 1
ATOM 3296 N N . MET B 1 131 ? 6.496 16.266 -2.037 1 98 131 MET B N 1
ATOM 3297 C CA . MET B 1 131 ? 5.969 17.234 -2.994 1 98 131 MET B CA 1
ATOM 3298 C C . MET B 1 131 ? 4.512 16.938 -3.326 1 98 131 MET B C 1
ATOM 3300 O O . MET B 1 131 ? 3.699 17.859 -3.443 1 98 131 MET B O 1
ATOM 3304 N N . LEU B 1 132 ? 4.246 15.672 -3.438 1 97.75 132 LEU B N 1
ATOM 3305 C CA . LEU B 1 132 ? 2.861 15.266 -3.66 1 97.75 132 LEU B CA 1
ATOM 3306 C C . LEU B 1 132 ? 1.978 15.688 -2.492 1 97.75 132 LEU B C 1
ATOM 3308 O O . LEU B 1 132 ? 0.822 16.062 -2.688 1 97.75 132 LEU B O 1
ATOM 3312 N N . ASP B 1 133 ? 2.482 15.68 -1.354 1 98.25 133 ASP B N 1
ATOM 3313 C CA . ASP B 1 133 ? 1.753 16.031 -0.14 1 98.25 133 ASP B CA 1
ATOM 3314 C C . ASP B 1 133 ? 1.281 17.469 -0.178 1 98.25 133 ASP B C 1
ATOM 3316 O O . ASP B 1 133 ? 0.351 17.844 0.539 1 98.25 133 ASP B O 1
ATOM 3320 N N . LEU B 1 134 ? 1.917 18.234 -0.93 1 98.19 134 LEU B N 1
ATOM 3321 C CA . LEU B 1 134 ? 1.537 19.656 -0.999 1 98.19 134 LEU B CA 1
ATOM 3322 C C . LEU B 1 134 ? 0.149 19.812 -1.609 1 98.19 134 LEU B C 1
ATOM 3324 O O . LEU B 1 134 ? -0.505 20.828 -1.415 1 98.19 134 LEU B O 1
ATOM 3328 N N . CYS B 1 135 ? -0.316 18.812 -2.287 1 97.69 135 CYS B N 1
ATOM 3329 C CA . CYS B 1 135 ? -1.657 18.844 -2.861 1 97.69 135 CYS B CA 1
ATOM 3330 C C . CYS B 1 135 ? -2.717 18.906 -1.767 1 97.69 135 CYS B C 1
ATOM 3332 O O . CYS B 1 135 ? -3.826 19.375 -1.998 1 97.69 135 CYS B O 1
ATOM 3334 N N . ASP B 1 136 ? -2.375 18.406 -0.623 1 98 136 ASP B N 1
ATOM 3335 C CA . ASP B 1 136 ? -3.303 18.547 0.496 1 98 136 ASP B CA 1
ATOM 3336 C C . ASP B 1 136 ? -3.719 20 0.702 1 98 136 ASP B C 1
ATOM 3338 O O . ASP B 1 136 ? -4.898 20.281 0.912 1 98 136 ASP B O 1
ATOM 3342 N N . THR B 1 137 ? -2.707 20.828 0.665 1 98.19 137 THR B N 1
ATOM 3343 C CA . THR B 1 137 ? -2.963 22.25 0.857 1 98.19 137 THR B CA 1
ATOM 3344 C C . THR B 1 137 ? -3.801 22.812 -0.29 1 98.19 137 THR B C 1
ATOM 3346 O O . THR B 1 137 ? -4.648 23.672 -0.081 1 98.19 137 THR B O 1
ATOM 3349 N N . PHE B 1 138 ? -3.525 22.328 -1.452 1 97.44 138 PHE B N 1
ATOM 3350 C CA . PHE B 1 138 ? -4.312 22.734 -2.607 1 97.44 138 PHE B CA 1
ATOM 3351 C C . PHE B 1 138 ? -5.793 22.453 -2.385 1 97.44 138 PHE B C 1
ATOM 3353 O O . PHE B 1 138 ? -6.645 23.312 -2.625 1 97.44 138 PHE B O 1
ATOM 3360 N N . PHE B 1 139 ? -6.105 21.312 -1.903 1 97.44 139 PHE B N 1
ATOM 3361 C CA . PHE B 1 139 ? -7.488 20.922 -1.666 1 97.44 139 PHE B CA 1
ATOM 3362 C C . PHE B 1 139 ? -8.109 21.766 -0.569 1 97.44 139 PHE B C 1
ATOM 3364 O O . PHE B 1 139 ? -9.289 22.125 -0.647 1 97.44 139 PHE B O 1
ATOM 3371 N N . ILE B 1 140 ? -7.344 22.078 0.42 1 97.12 140 ILE B N 1
ATOM 3372 C CA . ILE B 1 140 ? -7.832 22.875 1.541 1 97.12 140 ILE B CA 1
ATOM 3373 C C . ILE B 1 140 ? -8.188 24.266 1.059 1 97.12 140 ILE B C 1
ATOM 3375 O O . ILE B 1 140 ? -9.266 24.781 1.373 1 97.12 140 ILE B O 1
ATOM 3379 N N . VAL B 1 141 ? -7.34 24.859 0.264 1 97.56 141 VAL B N 1
ATOM 3380 C CA . VAL B 1 141 ? -7.5 26.234 -0.174 1 97.56 141 VAL B CA 1
ATOM 3381 C C . VAL B 1 141 ? -8.656 26.328 -1.17 1 97.56 141 VAL B C 1
ATOM 3383 O O . VAL B 1 141 ? -9.555 27.156 -1.006 1 97.56 141 VAL B O 1
ATOM 3386 N N . VAL B 1 142 ? -8.703 25.469 -2.123 1 96.56 142 VAL B N 1
ATOM 3387 C CA . VAL B 1 142 ? -9.734 25.547 -3.156 1 96.56 142 VAL B CA 1
ATOM 3388 C C . VAL B 1 142 ? -11.078 25.109 -2.574 1 96.56 142 VAL B C 1
ATOM 3390 O O . VAL B 1 142 ? -12.133 25.516 -3.059 1 96.56 142 VAL B O 1
ATOM 3393 N N . GLY B 1 143 ? -11.039 24.359 -1.568 1 95.75 143 GLY B N 1
ATOM 3394 C CA . GLY B 1 143 ? -12.242 23.922 -0.878 1 95.75 143 GLY B CA 1
ATOM 3395 C C . GLY B 1 143 ? -12.688 24.875 0.205 1 95.75 143 GLY B C 1
ATOM 3396 O O . GLY B 1 143 ? -13.75 24.703 0.798 1 95.75 143 GLY B O 1
ATOM 3397 N N . LYS B 1 144 ? -11.93 25.875 0.491 1 96.12 144 LYS B N 1
ATOM 3398 C CA . LYS B 1 144 ? -12.195 26.906 1.501 1 96.12 144 LYS B CA 1
ATOM 3399 C C . LYS B 1 144 ? -12.367 26.281 2.881 1 96.12 144 LYS B C 1
ATOM 3401 O O . LYS B 1 144 ? -13.289 26.641 3.619 1 96.12 144 LYS B O 1
ATOM 3406 N N . LYS B 1 145 ? -11.562 25.25 3.08 1 94 145 LYS B N 1
ATOM 3407 C CA . LYS B 1 145 ? -11.539 24.641 4.402 1 94 145 LYS B CA 1
ATOM 3408 C C . LYS B 1 145 ? -10.539 25.344 5.32 1 94 145 LYS B C 1
ATOM 3410 O O . LYS B 1 145 ? -9.539 24.75 5.719 1 94 145 LYS B O 1
ATOM 3415 N N . TRP B 1 146 ? -10.852 26.438 5.762 1 94.44 146 TRP B N 1
ATOM 3416 C CA . TRP B 1 146 ? -9.922 27.359 6.402 1 94.44 146 TRP B CA 1
ATOM 3417 C C . TRP B 1 146 ? -9.508 26.844 7.777 1 94.44 146 TRP B C 1
ATOM 3419 O O . TRP B 1 146 ? -8.398 27.109 8.242 1 94.44 146 TRP B O 1
ATOM 3429 N N . ARG B 1 147 ? -10.328 26.109 8.414 1 91.5 147 ARG B N 1
ATOM 3430 C CA . ARG B 1 147 ? -9.977 25.547 9.711 1 91.5 147 ARG B CA 1
ATOM 3431 C C . ARG B 1 147 ? -8.805 24.578 9.594 1 91.5 147 ARG B C 1
ATOM 3433 O O . ARG B 1 147 ? -8.039 24.391 10.539 1 91.5 147 ARG B O 1
ATOM 3440 N N . GLN B 1 148 ? -8.688 24.031 8.438 1 93.81 148 GLN B N 1
ATOM 3441 C CA . GLN B 1 148 ? -7.637 23.047 8.203 1 93.81 148 GLN B CA 1
ATOM 3442 C C . GLN B 1 148 ? -6.348 23.719 7.75 1 93.81 148 GLN B C 1
ATOM 3444 O O . GLN B 1 148 ? -5.281 23.094 7.75 1 93.81 148 GLN B O 1
ATOM 3449 N N . LEU B 1 149 ? -6.406 24.922 7.289 1 96.44 149 LEU B N 1
ATOM 3450 C CA . LEU B 1 149 ? -5.219 25.672 6.887 1 96.44 149 LEU B CA 1
ATOM 3451 C C . LEU B 1 149 ? -4.578 26.359 8.086 1 96.44 149 LEU B C 1
ATOM 3453 O O . LEU B 1 149 ? -4.449 27.594 8.109 1 96.44 149 LEU B O 1
ATOM 3457 N N . SER B 1 150 ? -4.105 25.656 9.023 1 95.88 150 SER B N 1
ATOM 3458 C CA . SER B 1 150 ? -3.482 26.156 10.242 1 95.88 150 SER B CA 1
ATOM 3459 C C . SER B 1 150 ? -2 26.438 10.023 1 95.88 150 SER B C 1
ATOM 3461 O O . SER B 1 150 ? -1.429 26.047 9.008 1 95.88 150 SER B O 1
ATOM 3463 N N . PHE B 1 151 ? -1.446 27.141 10.945 1 96.69 151 PHE B N 1
ATOM 3464 C CA . PHE B 1 151 ? -0.003 27.344 10.938 1 96.69 151 PHE B CA 1
ATOM 3465 C C . PHE B 1 151 ? 0.735 26.016 10.945 1 96.69 151 PHE B C 1
ATOM 3467 O O . PHE B 1 151 ? 1.713 25.844 10.219 1 96.69 151 PHE B O 1
ATOM 3474 N N . LEU B 1 152 ? 0.248 25.109 11.773 1 96.12 152 LEU B N 1
ATOM 3475 C CA . LEU B 1 152 ? 0.853 23.781 11.852 1 96.12 152 LEU B CA 1
ATOM 3476 C C . LEU B 1 152 ? 0.898 23.125 10.484 1 96.12 152 LEU B C 1
ATOM 3478 O O . LEU B 1 152 ? 1.938 22.594 10.07 1 96.12 152 LEU B O 1
ATOM 3482 N N . HIS B 1 153 ? -0.204 23.172 9.797 1 97.69 153 HIS B N 1
ATOM 3483 C CA . HIS B 1 153 ? -0.305 22.531 8.492 1 97.69 153 HIS B CA 1
ATOM 3484 C C . HIS B 1 153 ? 0.708 23.109 7.512 1 97.69 153 HIS B C 1
ATOM 3486 O O . HIS B 1 153 ? 1.492 22.375 6.91 1 97.69 153 HIS B O 1
ATOM 3492 N N . VAL B 1 154 ? 0.743 24.453 7.402 1 97.94 154 VAL B N 1
ATOM 3493 C CA . VAL B 1 154 ? 1.6 25.125 6.434 1 97.94 154 VAL B CA 1
ATOM 3494 C C . VAL B 1 154 ? 3.064 24.938 6.824 1 97.94 154 VAL B C 1
ATOM 3496 O O . VAL B 1 154 ? 3.9 24.609 5.977 1 97.94 154 VAL B O 1
ATOM 3499 N N . TYR B 1 155 ? 3.336 25.156 8.07 1 98 155 TYR B N 1
ATOM 3500 C CA . TYR B 1 155 ? 4.688 24.969 8.578 1 98 155 TYR B CA 1
ATOM 3501 C C . TYR B 1 155 ? 5.191 23.547 8.297 1 98 155 TYR B C 1
ATOM 3503 O O . TYR B 1 155 ? 6.305 23.375 7.809 1 98 155 TYR B O 1
ATOM 3511 N N . HIS B 1 156 ? 4.391 22.609 8.609 1 97.94 156 HIS B N 1
ATOM 3512 C CA . HIS B 1 156 ? 4.766 21.203 8.477 1 97.94 156 HIS B CA 1
ATOM 3513 C C . HIS B 1 156 ? 5.027 20.844 7.023 1 97.94 156 HIS B C 1
ATOM 3515 O O . HIS B 1 156 ? 6.055 20.234 6.703 1 97.94 156 HIS B O 1
ATOM 3521 N N . HIS B 1 157 ? 4.105 21.203 6.109 1 98.38 157 HIS B N 1
ATOM 3522 C CA . HIS B 1 157 ? 4.242 20.812 4.715 1 98.38 157 HIS B CA 1
ATOM 3523 C C . HIS B 1 157 ? 5.406 21.531 4.047 1 98.38 157 HIS B C 1
ATOM 3525 O O . HIS B 1 157 ? 6.074 20.984 3.174 1 98.38 157 HIS B O 1
ATOM 3531 N N . LEU B 1 158 ? 5.66 22.75 4.465 1 98.06 158 LEU B N 1
ATOM 3532 C CA . LEU B 1 158 ? 6.789 23.5 3.926 1 98.06 158 LEU B CA 1
ATOM 3533 C C . LEU B 1 158 ? 8.109 22.938 4.434 1 98.06 158 LEU B C 1
ATOM 3535 O O . LEU B 1 158 ? 9 22.625 3.639 1 98.06 158 LEU B O 1
ATOM 3539 N N . SER B 1 159 ? 8.195 22.766 5.652 1 98.25 159 SER B N 1
ATOM 3540 C CA . SER B 1 159 ? 9.461 22.391 6.277 1 98.25 159 SER B CA 1
ATOM 3541 C C . SER B 1 159 ? 9.828 20.953 5.965 1 98.25 159 SER B C 1
ATOM 3543 O O . SER B 1 159 ? 11.008 20.625 5.789 1 98.25 159 SER B O 1
ATOM 3545 N N . VAL B 1 160 ? 8.852 20.062 5.938 1 98.19 160 VAL B N 1
ATOM 3546 C CA . VAL B 1 160 ? 9.156 18.656 5.719 1 98.19 160 VAL B CA 1
ATOM 3547 C C . VAL B 1 160 ? 9.789 18.469 4.34 1 98.19 160 VAL B C 1
ATOM 3549 O O . VAL B 1 160 ? 10.672 17.625 4.164 1 98.19 160 VAL B O 1
ATOM 3552 N N . LEU B 1 161 ? 9.383 19.234 3.354 1 98.25 161 LEU B N 1
ATOM 3553 C CA . LEU B 1 161 ? 9.977 19.172 2.023 1 98.25 161 LEU B CA 1
ATOM 3554 C C . LEU B 1 161 ? 11.445 19.578 2.064 1 98.25 161 LEU B C 1
ATOM 3556 O O . LEU B 1 161 ? 12.305 18.906 1.493 1 98.25 161 LEU B O 1
ATOM 3560 N N . ILE B 1 162 ? 11.703 20.625 2.754 1 98 162 ILE B N 1
ATOM 3561 C CA . ILE B 1 162 ? 13.062 21.141 2.871 1 98 162 ILE B CA 1
ATOM 3562 C C . ILE B 1 162 ? 13.938 20.125 3.605 1 98 162 ILE B C 1
ATOM 3564 O O . ILE B 1 162 ? 15.047 19.828 3.162 1 98 162 ILE B O 1
ATOM 3568 N N . ILE B 1 163 ? 13.43 19.625 4.676 1 97.94 163 ILE B N 1
ATOM 3569 C CA . ILE B 1 163 ? 14.18 18.688 5.5 1 97.94 163 ILE B CA 1
ATOM 3570 C C . ILE B 1 163 ? 14.516 17.438 4.691 1 97.94 163 ILE B C 1
ATOM 3572 O O . ILE B 1 163 ? 15.656 16.969 4.715 1 97.94 163 ILE B O 1
ATOM 3576 N N . TYR B 1 164 ? 13.609 16.953 3.924 1 97.69 164 TYR B N 1
ATOM 3577 C CA . TYR B 1 164 ? 13.859 15.688 3.248 1 97.69 164 TYR B CA 1
ATOM 3578 C C . TYR B 1 164 ? 14.633 15.906 1.951 1 97.69 164 TYR B C 1
ATOM 3580 O O . TYR B 1 164 ? 15.211 14.969 1.398 1 97.69 164 TYR B O 1
ATOM 3588 N N . TYR B 1 165 ? 14.688 17.172 1.493 1 98 165 TYR B N 1
ATOM 3589 C CA . TYR B 1 165 ? 15.703 17.5 0.498 1 98 165 TYR B CA 1
ATOM 3590 C C . TYR B 1 165 ? 17.094 17.344 1.075 1 98 165 TYR B C 1
ATOM 3592 O O . TYR B 1 165 ? 17.953 16.688 0.476 1 98 165 TYR B O 1
ATOM 3600 N N . ILE B 1 166 ? 17.25 17.875 2.197 1 97.75 166 ILE B N 1
ATOM 3601 C CA . ILE B 1 166 ? 18.547 17.828 2.867 1 97.75 166 ILE B CA 1
ATOM 3602 C C . ILE B 1 166 ? 18.906 16.375 3.182 1 97.75 166 ILE B C 1
ATOM 3604 O O . ILE B 1 166 ? 20.031 15.938 2.914 1 97.75 166 ILE B O 1
ATOM 3608 N N . VAL B 1 167 ? 17.969 15.633 3.701 1 97.62 167 VAL B N 1
ATOM 3609 C CA . VAL B 1 167 ? 18.219 14.234 4.066 1 97.62 167 VAL B CA 1
ATOM 3610 C C . VAL B 1 167 ? 18.562 13.43 2.82 1 97.62 167 VAL B C 1
ATOM 3612 O O . VAL B 1 167 ? 19.5 12.617 2.842 1 97.62 167 VAL B O 1
ATOM 3615 N N . PHE B 1 168 ? 17.891 13.656 1.755 1 97.88 168 PHE B N 1
ATOM 3616 C CA . PHE B 1 168 ? 18.156 12.93 0.52 1 97.88 168 PHE B CA 1
ATOM 3617 C C . PHE B 1 168 ? 19.547 13.242 -0.016 1 97.88 168 PHE B C 1
ATOM 3619 O O . PHE B 1 168 ? 20.219 12.367 -0.56 1 97.88 168 PHE B O 1
ATOM 3626 N N . ARG B 1 169 ? 20.016 14.484 0.203 1 97.44 169 ARG B N 1
ATOM 3627 C CA . ARG B 1 169 ? 21.281 14.906 -0.392 1 97.44 169 ARG B CA 1
ATOM 3628 C C . ARG B 1 169 ? 22.469 14.531 0.501 1 97.44 169 ARG B C 1
ATOM 3630 O O . ARG B 1 169 ? 23.562 14.281 0.011 1 97.44 169 ARG B O 1
ATOM 3637 N N . VAL B 1 170 ? 22.188 14.43 1.826 1 97.12 170 VAL B N 1
ATOM 3638 C CA . VAL B 1 170 ? 23.312 14.336 2.734 1 97.12 170 VAL B CA 1
ATOM 3639 C C . VAL B 1 170 ? 23.203 13.07 3.572 1 97.12 170 VAL B C 1
ATOM 3641 O O . VAL B 1 170 ? 24.219 12.531 4.035 1 97.12 170 VAL B O 1
ATOM 3644 N N . ALA B 1 171 ? 22 12.57 3.818 1 97 171 ALA B N 1
ATOM 3645 C CA . ALA B 1 171 ? 21.766 11.461 4.738 1 97 171 ALA B CA 1
ATOM 3646 C C . ALA B 1 171 ? 20.891 10.391 4.094 1 97 171 ALA B C 1
ATOM 3648 O O . ALA B 1 171 ? 19.906 9.945 4.684 1 97 171 ALA B O 1
ATOM 3649 N N . GLN B 1 172 ? 21.266 9.953 2.91 1 95.06 172 GLN B N 1
ATOM 3650 C CA . GLN B 1 172 ? 20.391 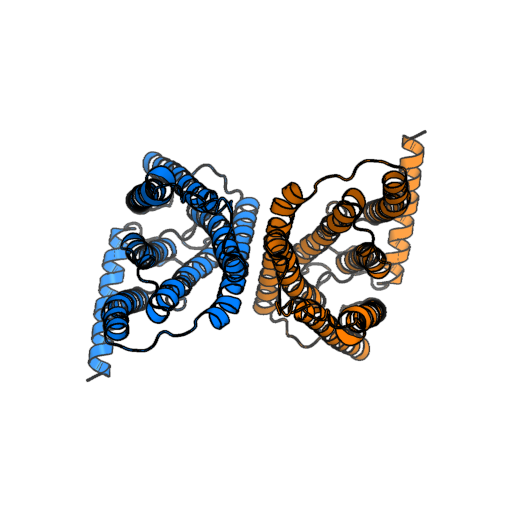9.117 2.08 1 95.06 172 GLN B CA 1
ATOM 3651 C C . GLN B 1 172 ? 20.547 7.645 2.441 1 95.06 172 GLN B C 1
ATOM 3653 O O . GLN B 1 172 ? 20.188 6.77 1.653 1 95.06 172 GLN B O 1
ATOM 3658 N N . ASP B 1 173 ? 21.109 7.262 3.617 1 96.31 173 ASP B N 1
ATOM 3659 C CA . ASP B 1 173 ? 21.328 5.883 4.031 1 96.31 173 ASP B CA 1
ATOM 3660 C C . ASP B 1 173 ? 21.328 5.762 5.555 1 96.31 173 ASP B C 1
ATOM 3662 O O . ASP B 1 173 ? 20.984 6.707 6.258 1 96.31 173 ASP B O 1
ATOM 3666 N N . GLY B 1 174 ? 21.609 4.551 6.008 1 95.62 174 GLY B N 1
ATOM 3667 C CA . GLY B 1 174 ? 21.781 4.328 7.434 1 95.62 174 GLY B CA 1
ATOM 3668 C C . GLY B 1 174 ? 20.484 4.516 8.219 1 95.62 174 GLY B C 1
ATOM 3669 O O . GLY B 1 174 ? 19.453 3.928 7.883 1 95.62 174 GLY B O 1
ATOM 3670 N N . ASP B 1 175 ? 20.531 5.473 9.18 1 96.88 175 ASP B N 1
ATOM 3671 C CA . ASP B 1 175 ? 19.469 5.559 10.172 1 96.88 175 ASP B CA 1
ATOM 3672 C C . ASP B 1 175 ? 18.266 6.332 9.633 1 96.88 175 ASP B C 1
ATOM 3674 O O . ASP B 1 175 ? 17.203 6.363 10.258 1 96.88 175 ASP B O 1
ATOM 3678 N N . SER B 1 176 ? 18.375 6.926 8.43 1 96.31 176 SER B N 1
ATOM 3679 C CA . SER B 1 176 ? 17.266 7.664 7.832 1 96.31 176 SER B CA 1
ATOM 3680 C C . SER B 1 176 ? 16.109 6.742 7.488 1 96.31 176 SER B C 1
ATOM 3682 O O . SER B 1 176 ? 14.969 7.195 7.336 1 96.31 176 SER B O 1
ATOM 3684 N N . TYR B 1 177 ? 16.391 5.398 7.383 1 97.62 177 TYR B N 1
ATOM 3685 C CA . TYR B 1 177 ? 15.344 4.461 7.004 1 97.62 177 TYR B CA 1
ATOM 3686 C C . TYR B 1 177 ? 14.211 4.465 8.023 1 97.62 177 TYR B C 1
ATOM 3688 O O . TYR B 1 177 ? 13.047 4.246 7.676 1 97.62 177 TYR B O 1
ATOM 3696 N N . ALA B 1 178 ? 14.555 4.699 9.281 1 97.12 178 ALA B N 1
ATOM 3697 C CA . ALA B 1 178 ? 13.578 4.609 10.359 1 97.12 178 ALA B CA 1
ATOM 3698 C C . ALA B 1 178 ? 12.469 5.645 10.18 1 97.12 178 ALA B C 1
ATOM 3700 O O . ALA B 1 178 ? 11.289 5.348 10.406 1 97.12 178 ALA B O 1
ATOM 3701 N N . SER B 1 179 ? 12.836 6.812 9.773 1 96.75 179 SER B N 1
ATOM 3702 C CA . SER B 1 179 ? 11.844 7.859 9.555 1 96.75 179 SER B CA 1
ATOM 3703 C C . SER B 1 179 ? 10.914 7.504 8.406 1 96.75 179 SER B C 1
ATOM 3705 O O . SER B 1 179 ? 9.719 7.816 8.445 1 96.75 179 SER B O 1
ATOM 3707 N N . VAL B 1 180 ? 11.461 6.875 7.406 1 98.12 180 VAL B N 1
ATOM 3708 C CA . VAL B 1 180 ? 10.656 6.496 6.246 1 98.12 180 VAL B CA 1
ATOM 3709 C C . VAL B 1 180 ? 9.688 5.387 6.637 1 98.12 180 VAL B C 1
ATOM 3711 O O . VAL B 1 180 ? 8.516 5.41 6.234 1 98.12 180 VAL B O 1
ATOM 3714 N N . VAL B 1 181 ? 10.133 4.477 7.434 1 98.44 181 VAL B N 1
ATOM 3715 C CA . VAL B 1 181 ? 9.273 3.387 7.891 1 98.44 181 VAL B CA 1
ATOM 3716 C C . VAL B 1 181 ? 8.156 3.945 8.766 1 98.44 181 VAL B C 1
ATOM 3718 O O . VAL B 1 181 ? 6.977 3.658 8.531 1 98.44 181 VAL B O 1
ATOM 3721 N N . LEU B 1 182 ? 8.539 4.758 9.703 1 98.19 182 LEU B N 1
ATOM 3722 C CA . LEU B 1 182 ? 7.555 5.297 10.641 1 98.19 182 LEU B CA 1
ATOM 3723 C C . LEU B 1 182 ? 6.57 6.215 9.93 1 98.19 182 LEU B C 1
ATOM 3725 O O . LEU B 1 182 ? 5.355 6.062 10.07 1 98.19 182 LEU B O 1
ATOM 3729 N N . ASN B 1 183 ? 7.09 7.129 9.18 1 98.19 183 ASN B N 1
ATOM 3730 C CA . ASN B 1 183 ? 6.246 8.078 8.461 1 98.19 183 ASN B CA 1
ATOM 3731 C C . ASN B 1 183 ? 5.375 7.383 7.426 1 98.19 183 ASN B C 1
ATOM 3733 O O . ASN B 1 183 ? 4.191 7.699 7.289 1 98.19 183 ASN B O 1
ATOM 3737 N N . GLY B 1 184 ? 6.016 6.477 6.703 1 98.38 184 GLY B N 1
ATOM 3738 C CA . GLY B 1 184 ? 5.242 5.715 5.734 1 98.38 184 GLY B CA 1
ATOM 3739 C C . GLY B 1 184 ? 4.059 4.992 6.348 1 98.38 184 GLY B C 1
ATOM 3740 O O . GLY B 1 184 ? 2.961 5 5.785 1 98.38 184 GLY B O 1
ATOM 3741 N N . PHE B 1 185 ? 4.301 4.422 7.449 1 98.38 185 PHE B N 1
ATOM 3742 C CA . PHE B 1 185 ? 3.244 3.701 8.148 1 98.38 185 PHE B CA 1
ATOM 3743 C C . PHE B 1 185 ? 2.143 4.656 8.594 1 98.38 185 PHE B C 1
ATOM 3745 O O . PHE B 1 185 ? 0.965 4.43 8.305 1 98.38 185 PHE B O 1
ATOM 3752 N N . VAL B 1 186 ? 2.477 5.684 9.234 1 98 186 VAL B N 1
ATOM 3753 C CA . VAL B 1 186 ? 1.521 6.645 9.766 1 98 186 VAL B CA 1
ATOM 3754 C C . VAL B 1 186 ? 0.741 7.289 8.625 1 98 186 VAL B C 1
ATOM 3756 O O . VAL B 1 186 ? -0.472 7.484 8.727 1 98 186 VAL B O 1
ATOM 3759 N N . HIS B 1 187 ? 1.4 7.605 7.539 1 98.38 187 HIS B N 1
ATOM 3760 C CA . HIS B 1 187 ? 0.741 8.266 6.418 1 98.38 187 HIS B CA 1
ATOM 3761 C C . HIS B 1 187 ? -0.173 7.301 5.672 1 98.38 187 HIS B C 1
ATOM 3763 O O . HIS B 1 187 ? -1.188 7.711 5.102 1 98.38 187 HIS B O 1
ATOM 3769 N N . THR B 1 188 ? 0.187 6.031 5.668 1 98.19 188 THR B N 1
ATOM 3770 C CA . THR B 1 188 ? -0.747 5.043 5.141 1 98.19 188 THR B CA 1
ATOM 3771 C C . THR B 1 188 ? -2.07 5.09 5.898 1 98.19 188 THR B C 1
ATOM 3773 O O . THR B 1 188 ? -3.141 5.145 5.285 1 98.19 188 THR B O 1
ATOM 3776 N N . ILE B 1 189 ? -1.984 5.137 7.176 1 97.19 189 ILE B N 1
ATOM 3777 C CA . ILE B 1 189 ? -3.172 5.199 8.016 1 97.19 189 ILE B CA 1
ATOM 3778 C C . ILE B 1 189 ? -3.889 6.531 7.809 1 97.19 189 ILE B C 1
ATOM 3780 O O . ILE B 1 189 ? -5.117 6.57 7.707 1 97.19 189 ILE B O 1
ATOM 3784 N N . MET B 1 190 ? -3.148 7.527 7.719 1 97.44 190 MET B N 1
ATOM 3785 C CA . MET B 1 190 ? -3.711 8.867 7.602 1 97.44 190 MET B CA 1
ATOM 3786 C C . MET B 1 190 ? -4.523 9.008 6.316 1 97.44 190 MET B C 1
ATOM 3788 O O . MET B 1 190 ? -5.656 9.492 6.344 1 97.44 190 MET B O 1
ATOM 3792 N N . TYR B 1 191 ? -3.982 8.586 5.238 1 97.94 191 TYR B N 1
ATOM 3793 C CA . TYR B 1 191 ? -4.684 8.75 3.971 1 97.94 191 TYR B CA 1
ATOM 3794 C C . TYR B 1 191 ? -5.844 7.762 3.861 1 97.94 191 TYR B C 1
ATOM 3796 O O . TYR B 1 191 ? -6.816 8.016 3.148 1 97.94 191 TYR B O 1
ATOM 3804 N N . THR B 1 192 ? -5.66 6.625 4.551 1 96.56 192 THR B N 1
ATOM 3805 C CA . THR B 1 192 ? -6.82 5.75 4.684 1 96.56 192 THR B CA 1
ATOM 3806 C C . THR B 1 192 ? -7.953 6.457 5.426 1 96.56 192 THR B C 1
ATOM 3808 O O . THR B 1 192 ? -9.109 6.391 5.012 1 96.56 192 THR B O 1
ATOM 3811 N N . TYR B 1 193 ? -7.621 7.152 6.496 1 95.75 193 TYR B N 1
ATOM 3812 C CA . TYR B 1 193 ? -8.594 7.926 7.254 1 95.75 193 TYR B CA 1
ATOM 3813 C C . TYR B 1 193 ? -9.289 8.953 6.363 1 95.75 193 TYR B C 1
ATOM 3815 O O . TYR B 1 193 ? -10.516 9.094 6.414 1 95.75 193 TYR B O 1
ATOM 3823 N N . TYR B 1 194 ? -8.484 9.633 5.555 1 95.5 194 TYR B N 1
ATOM 3824 C CA . TYR B 1 194 ? -9.062 10.648 4.684 1 95.5 194 TYR B CA 1
ATOM 3825 C C . TYR B 1 194 ? -10.016 10.016 3.67 1 95.5 194 TYR B C 1
ATOM 3827 O O . TYR B 1 194 ? -11.039 10.602 3.328 1 95.5 194 TYR B O 1
ATOM 3835 N N . PHE B 1 195 ? -9.688 8.875 3.236 1 95.5 195 PHE B N 1
ATOM 3836 C CA . PHE B 1 195 ? -10.547 8.188 2.277 1 95.5 195 PHE B CA 1
ATOM 3837 C C . PHE B 1 195 ? -11.844 7.734 2.939 1 95.5 195 PHE B C 1
ATOM 3839 O O . PHE B 1 195 ? -12.93 7.906 2.377 1 95.5 195 PHE B O 1
ATOM 3846 N N . VAL B 1 196 ? -11.742 7.207 4.113 1 94.44 196 VAL B N 1
ATOM 3847 C CA . VAL B 1 196 ? -12.914 6.762 4.867 1 94.44 196 VAL B CA 1
ATOM 3848 C C . VAL B 1 196 ? -13.789 7.965 5.211 1 94.44 196 VAL B C 1
ATOM 3850 O O . VAL B 1 196 ? -15.016 7.891 5.117 1 94.44 196 VAL B O 1
ATOM 3853 N N . SER B 1 197 ? -13.172 9.039 5.566 1 92.81 197 SER B N 1
ATOM 3854 C CA . SER B 1 197 ? -13.883 10.234 6.004 1 92.81 197 SER B CA 1
ATOM 3855 C C . SER B 1 197 ? -14.703 10.836 4.863 1 92.81 197 SER B C 1
ATOM 3857 O O . SER B 1 197 ? -15.641 11.594 5.105 1 92.81 197 SER B O 1
ATOM 3859 N N . ALA B 1 198 ? -14.344 10.484 3.666 1 90.06 198 ALA B N 1
ATOM 3860 C CA . ALA B 1 198 ? -15.117 10.93 2.506 1 90.06 198 ALA B CA 1
ATOM 3861 C C . ALA B 1 198 ? -16.438 10.172 2.408 1 90.06 198 ALA B C 1
ATOM 3863 O O . ALA B 1 198 ? -17.344 10.586 1.675 1 90.06 198 ALA B O 1
ATOM 3864 N N . HIS B 1 199 ? -16.594 9.133 3.176 1 91.25 199 HIS B N 1
ATOM 3865 C CA . HIS B 1 199 ? -17.781 8.289 3.086 1 91.25 199 HIS B CA 1
ATOM 3866 C C . HIS B 1 199 ? -18.609 8.359 4.367 1 91.25 199 HIS B C 1
ATOM 3868 O O . HIS B 1 199 ? -19.781 7.98 4.379 1 91.25 199 HIS B O 1
ATOM 3874 N N . THR B 1 200 ? -17.922 8.758 5.43 1 89.94 200 THR B N 1
ATOM 3875 C CA . THR B 1 200 ? -18.609 8.828 6.715 1 89.94 200 THR B CA 1
ATOM 3876 C C . THR B 1 200 ? -17.984 9.891 7.605 1 89.94 200 THR B C 1
ATOM 3878 O O . THR B 1 200 ? -16.781 10.164 7.508 1 89.94 200 THR B O 1
ATOM 3881 N N . ARG B 1 201 ? -18.781 10.508 8.477 1 83.81 201 ARG B N 1
ATOM 3882 C CA . ARG B 1 201 ? -18.297 11.594 9.312 1 83.81 201 ARG B CA 1
ATOM 3883 C C . ARG B 1 201 ? -18.016 11.109 10.727 1 83.81 201 ARG B C 1
ATOM 3885 O O . ARG B 1 201 ? -17.25 11.75 11.469 1 83.81 201 ARG B O 1
ATOM 3892 N N . ASP B 1 202 ? -18.516 9.938 11.039 1 84.81 202 ASP B N 1
ATOM 3893 C CA . ASP B 1 202 ? -18.391 9.492 12.422 1 84.81 202 ASP B CA 1
ATOM 3894 C C . ASP B 1 202 ? -17.359 8.367 12.555 1 84.81 202 ASP B C 1
ATOM 3896 O O . ASP B 1 202 ? -17.719 7.203 12.719 1 84.81 202 ASP B O 1
ATOM 3900 N N . ILE B 1 203 ? -16.109 8.922 12.578 1 90.31 203 ILE B N 1
ATOM 3901 C CA . ILE B 1 203 ? -15.047 7.926 12.719 1 90.31 203 ILE B CA 1
ATOM 3902 C C . ILE B 1 203 ? -14.477 7.98 14.133 1 90.31 203 ILE B C 1
ATOM 3904 O O . ILE B 1 203 ? -13.875 8.984 14.531 1 90.31 203 ILE B O 1
ATOM 3908 N N . TRP B 1 204 ? -14.539 6.918 14.891 1 89.38 204 TRP B N 1
ATOM 3909 C CA . TRP B 1 204 ? -14.234 6.883 16.312 1 89.38 204 TRP B CA 1
ATOM 3910 C C . TRP B 1 204 ? -12.727 6.84 16.547 1 89.38 204 TRP B C 1
ATOM 3912 O O . TRP B 1 204 ? -12.25 7.152 17.641 1 89.38 204 TRP B O 1
ATOM 3922 N N . TRP B 1 205 ? -11.945 6.469 15.547 1 91.75 205 TRP B N 1
ATOM 3923 C CA . TRP B 1 205 ? -10.523 6.262 15.781 1 91.75 205 TRP B CA 1
ATOM 3924 C C . TRP B 1 205 ? -9.711 7.445 15.281 1 91.75 205 TRP B C 1
ATOM 3926 O O . TRP B 1 205 ? -8.484 7.352 15.133 1 91.75 205 TRP B O 1
ATOM 3936 N N . LYS B 1 206 ? -10.25 8.578 15 1 91.19 206 LYS B N 1
ATOM 3937 C CA . LYS B 1 206 ? -9.562 9.789 14.531 1 91.19 206 LYS B CA 1
ATOM 3938 C C . LYS B 1 206 ? -8.539 10.266 15.555 1 91.19 206 LYS B C 1
ATOM 3940 O O . LYS B 1 206 ? -7.41 10.602 15.195 1 91.19 206 LYS B O 1
ATOM 3945 N N . ARG B 1 207 ? -8.891 10.328 16.828 1 92 207 ARG B N 1
ATOM 3946 C CA . ARG B 1 207 ? -8 10.789 17.875 1 92 207 ARG B CA 1
ATOM 3947 C C . ARG B 1 207 ? -6.754 9.914 17.969 1 92 207 ARG B C 1
ATOM 3949 O O . ARG B 1 207 ? -5.664 10.406 18.266 1 92 207 ARG B O 1
ATOM 3956 N N . TYR B 1 208 ? -6.883 8.688 17.641 1 94.31 208 TYR B N 1
ATOM 3957 C CA . TYR B 1 208 ? -5.77 7.75 17.734 1 94.31 208 TYR B CA 1
ATOM 3958 C C . TYR B 1 208 ? -4.777 7.961 16.609 1 94.31 208 TYR B C 1
ATOM 3960 O O . TYR B 1 208 ? -3.602 7.609 16.719 1 94.31 208 TYR B O 1
ATOM 3968 N N . LEU B 1 209 ? -5.289 8.516 15.555 1 94.62 209 LEU B N 1
ATOM 3969 C CA . LEU B 1 209 ? -4.391 8.852 14.461 1 94.62 209 LEU B CA 1
ATOM 3970 C C . LEU B 1 209 ? -3.369 9.898 14.898 1 94.62 209 LEU B C 1
ATOM 3972 O O . LEU B 1 209 ? -2.174 9.75 14.633 1 94.62 209 LEU B O 1
ATOM 3976 N N . THR B 1 210 ? -3.805 10.984 15.562 1 94.94 210 THR B N 1
ATOM 3977 C CA . THR B 1 210 ? -2.902 12.016 16.062 1 94.94 210 THR B CA 1
ATOM 3978 C C . THR B 1 210 ? -1.97 11.438 17.125 1 94.94 210 THR B C 1
ATOM 3980 O O . THR B 1 210 ? -0.789 11.789 17.188 1 94.94 210 THR B O 1
ATOM 3983 N N . LEU B 1 211 ? -2.48 10.531 17.922 1 96.38 211 LEU B N 1
ATOM 3984 C CA . LEU B 1 211 ? -1.665 9.898 18.953 1 96.38 211 LEU B CA 1
ATOM 3985 C C . LEU B 1 211 ? -0.546 9.07 18.328 1 96.38 211 LEU B C 1
ATOM 3987 O O . LEU B 1 211 ? 0.59 9.102 18.812 1 96.38 211 LEU B O 1
ATOM 3991 N N . ILE B 1 212 ? -0.876 8.328 17.297 1 97.31 212 ILE B N 1
ATOM 3992 C CA . ILE B 1 212 ? 0.135 7.523 16.625 1 97.31 212 ILE B CA 1
ATOM 3993 C C . ILE B 1 212 ? 1.212 8.43 16.031 1 97.31 212 ILE B C 1
ATOM 3995 O O . ILE B 1 212 ? 2.396 8.086 16.031 1 97.31 212 ILE B O 1
ATOM 3999 N N . GLN B 1 213 ? 0.846 9.578 15.555 1 96.31 213 GLN B N 1
ATOM 4000 C CA . GLN B 1 213 ? 1.8 10.555 15.047 1 96.31 213 GLN B CA 1
ATOM 4001 C C . GLN B 1 213 ? 2.709 11.078 16.156 1 96.31 213 GLN B C 1
ATOM 4003 O O . GLN B 1 213 ? 3.916 11.227 15.961 1 96.31 213 GLN B O 1
ATOM 4008 N N . LEU B 1 214 ? 2.117 11.297 17.25 1 97.88 214 LEU B N 1
ATOM 4009 C CA . LEU B 1 214 ? 2.898 11.773 18.391 1 97.88 214 LEU B CA 1
ATOM 4010 C C . LEU B 1 214 ? 3.887 10.711 18.859 1 97.88 214 LEU B C 1
ATOM 4012 O O . LEU B 1 214 ? 5.031 11.023 19.188 1 97.88 214 LEU B O 1
ATOM 4016 N N . ILE B 1 215 ? 3.449 9.484 18.828 1 97.94 215 ILE B N 1
ATOM 4017 C CA . ILE B 1 215 ? 4.34 8.383 19.156 1 97.94 215 ILE B CA 1
ATOM 4018 C C . ILE B 1 215 ? 5.492 8.32 18.156 1 97.94 215 ILE B C 1
ATOM 4020 O O . ILE B 1 215 ? 6.645 8.102 18.547 1 97.94 215 ILE B O 1
ATOM 4024 N N . GLN B 1 216 ? 5.148 8.492 16.922 1 98 216 GLN B N 1
ATOM 4025 C CA . GLN B 1 216 ? 6.191 8.57 15.898 1 98 216 GLN B CA 1
ATOM 4026 C C . GLN B 1 216 ? 7.223 9.641 16.25 1 98 216 GLN B C 1
ATOM 4028 O O . GLN B 1 216 ? 8.43 9.398 16.141 1 98 216 GLN B O 1
ATOM 4033 N N . PHE B 1 217 ? 6.777 10.812 16.656 1 98.31 217 PHE B N 1
ATOM 4034 C CA . PHE B 1 217 ? 7.684 11.914 16.969 1 98.31 217 PHE B CA 1
ATOM 4035 C C . PHE B 1 217 ? 8.562 11.57 18.156 1 98.31 217 PHE B C 1
ATOM 4037 O O . PHE B 1 217 ? 9.758 11.883 18.172 1 98.31 217 PHE B O 1
ATOM 4044 N N . VAL B 1 218 ? 8.008 10.961 19.125 1 97.81 218 VAL B N 1
ATOM 4045 C CA . VAL B 1 218 ? 8.773 10.57 20.312 1 97.81 218 VAL B CA 1
ATOM 4046 C C . VAL B 1 218 ? 9.844 9.555 19.922 1 97.81 218 VAL B C 1
ATOM 4048 O O . VAL B 1 218 ? 11.008 9.688 20.312 1 97.81 218 VAL B O 1
ATOM 4051 N N . THR B 1 219 ? 9.438 8.562 19.172 1 97.69 219 THR B N 1
ATOM 4052 C CA . THR B 1 219 ? 10.375 7.535 18.719 1 97.69 219 THR B CA 1
ATOM 4053 C C . THR B 1 219 ? 11.508 8.156 17.906 1 97.69 219 THR B C 1
ATOM 4055 O O . THR B 1 219 ? 12.672 7.816 18.109 1 97.69 219 THR B O 1
ATOM 4058 N N . MET B 1 220 ? 11.164 9.055 17.078 1 97.19 220 MET B N 1
ATOM 4059 C CA . MET B 1 220 ? 12.148 9.727 16.234 1 97.19 220 MET B CA 1
ATOM 4060 C C . MET B 1 220 ? 13.078 10.602 17.062 1 97.19 220 MET B C 1
ATOM 4062 O O . MET B 1 220 ? 14.266 10.727 16.75 1 97.19 220 MET B O 1
ATOM 4066 N N . ASN B 1 221 ? 12.531 11.195 18.078 1 97.12 221 ASN B N 1
ATOM 4067 C CA . ASN B 1 221 ? 13.359 12 18.969 1 97.12 221 ASN B CA 1
ATOM 4068 C C . ASN B 1 221 ? 14.383 11.141 19.719 1 97.12 221 ASN B C 1
ATOM 4070 O O . ASN B 1 221 ? 15.547 11.531 19.844 1 97.12 221 ASN B O 1
ATOM 4074 N N . VAL B 1 222 ? 13.922 10.055 20.172 1 97.19 222 VAL B N 1
ATOM 4075 C CA . VAL B 1 222 ? 14.828 9.133 20.859 1 97.19 222 VAL B CA 1
ATOM 4076 C C . VAL B 1 222 ? 15.938 8.688 19.906 1 97.19 222 VAL B C 1
ATOM 4078 O O . VAL B 1 222 ? 17.109 8.695 20.266 1 97.19 222 VAL B O 1
ATOM 4081 N N . GLN B 1 223 ? 15.57 8.336 18.75 1 96.69 223 GLN B N 1
ATOM 4082 C CA . GLN B 1 223 ? 16.547 7.938 17.75 1 96.69 223 GLN B CA 1
ATOM 4083 C C . GLN B 1 223 ? 17.547 9.062 17.469 1 96.69 223 GLN B C 1
ATOM 4085 O O . GLN B 1 223 ? 18.75 8.836 17.406 1 96.69 223 GLN B O 1
ATOM 4090 N N . GLY B 1 224 ? 17.016 10.273 17.234 1 96.5 224 GLY B N 1
ATOM 4091 C CA . GLY B 1 224 ? 17.859 11.422 16.953 1 96.5 224 GLY B CA 1
ATOM 4092 C C . GLY B 1 224 ? 18.859 11.695 18.062 1 96.5 224 GLY B C 1
ATOM 4093 O O . GLY B 1 224 ? 20.031 12.008 17.797 1 96.5 224 GLY B O 1
ATOM 4094 N N . TYR B 1 225 ? 18.391 11.531 19.266 1 97 225 TYR B N 1
ATOM 4095 C CA . TYR B 1 225 ? 19.25 11.766 20.406 1 97 225 TYR B CA 1
ATOM 4096 C C . TYR B 1 225 ? 20.422 10.781 20.422 1 97 225 TYR B C 1
ATOM 4098 O O . TYR B 1 225 ? 21.562 11.172 20.625 1 97 225 TYR B O 1
ATOM 4106 N N . PHE B 1 226 ? 20.125 9.539 20.203 1 97 226 PHE B N 1
ATOM 4107 C CA . PHE B 1 226 ? 21.156 8.516 20.234 1 97 226 PHE B CA 1
ATOM 4108 C C . PHE B 1 226 ? 22.109 8.68 19.062 1 97 226 PHE B C 1
ATOM 4110 O O . PHE B 1 226 ? 23.312 8.422 19.172 1 97 226 PHE B O 1
ATOM 4117 N N . MET B 1 227 ? 21.594 9.023 17.922 1 96.94 227 MET B N 1
ATOM 4118 C CA . MET B 1 227 ? 22.469 9.281 16.766 1 96.94 227 MET B CA 1
ATOM 4119 C C . MET B 1 227 ? 23.453 10.398 17.078 1 96.94 227 MET B C 1
ATOM 4121 O O . MET B 1 227 ? 24.625 10.305 16.734 1 96.94 227 MET B O 1
ATOM 4125 N N . TYR B 1 228 ? 22.953 11.43 17.688 1 96.31 228 TYR B N 1
ATOM 4126 C CA . TYR B 1 228 ? 23.781 12.586 18.016 1 96.31 228 TYR B CA 1
ATOM 4127 C C . TYR B 1 228 ? 24.812 12.234 19.094 1 96.31 228 TYR B C 1
ATOM 4129 O O . TYR B 1 228 ? 25.984 12.539 18.953 1 96.31 228 TYR B O 1
ATOM 4137 N N . SER B 1 229 ? 24.375 11.57 20.156 1 96.75 229 SER B N 1
ATOM 4138 C CA . SER B 1 229 ? 25.234 11.258 21.297 1 96.75 229 SER B CA 1
ATOM 4139 C C . SER B 1 229 ? 26.312 10.266 20.922 1 96.75 229 SER B C 1
ATOM 4141 O O . SER B 1 229 ? 27.453 10.367 21.391 1 96.75 229 SER B O 1
ATOM 4143 N N . ARG B 1 230 ? 26.016 9.328 20 1 96.44 230 ARG B N 1
ATOM 4144 C CA . ARG B 1 230 ? 26.953 8.266 19.656 1 96.44 230 ARG B CA 1
ATOM 4145 C C . ARG B 1 230 ? 27.828 8.672 18.469 1 96.44 230 ARG B C 1
ATOM 4147 O O . ARG B 1 230 ? 28.797 7.973 18.141 1 96.44 230 ARG B O 1
ATOM 4154 N N . ARG B 1 231 ? 27.516 9.758 17.922 1 95.25 231 ARG B N 1
ATOM 4155 C CA . ARG B 1 231 ? 28.281 10.211 16.766 1 95.25 231 ARG B CA 1
ATOM 4156 C C . ARG B 1 231 ? 28.422 9.086 15.742 1 95.25 231 ARG B C 1
ATOM 4158 O O . ARG B 1 231 ? 29.547 8.695 15.398 1 95.25 231 ARG B O 1
ATOM 4165 N N . CYS B 1 232 ? 27.344 8.609 15.234 1 95.44 232 CYS B N 1
ATOM 4166 C CA . CYS B 1 232 ? 27.297 7.453 14.336 1 95.44 232 CYS B CA 1
ATOM 4167 C C . CYS B 1 232 ? 28.219 7.656 13.141 1 95.44 232 CYS B C 1
ATOM 4169 O O . CYS B 1 232 ? 28.156 8.695 12.477 1 95.44 232 CYS B O 1
ATOM 4171 N N . PRO B 1 233 ? 29.031 6.73 12.883 1 93.12 233 PRO B N 1
ATOM 4172 C CA . PRO B 1 233 ? 30 6.867 11.789 1 93.12 233 PRO B CA 1
ATOM 4173 C C . PRO B 1 233 ? 29.328 7.094 10.438 1 93.12 233 PRO B C 1
ATOM 4175 O O . PRO B 1 233 ? 28.328 6.445 10.117 1 93.12 233 PRO B O 1
ATOM 4178 N N . GLY B 1 234 ? 29.875 8.047 9.711 1 91.88 234 GLY B N 1
ATOM 4179 C CA . GLY B 1 234 ? 29.391 8.297 8.359 1 91.88 234 GLY B CA 1
ATOM 4180 C C . GLY B 1 234 ? 28.312 9.352 8.289 1 91.88 234 GLY B C 1
ATOM 4181 O O . GLY B 1 234 ? 28.188 10.062 7.289 1 91.88 234 GLY B O 1
ATOM 4182 N N . MET B 1 235 ? 27.516 9.422 9.289 1 93.31 235 MET B N 1
ATOM 4183 C CA . MET B 1 235 ? 26.438 10.398 9.336 1 93.31 235 MET B CA 1
ATOM 4184 C C . MET B 1 235 ? 26.938 11.758 9.805 1 93.31 235 MET B C 1
ATOM 4186 O O . MET B 1 235 ? 27.5 11.875 10.891 1 93.31 235 MET B O 1
ATOM 4190 N N . PRO B 1 236 ? 26.734 12.75 8.953 1 95 236 PRO B N 1
ATOM 4191 C CA . PRO B 1 236 ? 27.141 14.078 9.414 1 95 236 PRO B CA 1
ATOM 4192 C C . PRO B 1 236 ? 26.438 14.492 10.703 1 95 236 PRO B C 1
ATOM 4194 O O . PRO B 1 236 ? 25.219 14.398 10.805 1 95 236 PRO B O 1
ATOM 4197 N N . PRO B 1 237 ? 27.188 15 11.617 1 93.31 237 PRO B N 1
ATOM 4198 C CA . PRO B 1 237 ? 26.625 15.289 12.938 1 93.31 237 PRO B CA 1
ATOM 4199 C C . PRO B 1 237 ? 25.547 16.375 12.891 1 93.31 237 PRO B C 1
ATOM 4201 O O . PRO B 1 237 ? 24.688 16.438 13.781 1 93.31 237 PRO B O 1
ATOM 4204 N N . MET B 1 238 ? 25.547 17.172 11.945 1 96.62 238 MET B N 1
ATOM 4205 C CA . MET B 1 238 ? 24.547 18.234 11.836 1 96.62 238 MET B CA 1
ATOM 4206 C C . MET B 1 238 ? 23.172 17.641 11.539 1 96.62 238 MET B C 1
ATOM 4208 O O . MET B 1 238 ? 22.141 18.266 11.828 1 96.62 238 MET B O 1
ATOM 4212 N N . ILE B 1 239 ? 23.156 16.484 10.969 1 97.12 239 ILE B N 1
ATOM 4213 C CA . ILE B 1 239 ? 21.891 15.875 10.562 1 97.12 239 ILE B CA 1
ATOM 4214 C C . ILE B 1 239 ? 21.062 15.5 11.805 1 97.12 239 ILE B C 1
ATOM 4216 O O . ILE B 1 239 ? 19.922 15.914 11.945 1 97.12 239 ILE B O 1
ATOM 4220 N N . PRO B 1 240 ? 21.625 14.727 12.734 1 97.12 240 PRO B N 1
ATOM 4221 C CA . PRO B 1 240 ? 20.828 14.43 13.93 1 97.12 240 PRO B CA 1
ATOM 4222 C C . PRO B 1 240 ? 20.422 15.695 14.688 1 97.12 240 PRO B C 1
ATOM 4224 O O . PRO B 1 240 ? 19.344 15.727 15.289 1 97.12 240 PRO B O 1
ATOM 4227 N N . LEU B 1 241 ? 21.203 16.672 14.672 1 97 241 LEU B N 1
ATOM 4228 C CA . LEU B 1 241 ? 20.844 17.922 15.336 1 97 241 LEU B CA 1
ATOM 4229 C C . LEU B 1 241 ? 19.656 18.578 14.664 1 97 241 LEU B C 1
ATOM 4231 O O . LEU B 1 241 ? 18.703 18.969 15.328 1 97 241 LEU B O 1
ATOM 4235 N N . ILE B 1 242 ? 19.719 18.766 13.352 1 96.94 242 ILE B N 1
ATOM 4236 C CA . ILE B 1 242 ? 18.609 19.312 12.57 1 96.94 242 ILE B CA 1
ATOM 4237 C C . ILE B 1 242 ? 17.359 18.484 12.797 1 96.94 242 ILE B C 1
ATOM 4239 O O . ILE B 1 242 ? 16.266 19.031 12.992 1 96.94 242 ILE B O 1
ATOM 4243 N N . TYR B 1 243 ? 17.578 17.234 12.75 1 96.31 243 TYR B N 1
ATOM 4244 C CA . TYR B 1 243 ? 16.5 16.266 12.969 1 96.31 243 TYR B CA 1
ATOM 4245 C C . TYR B 1 243 ? 15.844 16.484 14.32 1 96.31 243 TYR B C 1
ATOM 4247 O O . TYR B 1 243 ? 14.617 16.578 14.414 1 96.31 243 TYR B O 1
ATOM 4255 N N . LEU B 1 244 ? 16.578 16.609 15.336 1 97.31 244 LEU B N 1
ATOM 4256 C CA . LEU B 1 244 ? 16.078 16.766 16.703 1 97.31 244 LEU B CA 1
ATOM 4257 C C . LEU B 1 244 ? 15.312 18.078 16.844 1 97.31 244 LEU B C 1
ATOM 4259 O O . LEU B 1 244 ? 14.203 18.094 17.391 1 97.31 244 LEU B O 1
ATOM 4263 N N . VAL B 1 245 ? 15.859 19.109 16.344 1 97.62 245 VAL B N 1
ATOM 4264 C CA . VAL B 1 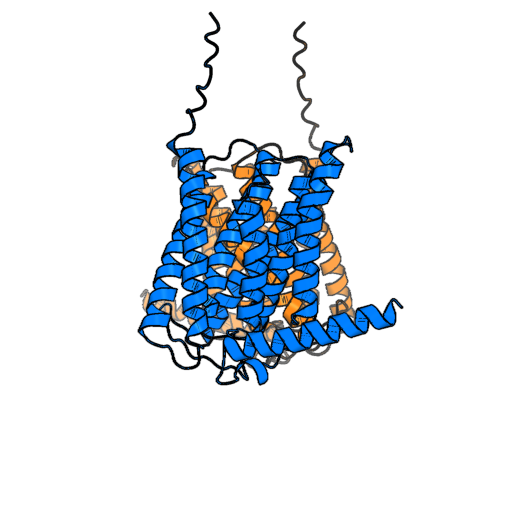245 ? 15.219 20.422 16.438 1 97.62 245 VAL B CA 1
ATOM 4265 C C . VAL B 1 245 ? 13.898 20.391 15.672 1 97.62 245 VAL B C 1
ATOM 4267 O O . VAL B 1 245 ? 12.875 20.859 16.172 1 97.62 245 VAL B O 1
ATOM 4270 N N . TYR B 1 246 ? 13.938 19.844 14.531 1 97.94 246 TYR B N 1
ATOM 4271 C CA . TYR B 1 246 ? 12.75 19.812 13.672 1 97.94 246 TYR B CA 1
ATOM 4272 C C . TYR B 1 246 ? 11.648 18.969 14.289 1 97.94 246 TYR B C 1
ATOM 4274 O O . TYR B 1 246 ? 10.516 19.422 14.43 1 97.94 246 TYR B O 1
ATOM 4282 N N . VAL B 1 247 ? 11.977 17.734 14.695 1 98.06 247 VAL B N 1
ATOM 4283 C CA . VAL B 1 247 ? 10.969 16.828 15.219 1 98.06 247 VAL B CA 1
ATOM 4284 C C . VAL B 1 247 ? 10.414 17.359 16.531 1 98.06 247 VAL B C 1
ATOM 4286 O O . VAL B 1 247 ? 9.219 17.219 16.812 1 98.06 247 VAL B O 1
ATOM 4289 N N . GLN B 1 248 ? 11.227 18.047 17.281 1 97.44 248 GLN B N 1
ATOM 4290 C CA . GLN B 1 248 ? 10.75 18.672 18.5 1 97.44 248 GLN B CA 1
ATOM 4291 C C . GLN B 1 248 ? 9.742 19.781 18.203 1 97.44 248 GLN B C 1
ATOM 4293 O O . GLN B 1 248 ? 8.734 19.906 18.891 1 97.44 248 GLN B O 1
ATOM 4298 N N . SER B 1 249 ? 10.062 20.562 17.219 1 97.62 249 SER B N 1
ATOM 4299 C CA . SER B 1 249 ? 9.125 21.609 16.859 1 97.62 249 SER B CA 1
ATOM 4300 C C . SER B 1 249 ? 7.777 21.031 16.438 1 97.62 249 SER B C 1
ATOM 4302 O O . SER B 1 249 ? 6.73 21.547 16.828 1 97.62 249 SER B O 1
ATOM 4304 N N . LEU B 1 250 ? 7.793 19.953 15.703 1 97.5 250 LEU B N 1
ATOM 4305 C CA . LEU B 1 250 ? 6.547 19.328 15.281 1 97.5 250 LEU B CA 1
ATOM 4306 C C . LEU B 1 250 ? 5.836 18.672 16.469 1 97.5 250 LEU B C 1
ATOM 4308 O O . LEU B 1 250 ? 4.605 18.734 16.562 1 97.5 250 LEU B O 1
ATOM 4312 N N . PHE B 1 251 ? 6.645 18.078 17.312 1 97.62 251 PHE B N 1
ATOM 4313 C CA . PHE B 1 251 ? 6.078 17.422 18.469 1 97.62 251 PHE B CA 1
ATOM 4314 C C . PHE B 1 251 ? 5.234 18.375 19.297 1 97.62 251 PHE B C 1
ATOM 4316 O O . PHE B 1 251 ? 4.078 18.094 19.609 1 97.62 251 PHE B O 1
ATOM 4323 N N . TRP B 1 252 ? 5.727 19.516 19.562 1 97.19 252 TRP B N 1
ATOM 4324 C CA . TRP B 1 252 ? 5.02 20.484 20.406 1 97.19 252 TRP B CA 1
ATOM 4325 C C . TRP B 1 252 ? 3.814 21.062 19.688 1 97.19 252 TRP B C 1
ATOM 4327 O O . TRP B 1 252 ? 2.771 21.312 20.297 1 97.19 252 TRP B O 1
ATOM 4337 N N . LEU B 1 253 ? 3.955 21.312 18.453 1 96.5 253 LEU B N 1
ATOM 4338 C CA . LEU B 1 253 ? 2.828 21.812 17.672 1 96.5 253 LEU B CA 1
ATOM 4339 C C . LEU B 1 253 ? 1.701 20.797 17.609 1 96.5 253 LEU B C 1
ATOM 4341 O O . LEU B 1 253 ? 0.526 21.141 17.734 1 96.5 253 LEU B O 1
ATOM 4345 N N . PHE B 1 254 ? 2.039 19.547 17.469 1 96.69 254 PHE B N 1
ATOM 4346 C CA . PHE B 1 254 ? 1.026 18.5 17.391 1 96.69 254 PHE B CA 1
ATOM 4347 C C . PHE B 1 254 ? 0.409 18.219 18.75 1 96.69 254 PHE B C 1
ATOM 4349 O O . PHE B 1 254 ? -0.773 17.891 18.844 1 96.69 254 PHE B O 1
ATOM 4356 N N . VAL B 1 255 ? 1.221 18.328 19.781 1 96 255 VAL B N 1
ATOM 4357 C CA . VAL B 1 255 ? 0.666 18.188 21.125 1 96 255 VAL B CA 1
ATOM 4358 C C . VAL B 1 255 ? -0.368 19.281 21.359 1 96 255 VAL B C 1
ATOM 4360 O O . VAL B 1 255 ? -1.451 19.016 21.891 1 96 255 VAL B O 1
ATOM 4363 N N . ASN B 1 256 ? -0.024 20.469 21.016 1 95.44 256 ASN B N 1
ATOM 4364 C CA . ASN B 1 256 ? -0.966 21.578 21.141 1 95.44 256 ASN B CA 1
ATOM 4365 C C . ASN B 1 256 ? -2.252 21.312 20.359 1 95.44 256 ASN B C 1
ATOM 4367 O O . ASN B 1 256 ? -3.35 21.547 20.875 1 95.44 256 ASN B O 1
ATOM 4371 N N . PHE B 1 257 ? -2.115 20.859 19.234 1 93.69 257 PHE B N 1
ATOM 4372 C CA . PHE B 1 257 ? -3.275 20.516 18.422 1 93.69 257 PHE B CA 1
ATOM 4373 C C . PHE B 1 257 ? -4.113 19.438 19.109 1 93.69 257 PHE B C 1
ATOM 4375 O O . PHE B 1 257 ? -5.34 19.562 19.188 1 93.69 257 PHE B O 1
ATOM 4382 N N . TYR B 1 258 ? -3.453 18.375 19.531 1 93 258 TYR B N 1
ATOM 4383 C CA . TYR B 1 258 ? -4.133 17.25 20.188 1 93 258 TYR B CA 1
ATOM 4384 C C . TYR B 1 258 ? -4.91 17.719 21.406 1 93 258 TYR B C 1
ATOM 4386 O O . TYR B 1 258 ? -6.082 17.391 21.562 1 93 258 TYR B O 1
ATOM 4394 N N . VAL B 1 259 ? -4.305 18.547 22.266 1 93.56 259 VAL B N 1
ATOM 4395 C CA . VAL B 1 259 ? -4.902 19.016 23.5 1 93.56 259 VAL B CA 1
ATOM 4396 C C . VAL B 1 259 ? -6.094 19.922 23.203 1 93.56 259 VAL B C 1
ATOM 4398 O O .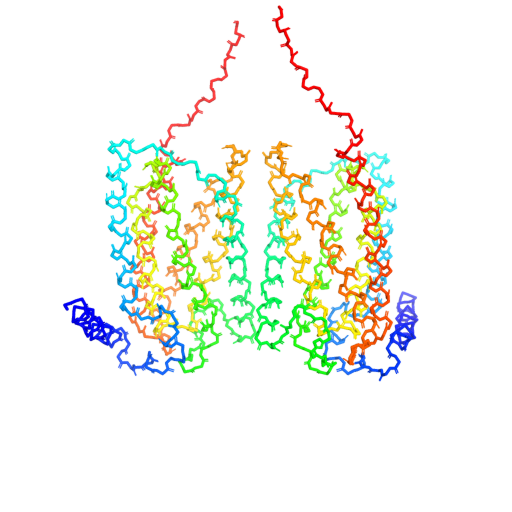 VAL B 1 259 ? -7.176 19.75 23.766 1 93.56 259 VAL B O 1
ATOM 4401 N N . ARG B 1 260 ? -6.012 20.766 22.25 1 92.88 260 ARG B N 1
ATOM 4402 C CA . ARG B 1 260 ? -7.074 21.703 21.906 1 92.88 260 ARG B CA 1
ATOM 4403 C C . ARG B 1 260 ? -8.242 21 21.25 1 92.88 260 ARG B C 1
ATOM 4405 O O . ARG B 1 260 ? -9.406 21.344 21.469 1 92.88 260 ARG B O 1
ATOM 4412 N N . SER B 1 261 ? -7.973 19.984 20.5 1 90.31 261 SER B N 1
ATOM 4413 C CA . SER B 1 261 ? -9 19.344 19.688 1 90.31 261 SER B CA 1
ATOM 4414 C C . SER B 1 261 ? -9.711 18.234 20.453 1 90.31 261 SER B C 1
ATOM 4416 O O . SER B 1 261 ? -10.906 17.984 20.25 1 90.31 261 SER B O 1
ATOM 4418 N N . TYR B 1 262 ? -8.992 17.609 21.406 1 89.88 262 TYR B N 1
ATOM 4419 C CA . TYR B 1 262 ? -9.578 16.375 21.922 1 89.88 262 TYR B CA 1
ATOM 4420 C C . TYR B 1 262 ? -9.633 16.391 23.453 1 89.88 262 TYR B C 1
ATOM 4422 O O . TYR B 1 262 ? -10.305 15.562 24.062 1 89.88 262 TYR B O 1
ATOM 4430 N N . VAL B 1 263 ? -8.914 17.328 24.031 1 89.38 263 VAL B N 1
ATOM 4431 C CA . VAL B 1 263 ? -8.914 17.359 25.484 1 89.38 263 VAL B CA 1
ATOM 4432 C C . VAL B 1 263 ? -9.734 18.547 25.969 1 89.38 263 VAL B C 1
ATOM 4434 O O . VAL B 1 263 ? -10.617 18.391 26.828 1 89.38 263 VAL B O 1
ATOM 4437 N N . LEU B 1 264 ? -9.562 19.719 25.406 1 89.75 264 LEU B N 1
ATOM 4438 C CA . LEU B 1 264 ? -10.195 20.938 25.891 1 89.75 264 LEU B CA 1
ATOM 4439 C C . LEU B 1 264 ? -11.492 21.219 25.125 1 89.75 264 LEU B C 1
ATOM 4441 O O . LEU B 1 264 ? -12.375 21.922 25.625 1 89.75 264 LEU B O 1
ATOM 4445 N N . ALA B 1 265 ? -11.68 20.688 23.922 1 77.12 265 ALA B N 1
ATOM 4446 C CA . ALA B 1 265 ? -12.891 20.938 23.156 1 77.12 265 ALA B CA 1
ATOM 4447 C C . ALA B 1 265 ? -14.125 20.406 23.859 1 77.12 265 ALA B C 1
ATOM 4449 O O . ALA B 1 265 ? -14.102 19.297 24.406 1 77.12 265 ALA B O 1
ATOM 4450 N N . PRO B 1 266 ? -15.219 21.234 24.047 1 68.56 266 PRO B N 1
ATOM 4451 C CA . PRO B 1 266 ? -16.438 20.812 24.734 1 68.56 266 PRO B CA 1
ATOM 4452 C C . PRO B 1 266 ? -17.094 19.594 24.078 1 68.56 266 PRO B C 1
ATOM 4454 O O . PRO B 1 266 ? -17.062 19.453 22.844 1 68.56 266 PRO B O 1
ATOM 4457 N N . LYS B 1 267 ? -17.141 18.5 24.734 1 60.59 267 LYS B N 1
ATOM 4458 C CA . LYS B 1 267 ? -17.797 17.281 24.266 1 60.59 267 LYS B CA 1
ATOM 4459 C C . LYS B 1 267 ? -19.141 17.594 23.594 1 60.59 267 LYS B C 1
ATOM 4461 O O . LYS B 1 267 ? -19.922 18.406 24.109 1 60.59 267 LYS B O 1
ATOM 4466 N N . LYS B 1 268 ? -19.234 17.531 22.312 1 54.81 268 LYS B N 1
ATOM 4467 C CA . LYS B 1 268 ? -20.547 17.688 21.703 1 54.81 268 LYS B CA 1
ATOM 4468 C C . LYS B 1 268 ? -21.609 16.953 22.5 1 54.81 268 LYS B C 1
ATOM 4470 O O . LYS B 1 268 ? -21.5 15.766 22.766 1 54.81 268 LYS B O 1
ATOM 4475 N N . VAL B 1 269 ? -22.344 17.547 23.312 1 48.16 269 VAL B N 1
ATOM 4476 C CA . VAL B 1 269 ? -23.516 16.984 23.969 1 48.16 269 VAL B CA 1
ATOM 4477 C C . VAL B 1 269 ? -24.469 16.375 22.922 1 48.16 269 VAL B C 1
ATOM 4479 O O . VAL B 1 269 ? -24.859 17.062 21.969 1 48.16 269 VAL B O 1
ATOM 4482 N N . SER B 1 270 ? -24.297 15.203 22.562 1 47 270 SER B N 1
ATOM 4483 C CA . SER B 1 270 ? -25.391 14.562 21.859 1 47 270 SER B CA 1
ATOM 4484 C C . SER B 1 270 ? -26.75 15.078 22.359 1 47 270 SER B C 1
ATOM 4486 O O . SER B 1 270 ? -27.031 15.039 23.547 1 47 270 SER B O 1
ATOM 4488 N N . SER B 1 271 ? -27.375 16.062 21.797 1 42.19 271 SER B N 1
ATOM 4489 C CA . SER B 1 271 ? -28.766 16.406 22.078 1 42.19 271 SER B CA 1
ATOM 4490 C C . SER B 1 271 ? -29.672 15.195 21.984 1 42.19 271 SER B C 1
ATOM 4492 O O . SER B 1 271 ? -29.828 14.617 20.906 1 42.19 271 SER B O 1
ATOM 4494 N N . THR B 1 272 ? -29.656 14.258 22.766 1 41.66 272 THR B N 1
ATOM 4495 C CA . THR B 1 272 ? -30.859 13.445 22.906 1 41.66 272 THR B CA 1
ATOM 4496 C C . THR B 1 272 ? -32.094 14.328 22.938 1 41.66 272 THR B C 1
ATOM 4498 O O . THR B 1 272 ? -32.281 15.109 23.875 1 41.66 272 THR B O 1
ATOM 4501 N N . LYS B 1 273 ? -32.719 14.789 21.859 1 42.84 273 LYS B N 1
ATOM 4502 C CA . LYS B 1 273 ? -34.094 15.242 21.859 1 42.84 273 LYS B CA 1
ATOM 4503 C C . LYS B 1 273 ? -34.969 14.336 22.719 1 42.84 273 LYS B C 1
ATOM 4505 O O . LYS B 1 273 ? -35.094 13.141 22.438 1 42.84 273 LYS B O 1
ATOM 4510 N N . LYS B 1 274 ? -35.094 14.617 23.969 1 40.03 274 LYS B N 1
ATOM 4511 C CA . LYS B 1 274 ? -36.219 14.172 24.781 1 40.03 274 LYS B CA 1
ATOM 4512 C C . LYS B 1 274 ? -37.562 14.414 24.078 1 40.03 274 LYS B C 1
ATOM 4514 O O . LYS B 1 274 ? -37.938 15.57 23.859 1 40.03 274 LYS B O 1
ATOM 4519 N N . ASN B 1 275 ? -37.844 13.781 22.969 1 36.31 275 ASN B N 1
ATOM 4520 C CA . ASN B 1 275 ? -39.281 13.711 22.719 1 36.31 275 ASN B CA 1
ATOM 4521 C C . ASN B 1 275 ? -40.062 13.398 24 1 36.31 275 ASN B C 1
ATOM 4523 O O . ASN B 1 275 ? -39.938 12.305 24.562 1 36.31 275 ASN B O 1
ATOM 4527 N N . LEU B 1 276 ? -40 14.336 24.844 1 29.25 276 LEU B N 1
ATOM 4528 C CA . LEU B 1 276 ? -41.219 14.391 25.625 1 29.25 276 LEU B CA 1
ATOM 4529 C C . LEU B 1 276 ? -42.406 14.789 24.734 1 29.25 276 LEU B C 1
ATOM 4531 O O . LEU B 1 276 ? -42.281 15.711 23.922 1 29.25 276 LEU B O 1
#

Solvent-accessible surface area (backbone atoms only — not comparable to full-atom values): 29388 Å² total; per-residue (Å²): 105,68,66,55,52,52,48,49,49,48,53,50,28,52,53,48,39,53,54,51,50,42,67,49,29,72,88,44,51,46,76,49,29,80,64,53,83,42,88,70,52,44,53,50,52,46,52,51,51,50,52,50,48,52,48,42,55,56,52,46,41,50,49,41,71,72,61,52,77,70,44,86,50,61,74,58,47,64,54,49,25,56,53,47,25,33,53,21,21,26,44,18,49,52,43,49,49,51,33,58,76,68,68,49,58,96,56,67,61,29,76,49,39,53,63,67,3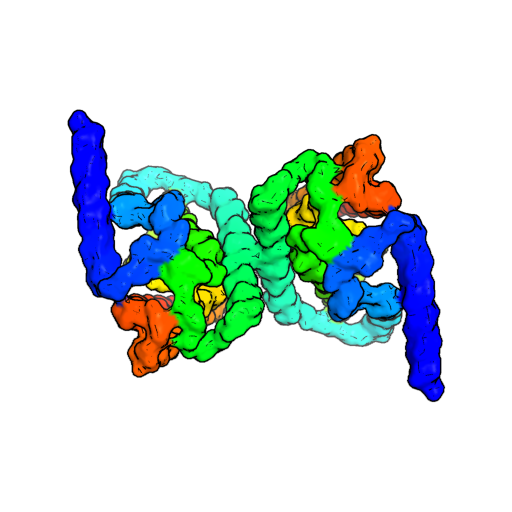4,85,41,36,67,60,44,51,52,50,42,51,46,41,61,57,52,50,50,57,55,51,49,32,46,47,45,66,38,60,86,67,66,36,69,65,50,53,50,48,56,54,46,52,42,54,51,36,49,50,32,52,52,61,44,35,25,37,59,50,48,57,57,45,29,50,49,16,46,54,45,23,54,49,30,45,48,55,50,39,49,75,70,38,87,84,62,90,62,56,68,54,53,58,49,52,49,48,49,46,35,52,52,49,42,53,46,23,49,50,32,46,74,63,57,27,69,80,56,43,67,49,49,30,49,52,49,36,55,51,43,49,54,49,42,54,53,49,48,51,49,49,43,52,65,70,64,67,43,75,73,80,69,75,76,72,76,72,82,123,106,67,66,55,51,52,50,50,49,48,54,50,28,52,53,49,40,54,52,52,50,42,66,49,30,71,86,44,50,46,77,49,30,80,64,53,80,42,89,70,53,43,53,50,50,47,52,50,52,50,52,50,49,52,48,41,57,55,52,46,40,51,48,42,72,73,62,51,76,71,46,88,49,62,73,58,46,65,52,48,25,55,53,46,25,34,53,22,19,26,44,18,48,52,43,48,51,52,32,57,77,68,68,48,58,94,56,66,61,27,78,49,39,53,64,65,36,86,41,37,67,59,42,50,51,51,41,53,47,43,61,57,53,50,51,57,56,52,48,33,44,46,45,64,38,61,86,68,66,37,68,65,50,53,51,48,58,53,47,52,42,53,50,37,49,49,33,54,51,63,44,36,24,36,60,49,49,56,57,43,30,51,47,16,48,53,46,23,52,48,28,46,49,55,50,39,50,74,71,36,86,84,64,89,60,56,69,54,54,57,50,52,51,50,49,47,36,51,55,51,42,54,47,23,50,51,32,46,75,64,57,27,69,80,56,42,67,51,50,29,50,53,48,37,56,50,44,49,54,50,42,54,53,49,48,51,49,49,42,52,65,69,65,67,44,78,74,77,71,74,75,73,77,72,81,116

InterPro domains:
  IPR002076 ELO family [PF01151] (40-268)
  IPR002076 ELO family [PTHR11157] (42-263)
  IPR030457 ELO family, conserved site [PS01188] (149-157)

Foldseek 3Di:
DVVVVVVVLCVVQQVVQCVVLCVQPVVCLLVLAPCCPPPCLGRSSLVVLLVVLVCCLVVLLVVVVVPPDADDCLVVLLVLLVVQLVLLVCLLVVLVVLCVVQVHDLAAQFDADSNDASQLVSLVSVLVVLSVVSVVSVNCSSRVVVVVVDPLVSVCSSVVNVLSSSCNSAVRHGNVSLLSNLVSVLSSVVSVVVNVCSVPVDDPCPLVSLVSVLVSLVSQLVNLVNCLVVVRPRHRNSSSVVSNVVSVVSNVVSVVVSCVPPPVPPDPPPPPPPPD/DVVVVVVVLCVVQQVVQCVVLCVQPVVCLLVLAPCCPPPCLGRSSLVVLLVVLVCCLVVLLVVVVVPPDADDCLVVLLVLLVVQLVLLVCLLVVLVVLCVVQVHDLAAQFDDDSNDASQLVSLVSVLVVLSVVSVVSVNCSSRVVVVVVDPLVSVCSSVVNVLSSSCNSAVRHGNVSLLSNLVSVLSSVVSVVVNVCSVPVDDPCVLVSLVSVLVSLVSQLVNLVNCLVVVRPRHRNSSSVVSNVVSVVSNVVSVVVSCVPPPVPPDPPPPPPPPD

pLDDT: mean 93.92, std 10.53, range [27.62, 98.69]

Secondary structure (DSSP, 8-state):
-HHHHHHHHHHHHHHHHHHHHHHH-TT-GGGG-TTTTSTT-SHHHHHHHHHHHHHIIIIIHHHHHTTPPPP--HHHHHHHHHHHHHHHHHHHHHHHHHHHHTT--SSS-----SSS-TTHHHHHHHHHHHHHTTHHHHHHHHTT-GGG--HHHHHHHHHHHHHHHHHHHH--STTHHHHHHHHHHHHHHHHHHHHHHTT-S--TTHHHHHHHHHHHHHHHHHHHHHHHHHT-TTS-THHHHHHHHHHHHHHHHHHHHHIIIIISS-----------/-HHHHHHHHHHHHHHHHHHHHHHH-TT-GGGG-TTTTSTT-SHHHHHHHHHHHHHIIIIIHHHHHTTPPPP--HHHHHHHHHHHHHHHHHHHHHHHHHHHHTT--SSS-----SSS-TTHHHHHHHHHHHHHTTHHHHHHHHTT-GGG--HHHHHHHHHHHHHHHHHHHH--STTHHHHHHHHHHHHHHHHHHHHHHTT-S--TTHHHHHHHHHHHHHHHHHHHHHHHHHT-TTS-THHHHHHHHHHHHHHHHHHHHHIIIIISS-----------